Protein AF-0000000084746855 (afdb_homodimer)

Nearest PDB structures (foldseek):
  5bug-assembly2_B  TM=7.901E-01  e=3.983E-13  Homo sapiens
  7jvx-assembly1_A  TM=7.821E-01  e=3.983E-13  Homo sapiens
  1d5r-assembly1_A  TM=7.679E-01  e=2.078E-12  Homo sapiens
  7juk-assembly1_A  TM=7.707E-01  e=2.655E-12  Homo sapiens
  3v0j-assembly1_A  TM=7.496E-01  e=1.043E-10  Ciona intestinalis

Solvent-accessible surface area (backbone atoms only — not comparable to full-atom values): 25343 Å² total; per-residue (Å²): 132,82,70,79,53,61,14,52,28,50,57,64,52,87,79,86,64,80,68,54,53,65,67,92,65,83,68,69,56,82,76,42,91,76,81,85,86,83,93,59,62,89,96,44,60,60,58,67,68,55,54,50,49,50,40,50,52,48,50,53,51,44,67,74,34,90,84,47,71,52,76,48,76,32,84,72,30,73,60,64,53,47,39,55,48,24,39,35,30,41,72,72,62,76,20,93,42,46,69,49,14,40,46,53,49,14,68,69,64,29,92,80,53,62,43,70,74,48,32,30,38,51,48,50,27,44,48,48,46,48,36,72,76,34,49,69,62,45,65,74,35,69,81,62,64,71,38,38,28,29,43,32,42,33,51,40,84,47,57,32,21,31,35,33,28,38,45,73,78,39,28,44,35,40,29,40,20,42,81,84,71,48,70,50,31,34,38,52,46,49,56,51,52,36,44,73,73,43,67,30,47,47,76,38,43,36,69,50,29,22,84,36,47,77,42,80,90,49,47,82,71,18,33,42,38,38,35,46,46,112,133,81,70,79,55,59,13,53,26,50,53,63,53,87,80,86,65,80,65,53,48,65,66,93,65,82,67,66,57,81,74,43,92,76,81,83,86,81,91,57,61,90,94,44,62,59,59,66,67,56,53,50,49,49,41,50,51,49,50,52,50,44,68,73,34,89,84,48,68,53,76,49,74,34,83,73,30,72,62,66,53,47,40,54,49,24,38,35,30,41,72,73,62,77,21,93,43,45,69,50,13,40,46,54,47,13,70,69,64,30,92,79,54,62,42,72,76,48,32,30,40,50,48,50,28,44,49,49,46,49,36,73,77,35,50,68,62,46,64,74,36,70,82,61,63,70,40,38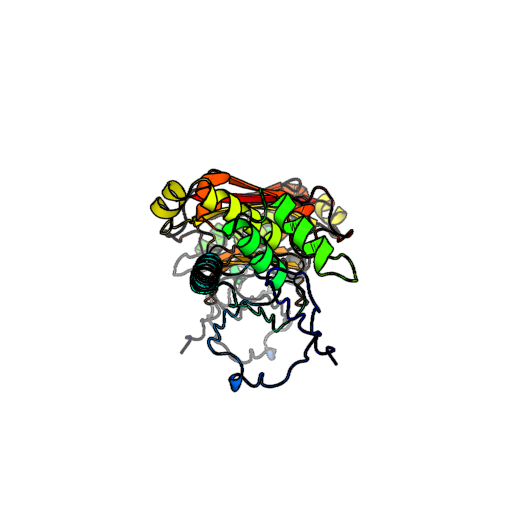,28,29,43,32,42,34,51,40,86,46,53,36,24,30,36,35,30,37,57,54,85,46,30,45,37,41,31,45,20,42,79,86,71,49,74,50,30,35,37,54,43,49,45,52,52,37,43,74,75,41,68,29,47,47,76,38,42,38,69,50,30,22,82,36,48,77,42,79,90,50,48,83,71,19,34,41,37,39,33,46,47,114

Structure (mmCIF, N/CA/C/O backbone):
data_AF-0000000084746855-model_v1
#
loop_
_entity.id
_entity.type
_entity.pdbx_description
1 polymer 'Phosphatidylinositol 3,4,5-trisphosphate 3-phosphatase and dual-specificity protein phosphatase PTEN'
#
loop_
_atom_site.group_PDB
_atom_site.id
_atom_site.type_symbol
_atom_site.label_atom_id
_atom_site.label_alt_id
_atom_site.label_comp_id
_atom_site.label_asym_id
_atom_site.label_entity_id
_atom_site.label_seq_id
_atom_site.pdbx_PDB_ins_code
_atom_site.Cartn_x
_atom_site.Cartn_y
_atom_site.Cartn_z
_atom_site.occupancy
_atom_site.B_iso_or_equiv
_atom_site.auth_seq_id
_atom_site.auth_comp_id
_atom_site.auth_asym_id
_atom_site.auth_atom_id
_atom_site.pdbx_PDB_model_num
ATOM 1 N N . MET A 1 1 ? -11.625 -24.438 18.25 1 17.66 1 MET A N 1
ATOM 2 C CA . MET A 1 1 ? -11.039 -25.766 18.047 1 17.66 1 MET A CA 1
ATOM 3 C C . MET A 1 1 ? -11.109 -26.172 16.578 1 17.66 1 MET A C 1
ATOM 5 O O . MET A 1 1 ? -12.188 -26.406 16.047 1 17.66 1 MET A O 1
ATOM 9 N N . ALA A 1 2 ? -10.164 -25.641 15.711 1 20.88 2 ALA A N 1
ATOM 10 C CA . ALA A 1 2 ? -10.039 -25.688 14.25 1 20.88 2 ALA A CA 1
ATOM 11 C C . ALA A 1 2 ? -10.055 -27.125 13.742 1 20.88 2 ALA A C 1
ATOM 13 O O . ALA A 1 2 ? -9.328 -27.969 14.25 1 20.88 2 ALA A O 1
ATOM 14 N N . TYR A 1 3 ? -11.25 -27.531 13.516 1 21.89 3 TYR A N 1
ATOM 15 C CA . TYR A 1 3 ? -11.477 -28.922 13.102 1 21.89 3 TYR A CA 1
ATOM 16 C C . TYR A 1 3 ? -10.453 -29.359 12.062 1 21.89 3 TYR A C 1
ATOM 18 O O . TYR A 1 3 ? -10.062 -28.562 11.203 1 21.89 3 TYR A O 1
ATOM 26 N N . PRO A 1 4 ? -9.633 -30.328 12.383 1 29.2 4 PRO A N 1
ATOM 27 C CA . PRO A 1 4 ? -8.578 -30.922 11.562 1 29.2 4 PRO A CA 1
ATOM 28 C C . PRO A 1 4 ? -9.047 -31.25 10.148 1 29.2 4 PRO A C 1
ATOM 30 O O . PRO A 1 4 ? -10.109 -31.844 9.961 1 29.2 4 PRO A O 1
ATOM 33 N N . GLY A 1 5 ? -8.984 -30.312 9.242 1 30.16 5 GLY A N 1
ATOM 34 C CA . GLY A 1 5 ? -9.367 -30.469 7.844 1 30.16 5 GLY A CA 1
ATOM 35 C C . GLY A 1 5 ? -8.953 -31.812 7.266 1 30.16 5 GLY A C 1
ATOM 36 O O . GLY A 1 5 ? -7.938 -32.375 7.668 1 30.16 5 GLY A O 1
ATOM 37 N N . GLU A 1 6 ? -9.883 -32.688 7.039 1 30.39 6 GLU A N 1
ATOM 38 C CA . GLU A 1 6 ? -9.766 -34 6.371 1 30.39 6 GLU A CA 1
ATOM 39 C C . GLU A 1 6 ? -8.992 -33.875 5.062 1 30.39 6 GLU A C 1
ATOM 41 O O . GLU A 1 6 ? -9.344 -33.062 4.203 1 30.39 6 GLU A O 1
ATOM 46 N N . GLY A 1 7 ? -7.688 -34.062 5.113 1 32.97 7 GLY A N 1
ATOM 47 C CA . GLY A 1 7 ? -6.754 -34.031 4 1 32.97 7 GLY A CA 1
ATOM 48 C C . GLY A 1 7 ? -7.133 -35 2.893 1 32.97 7 GLY A C 1
ATOM 49 O O . GLY A 1 7 ? -7.461 -36.156 3.156 1 32.97 7 GLY A O 1
ATOM 50 N N . LEU A 1 8 ? -7.891 -34.625 1.892 1 32.56 8 LEU A N 1
ATOM 51 C CA . LEU A 1 8 ? -8.258 -35.406 0.719 1 32.56 8 LEU A CA 1
ATOM 52 C C . LEU A 1 8 ? -7.023 -35.969 0.009 1 32.56 8 LEU A C 1
ATOM 54 O O . LEU A 1 8 ? -6.125 -35.188 -0.343 1 32.56 8 LEU A O 1
ATOM 58 N N . GLU A 1 9 ? -6.617 -37.25 0.281 1 33.97 9 GLU A N 1
ATOM 59 C CA . GLU A 1 9 ? -5.598 -37.969 -0.479 1 33.97 9 GLU A CA 1
ATOM 60 C C . GLU A 1 9 ? -6.117 -38.375 -1.858 1 33.97 9 GLU A C 1
ATOM 62 O O . GLU A 1 9 ? -7.227 -38.906 -1.982 1 33.97 9 GLU A O 1
ATOM 67 N N . SER A 1 10 ? -6.055 -37.656 -2.998 1 34.12 10 SER A N 1
ATOM 68 C CA . SER A 1 10 ? -6.43 -38.094 -4.336 1 34.12 10 SER A CA 1
ATOM 69 C C . SER A 1 10 ? -5.316 -38.906 -4.98 1 34.12 10 SER A C 1
ATOM 71 O O . SER A 1 10 ? -4.137 -38.594 -4.848 1 34.12 10 SER A O 1
ATOM 73 N N . TYR A 1 11 ? -5.609 -40.281 -5.078 1 32.38 11 TYR A N 1
ATOM 74 C CA . TYR A 1 11 ? -4.758 -41.188 -5.852 1 32.38 11 TYR A CA 1
ATOM 75 C C . TYR A 1 11 ? -5.047 -41.062 -7.344 1 32.38 11 TYR A C 1
ATOM 77 O O . TYR A 1 11 ? -6.199 -40.875 -7.746 1 32.38 11 TYR A O 1
ATOM 85 N N . TYR A 1 12 ? -4.258 -40.469 -8.102 1 32.81 12 TYR A N 1
ATOM 86 C CA . TYR A 1 12 ? -4.539 -40.344 -9.523 1 32.81 12 TYR A CA 1
ATOM 87 C C . TYR A 1 12 ? -3.992 -41.531 -10.305 1 32.81 12 TYR A C 1
ATOM 89 O O . TYR A 1 12 ? -2.779 -41.656 -10.5 1 32.81 12 TYR A O 1
ATOM 97 N N . ARG A 1 13 ? -4.281 -42.875 -10.016 1 30.33 13 ARG A N 1
ATOM 98 C CA . ARG A 1 13 ? -3.92 -43.812 -11.078 1 30.33 13 ARG A CA 1
ATOM 99 C C . ARG A 1 13 ? -4.871 -43.719 -12.266 1 30.33 13 ARG A C 1
ATOM 101 O O . ARG A 1 13 ? -5.945 -43.125 -12.148 1 30.33 13 ARG A O 1
ATOM 108 N N . ASN A 1 14 ? -5.02 -44.719 -13.266 1 32.62 14 ASN A N 1
ATOM 109 C CA . ASN A 1 14 ? -5.992 -44.938 -14.328 1 32.62 14 ASN A CA 1
ATOM 110 C C . ASN A 1 14 ? -7.422 -44.938 -13.789 1 32.62 14 ASN A C 1
ATOM 112 O O . ASN A 1 14 ? -8.273 -44.188 -14.297 1 32.62 14 ASN A O 1
ATOM 116 N N . SER A 1 15 ? -8.102 -46.219 -13.406 1 30.86 15 SER A N 1
ATOM 117 C CA . SER A 1 15 ? -9.5 -46.375 -13.016 1 30.86 15 SER A CA 1
ATOM 118 C C . SER A 1 15 ? -9.828 -45.531 -11.781 1 30.86 15 SER A C 1
ATOM 120 O O . SER A 1 15 ? -9.102 -45.562 -10.789 1 30.86 15 SER A O 1
ATOM 122 N N . PHE A 1 16 ? -10.602 -44.438 -11.883 1 29.27 16 PHE A N 1
ATOM 123 C CA . PHE A 1 16 ? -10.938 -43.312 -10.984 1 29.27 16 PHE A CA 1
ATOM 124 C C . PHE A 1 16 ? -11.305 -43.844 -9.602 1 29.27 16 PHE A C 1
ATOM 126 O O . PHE A 1 16 ? -12.484 -44 -9.281 1 29.27 16 PHE A O 1
ATOM 133 N N . ASP A 1 17 ? -10.648 -44.906 -9.086 1 26.48 17 ASP A N 1
ATOM 134 C CA . ASP A 1 17 ? -11.062 -45.438 -7.797 1 26.48 17 ASP A CA 1
ATOM 135 C C . ASP A 1 17 ? -11.078 -44.344 -6.73 1 26.48 17 ASP A C 1
ATOM 137 O O . ASP A 1 17 ? -10.5 -43.281 -6.922 1 26.48 17 ASP A O 1
ATOM 141 N N . LEU A 1 18 ? -11.266 -44.875 -5.297 1 26 18 LEU A N 1
ATOM 142 C CA . LEU A 1 18 ? -11.766 -44.469 -3.988 1 26 18 LEU A CA 1
ATOM 143 C C . LEU A 1 18 ? -10.805 -43.5 -3.312 1 26 18 LEU A C 1
ATOM 145 O O . LEU A 1 18 ? -9.594 -43.719 -3.312 1 26 18 LEU A O 1
ATOM 149 N N . VAL A 1 19 ? -11.172 -42.25 -3.266 1 30.45 19 VAL A N 1
ATOM 150 C CA . VAL A 1 19 ? -10.711 -41.094 -2.48 1 30.45 19 VAL A CA 1
ATOM 151 C C . VAL A 1 19 ? -10.547 -41.531 -1.019 1 30.45 19 VAL A C 1
ATOM 153 O O . VAL A 1 19 ? -11.5 -41.969 -0.379 1 30.45 19 VAL A O 1
ATOM 156 N N . LYS A 1 20 ? -9.406 -42.281 -0.702 1 28.11 20 LYS A N 1
ATOM 157 C CA . LYS A 1 20 ? -9.398 -42.594 0.727 1 28.11 20 LYS A CA 1
ATOM 158 C C . LYS A 1 20 ? -8.961 -41.375 1.54 1 28.11 20 LYS A C 1
ATOM 160 O O . LYS A 1 20 ? -7.961 -40.75 1.223 1 28.11 20 LYS A O 1
ATOM 165 N N . ASN A 1 21 ? -9.859 -40.75 2.238 1 29.33 21 ASN A N 1
ATOM 166 C CA . ASN A 1 21 ? -9.859 -39.625 3.156 1 29.33 21 ASN A CA 1
ATOM 167 C C . ASN A 1 21 ? -8.898 -39.844 4.32 1 29.33 21 ASN A C 1
ATOM 169 O O . ASN A 1 21 ? -8.859 -39.062 5.258 1 29.33 21 ASN A O 1
ATOM 173 N N . ARG A 1 22 ? -7.613 -40.375 4.262 1 29.5 22 ARG A N 1
ATOM 174 C CA . ARG A 1 22 ? -7.176 -40.656 5.629 1 29.5 22 ARG A CA 1
ATOM 175 C C . ARG A 1 22 ? -6.707 -39.375 6.312 1 29.5 22 ARG A C 1
ATOM 177 O O . ARG A 1 22 ? -6.199 -38.469 5.656 1 29.5 22 ARG A O 1
ATOM 184 N N . SER A 1 23 ? -7.066 -39 7.664 1 29.44 23 SER A N 1
ATOM 185 C CA . SER A 1 23 ? -6.828 -38.031 8.734 1 29.44 23 SER A CA 1
ATOM 186 C C . SER A 1 23 ? -5.352 -37.656 8.812 1 29.44 23 SER A C 1
ATOM 188 O 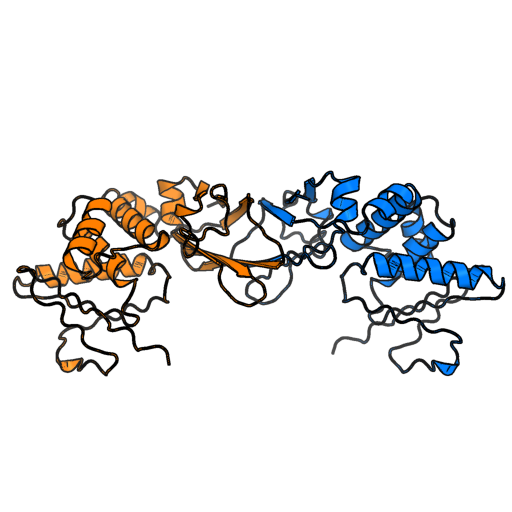O . SER A 1 23 ? -4.5 -38.344 8.242 1 29.44 23 SER A O 1
ATOM 190 N N . GLU A 1 24 ? -4.906 -36.719 9.859 1 34 24 GLU A N 1
ATOM 191 C CA . GLU A 1 24 ? -3.787 -35.969 10.438 1 34 24 GLU A CA 1
ATOM 192 C C . GLU A 1 24 ? -2.562 -36.844 10.609 1 34 24 GLU A C 1
ATOM 194 O O . GLU A 1 24 ? -1.51 -36.406 11.055 1 34 24 GLU A O 1
ATOM 199 N N . LYS A 1 25 ? -2.635 -38.125 11.102 1 36.28 25 LYS A N 1
ATOM 200 C CA . LYS A 1 25 ? -1.541 -38.844 11.758 1 36.28 25 LYS A CA 1
ATOM 201 C C . LYS A 1 25 ? -0.447 -39.188 10.75 1 36.28 25 LYS A C 1
ATOM 203 O O . LYS A 1 25 ? -0.706 -39.281 9.555 1 36.28 25 LYS A O 1
ATOM 208 N N . LEU A 1 26 ? 0.833 -39.469 11.375 1 33.75 26 LEU A N 1
ATOM 209 C CA . LEU A 1 26 ? 2.076 -40.031 10.852 1 33.75 26 LEU A CA 1
ATOM 210 C C . LEU A 1 26 ? 1.797 -41.031 9.727 1 33.75 26 LEU A C 1
ATOM 212 O O . LEU A 1 26 ? 1.094 -42 9.922 1 33.75 26 LEU A O 1
ATOM 216 N N . TYR A 1 27 ? 1.667 -40.469 8.641 1 38.5 27 TYR A N 1
ATOM 217 C CA . TYR A 1 27 ? 1.601 -41.438 7.582 1 38.5 27 TYR A CA 1
ATOM 218 C C . TYR A 1 27 ? 2.664 -42.531 7.773 1 38.5 27 TYR A C 1
ATOM 220 O O . TYR A 1 27 ? 3.746 -42.25 8.297 1 38.5 27 TYR A O 1
ATOM 228 N N . ASP A 1 28 ? 2.215 -43.688 8 1 37.88 28 ASP A N 1
ATOM 229 C CA . ASP A 1 28 ? 3.203 -44.75 7.922 1 37.88 28 ASP A CA 1
ATOM 230 C C . ASP A 1 28 ? 3.963 -44.719 6.598 1 37.88 28 ASP A C 1
ATOM 232 O O . ASP A 1 28 ? 3.506 -45.25 5.59 1 37.88 28 ASP A O 1
ATOM 236 N N . LEU A 1 29 ? 4.824 -43.75 6.508 1 44.12 29 LEU A N 1
ATOM 237 C CA . LEU A 1 29 ? 5.723 -43.562 5.375 1 44.12 29 LEU A CA 1
ATOM 238 C C . LEU A 1 29 ? 6.301 -44.906 4.918 1 44.12 29 LEU A C 1
ATOM 240 O O . LEU A 1 29 ? 6.895 -45 3.842 1 44.12 29 LEU A O 1
ATOM 244 N N . SER A 1 30 ? 6.156 -45.781 5.777 1 45.59 30 SER A N 1
ATOM 245 C CA . SER A 1 30 ? 6.715 -47.062 5.395 1 45.59 30 SER A CA 1
ATOM 246 C C . SER A 1 30 ? 6 -47.625 4.172 1 45.59 30 SER A C 1
ATOM 248 O O . SER A 1 30 ? 6.535 -48.5 3.48 1 45.59 30 SER A O 1
ATOM 250 N N . LYS A 1 31 ? 4.926 -47.156 3.883 1 43.62 31 LYS A N 1
ATOM 251 C CA . LYS A 1 31 ? 4.164 -47.75 2.789 1 43.62 31 LYS A CA 1
ATOM 252 C C . LYS A 1 31 ? 4.422 -47 1.477 1 43.62 31 LYS A C 1
ATOM 254 O O . LYS A 1 31 ? 3.916 -47.406 0.426 1 43.62 31 LYS A O 1
ATOM 259 N N . PHE A 1 32 ? 5.062 -45.906 1.672 1 45.91 32 PHE A N 1
ATOM 260 C CA . PHE A 1 32 ? 5.355 -45.156 0.469 1 45.91 32 PHE A CA 1
ATOM 261 C C . PHE A 1 32 ? 6.801 -45.344 0.031 1 45.91 32 PHE A C 1
ATOM 263 O O . PHE A 1 32 ? 7.715 -45.312 0.856 1 45.91 32 PHE A O 1
ATOM 270 N N . GLU A 1 33 ? 6.906 -45.969 -1.029 1 47.16 33 GLU A N 1
ATOM 271 C CA . GLU A 1 33 ? 8.258 -46.188 -1.54 1 47.16 33 GLU A CA 1
ATOM 272 C C . GLU A 1 33 ? 9.008 -44.844 -1.664 1 47.16 33 GLU A C 1
ATOM 274 O O . GLU A 1 33 ? 10.195 -44.781 -1.367 1 47.16 33 GLU A O 1
ATOM 279 N N . HIS A 1 34 ? 8.297 -43.812 -2.236 1 43.03 34 HIS A N 1
ATOM 280 C CA . HIS A 1 34 ? 8.93 -42.531 -2.418 1 43.03 34 HIS A CA 1
ATOM 281 C C . HIS A 1 34 ? 8.008 -41.406 -1.972 1 43.03 34 HIS A C 1
ATOM 283 O O . HIS A 1 34 ? 6.801 -41.438 -2.232 1 43.03 34 HIS A O 1
ATOM 289 N N . ALA A 1 35 ? 8.328 -40.781 -0.907 1 46.97 35 ALA A N 1
ATOM 290 C CA . ALA A 1 35 ? 7.566 -39.625 -0.41 1 46.97 35 ALA A CA 1
ATOM 291 C C . ALA A 1 35 ? 8.328 -38.344 -0.637 1 46.97 35 ALA A C 1
ATOM 293 O O . ALA A 1 35 ? 9.539 -38.281 -0.434 1 46.97 35 ALA A O 1
ATOM 294 N N . ALA A 1 36 ? 7.777 -37.5 -1.565 1 46.47 36 ALA A N 1
ATOM 295 C CA . ALA A 1 36 ? 8.328 -36.156 -1.689 1 46.47 36 ALA A CA 1
ATOM 296 C C . ALA A 1 36 ? 7.414 -35.125 -1.018 1 46.47 36 ALA A C 1
ATOM 298 O O . ALA A 1 36 ? 6.195 -35.281 -0.998 1 46.47 36 ALA A O 1
ATOM 299 N N . ASN A 1 37 ? 7.938 -34.25 -0.156 1 47.09 37 ASN A N 1
ATOM 300 C CA . ASN A 1 37 ? 7.219 -33.219 0.567 1 47.09 37 ASN A CA 1
ATOM 301 C C . ASN A 1 37 ? 7.422 -31.844 -0.079 1 47.09 37 ASN A C 1
ATOM 303 O O . ASN A 1 37 ? 8.555 -31.438 -0.36 1 47.09 37 ASN A O 1
ATOM 307 N N . TYR A 1 38 ? 6.352 -31.297 -0.577 1 46.56 38 TYR A N 1
ATOM 308 C CA . TYR A 1 38 ? 6.395 -29.953 -1.129 1 46.56 38 TYR A CA 1
ATOM 309 C C . TYR A 1 38 ? 5.531 -29 -0.308 1 46.56 38 TYR A C 1
ATOM 311 O O . TYR A 1 38 ? 4.348 -28.812 -0.6 1 46.56 38 TYR A O 1
ATOM 319 N N . PRO A 1 39 ? 6.066 -28.312 0.869 1 44.88 39 PRO A N 1
ATOM 320 C CA . PRO A 1 39 ? 5.273 -27.484 1.779 1 44.88 39 PRO A CA 1
ATOM 321 C C . PRO A 1 39 ? 4.949 -26.109 1.194 1 44.88 39 PRO A C 1
ATOM 323 O O . PRO A 1 39 ? 5.781 -25.516 0.504 1 44.88 39 PRO A O 1
ATOM 326 N N . PHE A 1 40 ? 3.699 -25.828 0.906 1 52.41 40 PHE A N 1
ATOM 327 C CA . PHE A 1 40 ? 3.361 -24.438 0.621 1 52.41 40 PHE A CA 1
ATOM 328 C C . PHE A 1 40 ? 2.281 -23.938 1.572 1 52.41 40 PHE A C 1
ATOM 330 O O . PHE A 1 40 ? 1.537 -24.734 2.15 1 52.41 40 PHE A O 1
ATOM 337 N N . LEU A 1 41 ? 2.434 -22.672 2.082 1 50.72 41 LEU A N 1
ATOM 338 C CA . LEU A 1 41 ? 1.498 -22.078 3.031 1 50.72 41 LEU A CA 1
ATOM 339 C C . LEU A 1 41 ? 0.086 -22.047 2.455 1 50.72 41 LEU A C 1
ATOM 341 O O . LEU A 1 41 ? -0.091 -21.938 1.239 1 50.72 41 LEU A O 1
ATOM 345 N N . ASP A 1 42 ? -0.891 -22.078 3.35 1 50.16 42 ASP A N 1
ATOM 346 C CA . ASP A 1 42 ? -2.307 -22.047 2.996 1 50.16 42 ASP A CA 1
ATOM 347 C C . ASP A 1 42 ? -2.645 -20.797 2.201 1 50.16 42 ASP A C 1
ATOM 349 O O . ASP A 1 42 ? -2.08 -19.719 2.449 1 50.16 42 ASP A O 1
ATOM 353 N N . HIS A 1 43 ? -3.213 -20.938 0.999 1 57.16 43 HIS A N 1
ATOM 354 C CA . HIS A 1 43 ? -3.768 -19.922 0.118 1 57.16 43 HIS A CA 1
ATOM 355 C C . HIS A 1 43 ? -2.689 -19.312 -0.776 1 57.16 43 HIS A C 1
ATOM 357 O O . HIS A 1 43 ? -2.955 -18.375 -1.527 1 57.16 43 HIS A O 1
ATOM 363 N N . GLN A 1 44 ? -1.46 -19.922 -0.445 1 61.62 44 GLN A N 1
ATOM 364 C CA . GLN A 1 44 ? -0.395 -19.469 -1.331 1 61.62 44 GLN A CA 1
ATOM 365 C C . GLN A 1 44 ? -0.265 -20.375 -2.549 1 61.62 44 GLN A C 1
ATOM 367 O O . GLN A 1 44 ? -0.543 -21.578 -2.465 1 61.62 44 GLN A O 1
ATOM 372 N N . ALA A 1 45 ? -0.171 -19.703 -3.695 1 65.56 45 ALA A N 1
ATOM 373 C CA . ALA A 1 45 ? 0.221 -20.531 -4.836 1 65.56 45 ALA A CA 1
ATOM 374 C C . ALA A 1 45 ? 1.595 -21.156 -4.613 1 65.56 45 ALA A C 1
ATOM 376 O O . ALA A 1 45 ? 2.488 -20.531 -4.043 1 65.56 45 ALA A O 1
ATOM 377 N N . PRO A 1 46 ? 1.701 -22.438 -4.801 1 67.88 46 PRO A N 1
ATOM 378 C CA . PRO A 1 46 ? 3.016 -23.062 -4.652 1 67.88 46 PRO A CA 1
ATOM 379 C C . PRO A 1 46 ? 4.09 -22.391 -5.504 1 67.88 46 PRO A C 1
ATOM 381 O O . PRO A 1 46 ? 3.787 -21.828 -6.559 1 67.88 46 PRO A O 1
ATOM 384 N N . PRO A 1 47 ? 5.336 -22.453 -4.973 1 75.25 47 PRO A N 1
ATOM 385 C CA . PRO A 1 47 ? 6.398 -22 -5.867 1 75.25 47 PRO A CA 1
ATOM 386 C C . PRO A 1 47 ? 6.379 -22.703 -7.223 1 75.25 47 PRO A C 1
ATOM 388 O O . PRO A 1 47 ? 6.195 -23.922 -7.281 1 75.25 47 PRO A O 1
ATOM 391 N N . PHE A 1 48 ? 6.488 -21.938 -8.242 1 84.88 48 PHE A N 1
ATOM 392 C CA . PHE A 1 48 ? 6.266 -22.469 -9.586 1 84.88 48 PHE A CA 1
ATOM 393 C C . PHE A 1 48 ? 7.277 -23.562 -9.906 1 84.88 48 PHE A C 1
ATOM 395 O O . PHE A 1 48 ? 6.938 -24.562 -10.555 1 84.88 48 PHE A O 1
ATOM 402 N N . ARG A 1 49 ? 8.523 -23.422 -9.367 1 81.88 49 ARG A N 1
ATOM 403 C CA . ARG A 1 49 ? 9.562 -24.422 -9.602 1 81.88 49 ARG A CA 1
ATOM 404 C C . ARG A 1 49 ? 9.203 -25.75 -8.938 1 81.88 49 ARG A C 1
ATOM 406 O O . ARG A 1 49 ? 9.523 -26.812 -9.461 1 81.88 49 ARG A O 1
ATOM 413 N N . THR A 1 50 ? 8.586 -25.578 -7.844 1 80.19 50 THR A N 1
ATOM 414 C CA . THR A 1 50 ? 8.148 -26.781 -7.133 1 80.19 50 THR A CA 1
ATOM 415 C C . THR A 1 50 ? 7.062 -27.5 -7.918 1 80.19 50 THR A C 1
ATOM 417 O O . THR A 1 50 ? 7.043 -28.734 -7.969 1 80.19 50 THR A O 1
ATOM 420 N N . LEU A 1 51 ? 6.172 -26.766 -8.531 1 85.5 51 LEU A N 1
ATOM 421 C CA . LEU A 1 51 ? 5.121 -27.344 -9.367 1 85.5 51 LEU A CA 1
ATOM 422 C C . LEU A 1 51 ? 5.719 -28.094 -10.547 1 85.5 51 LEU A C 1
ATOM 424 O O . LEU A 1 51 ? 5.301 -29.219 -10.844 1 85.5 51 LEU A O 1
ATOM 428 N N . ILE A 1 52 ? 6.699 -27.516 -11.102 1 89.38 52 ILE A N 1
ATOM 429 C CA . ILE A 1 52 ? 7.359 -28.125 -12.242 1 89.38 52 ILE A CA 1
ATOM 430 C C . ILE A 1 52 ? 8.055 -29.422 -11.812 1 89.38 52 ILE A C 1
ATOM 432 O O . ILE A 1 52 ? 7.902 -30.453 -12.461 1 89.38 52 ILE A O 1
ATOM 436 N N . ALA A 1 53 ? 8.789 -29.266 -10.742 1 84.94 53 ALA A N 1
ATOM 437 C CA . ALA A 1 53 ? 9.531 -30.422 -10.25 1 84.94 53 ALA A CA 1
ATOM 438 C C . ALA A 1 53 ? 8.602 -31.578 -9.891 1 84.94 53 ALA A C 1
ATOM 440 O O . ALA A 1 53 ? 8.875 -32.719 -10.227 1 84.94 53 ALA A O 1
ATOM 441 N N . PHE A 1 54 ? 7.582 -31.219 -9.273 1 83.69 54 PHE A N 1
ATOM 442 C CA . PHE A 1 54 ? 6.605 -32.219 -8.875 1 83.69 54 PHE A CA 1
ATOM 443 C C . PHE A 1 54 ? 6.047 -32.969 -10.094 1 83.69 54 PHE A C 1
ATOM 445 O O . PHE A 1 54 ? 5.996 -34.188 -10.125 1 83.69 54 PHE A O 1
ATOM 452 N N . CYS A 1 55 ? 5.559 -32.25 -11.086 1 91.06 55 CYS A N 1
ATOM 453 C CA . CYS A 1 55 ? 4.934 -32.844 -12.273 1 91.06 55 CYS A CA 1
ATOM 454 C C . CYS A 1 55 ? 5.93 -33.688 -13.055 1 91.06 55 CYS A C 1
ATOM 456 O O . CYS A 1 55 ? 5.594 -34.75 -13.539 1 91.06 55 CYS A O 1
ATOM 458 N N . LYS A 1 56 ? 7.152 -33.188 -13.086 1 90.12 56 LYS A N 1
ATOM 459 C CA . LYS A 1 56 ? 8.188 -33.938 -13.797 1 90.12 56 LYS A CA 1
ATOM 460 C C . LYS A 1 56 ? 8.492 -35.25 -13.094 1 90.12 56 LYS A C 1
ATOM 462 O O . LYS A 1 56 ? 8.562 -36.281 -13.734 1 90.12 56 LYS A O 1
ATOM 467 N N . ASP A 1 57 ? 8.672 -35.125 -11.812 1 83.75 57 ASP A N 1
ATOM 468 C CA . ASP A 1 57 ? 8.969 -36.312 -11.023 1 83.75 57 ASP A CA 1
ATOM 469 C C . ASP A 1 57 ? 7.844 -37.344 -11.125 1 83.75 57 ASP A C 1
ATOM 471 O O . ASP A 1 57 ? 8.094 -38.531 -11.258 1 83.75 57 ASP A O 1
ATOM 475 N N . THR A 1 58 ? 6.695 -36.875 -11.016 1 84.38 58 THR A N 1
ATOM 476 C CA . THR A 1 58 ? 5.523 -37.719 -11.086 1 84.38 58 THR A CA 1
ATOM 477 C C . THR A 1 58 ? 5.418 -38.375 -12.461 1 84.38 58 THR A C 1
ATOM 479 O O . THR A 1 58 ? 5.152 -39.594 -12.562 1 84.38 58 THR A O 1
ATOM 482 N N . TRP A 1 59 ? 5.613 -37.594 -13.453 1 88.06 59 TRP A N 1
ATOM 483 C CA . TRP A 1 59 ? 5.59 -38.125 -14.812 1 88.06 59 TRP A CA 1
ATOM 484 C C . TRP A 1 59 ? 6.625 -39.25 -14.984 1 88.06 59 TRP A C 1
ATOM 486 O O . TRP A 1 59 ? 6.332 -40.281 -15.57 1 88.06 59 TRP A O 1
ATOM 496 N N . GLU A 1 60 ? 7.828 -38.969 -14.461 1 86.25 60 GLU A N 1
ATOM 497 C CA . GLU A 1 60 ? 8.891 -39.969 -14.555 1 86.25 60 GLU A CA 1
ATOM 498 C C . GLU A 1 60 ? 8.523 -41.25 -13.82 1 86.25 60 GLU A C 1
ATOM 500 O O . GLU A 1 60 ? 8.727 -42.344 -14.344 1 86.25 60 GLU A O 1
ATOM 505 N N . TRP A 1 61 ? 7.953 -41.094 -12.664 1 83.69 61 TRP A N 1
ATOM 506 C CA . TRP A 1 61 ? 7.531 -42.219 -11.852 1 83.69 61 TRP A CA 1
ATOM 507 C C . TRP A 1 61 ? 6.441 -43 -12.562 1 83.69 61 TRP A C 1
ATOM 509 O O . TRP A 1 61 ? 6.535 -44.25 -12.688 1 83.69 61 TRP A O 1
ATOM 519 N N . LEU A 1 62 ? 5.516 -42.375 -13.109 1 83.88 62 LEU A N 1
ATOM 520 C CA . LEU A 1 62 ? 4.375 -43.031 -13.75 1 83.88 62 LEU A CA 1
ATOM 521 C C . LEU A 1 62 ? 4.781 -43.656 -15.078 1 83.88 62 LEU A C 1
ATOM 523 O O . LEU A 1 62 ? 4.184 -44.656 -15.5 1 83.88 62 LEU A O 1
ATOM 527 N N . SER A 1 63 ? 5.871 -43.125 -15.602 1 85.69 63 SER A N 1
ATOM 528 C CA . SER A 1 63 ? 6.32 -43.625 -16.906 1 85.69 63 SER A CA 1
ATOM 529 C C . SER A 1 63 ? 7.16 -44.875 -16.766 1 85.69 63 SER A C 1
ATOM 531 O O . SER A 1 63 ? 7.332 -45.625 -17.734 1 85.69 63 SER A O 1
ATOM 533 N N . THR A 1 64 ? 7.652 -45.156 -15.641 1 85.81 64 THR A N 1
ATOM 534 C CA . THR A 1 64 ? 8.555 -46.281 -15.438 1 85.81 64 THR A CA 1
ATOM 535 C C . THR A 1 64 ? 7.773 -47.594 -15.383 1 85.81 64 THR A C 1
ATOM 537 O O . THR A 1 64 ? 8.273 -48.656 -15.805 1 85.81 64 THR A O 1
ATOM 540 N N . ASP A 1 65 ? 6.625 -47.562 -14.797 1 82.31 65 ASP A N 1
ATOM 541 C CA . ASP A 1 65 ? 5.812 -48.75 -14.625 1 82.31 65 ASP A CA 1
ATOM 542 C C . ASP A 1 65 ? 4.32 -48.438 -14.688 1 82.31 65 ASP A C 1
ATOM 544 O O . ASP A 1 65 ? 3.865 -47.5 -14.031 1 82.31 65 ASP A O 1
ATOM 548 N N . VAL A 1 66 ? 3.631 -49.219 -15.391 1 79.94 66 VAL A N 1
ATOM 549 C CA . VAL A 1 66 ? 2.203 -48.969 -15.586 1 79.94 66 VAL A CA 1
ATOM 550 C C . VAL A 1 66 ? 1.463 -49.188 -14.266 1 79.94 66 VAL A C 1
ATOM 552 O O . VAL A 1 66 ? 0.345 -48.688 -14.086 1 79.94 66 VAL A O 1
ATOM 555 N N . HIS A 1 67 ? 2.008 -49.906 -13.297 1 77 67 HIS A N 1
ATOM 556 C CA . HIS A 1 67 ? 1.369 -50.188 -12.016 1 77 67 HIS A CA 1
ATOM 557 C C . HIS A 1 67 ? 1.727 -49.125 -10.977 1 77 67 HIS A C 1
ATOM 559 O O . HIS A 1 67 ? 1.195 -49.125 -9.867 1 77 67 HIS A O 1
ATOM 565 N N . HIS A 1 68 ? 2.584 -48.219 -11.391 1 76.06 68 HIS A N 1
ATOM 566 C CA . HIS A 1 68 ? 2.965 -47.156 -10.453 1 76.06 68 HIS A CA 1
ATOM 567 C C . HIS A 1 68 ? 1.815 -46.188 -10.219 1 76.06 68 HIS A C 1
ATOM 569 O O . HIS A 1 68 ? 1.086 -45.844 -11.156 1 76.06 68 HIS A O 1
ATOM 575 N N . VAL A 1 69 ? 1.626 -45.875 -8.898 1 73.94 69 VAL A N 1
ATOM 576 C CA . VAL A 1 69 ? 0.574 -44.938 -8.508 1 73.94 69 VAL A CA 1
ATOM 577 C C . VAL A 1 69 ? 1.179 -43.781 -7.715 1 73.94 69 VAL A C 1
ATOM 579 O O . VAL A 1 69 ? 2.238 -43.906 -7.102 1 73.94 69 VAL A O 1
ATOM 582 N N . VAL A 1 70 ? 0.619 -42.562 -7.957 1 74.62 70 VAL A N 1
ATOM 583 C CA . VAL A 1 70 ? 1.03 -41.375 -7.191 1 74.62 70 VAL A CA 1
ATOM 584 C C . VAL A 1 70 ? -0.082 -40.969 -6.227 1 74.62 70 VAL A C 1
ATOM 586 O O . VAL A 1 70 ? -1.256 -40.938 -6.602 1 74.62 70 VAL A O 1
ATOM 589 N N . VAL A 1 71 ? 0.342 -40.781 -4.91 1 67.88 71 VAL A N 1
ATOM 590 C CA . VAL A 1 71 ? -0.595 -40.312 -3.895 1 67.88 71 VAL A CA 1
ATOM 591 C C . VAL A 1 71 ? -0.208 -38.906 -3.453 1 67.88 71 VAL A C 1
ATOM 593 O O . VAL A 1 71 ? 0.955 -38.656 -3.131 1 67.88 71 VAL A O 1
ATOM 596 N N . ILE A 1 72 ? -1.135 -38 -3.68 1 69.19 72 ILE A N 1
ATOM 597 C CA . ILE A 1 72 ? -0.895 -36.625 -3.285 1 69.19 72 ILE A CA 1
ATOM 598 C C . ILE A 1 72 ? -1.654 -36.312 -1.997 1 69.19 72 ILE A C 1
ATOM 600 O O . ILE A 1 72 ? -2.857 -36.562 -1.904 1 69.19 72 ILE A O 1
ATOM 604 N N . HIS A 1 73 ? -0.929 -35.938 -0.951 1 62.06 73 HIS A N 1
ATOM 605 C CA . HIS A 1 73 ? -1.527 -35.594 0.334 1 62.06 73 HIS A CA 1
ATOM 606 C C . HIS A 1 73 ? -1.348 -34.125 0.647 1 62.06 73 HIS A C 1
ATOM 608 O O . HIS A 1 73 ? -0.275 -33.562 0.414 1 62.06 73 HIS A O 1
ATOM 614 N N . CYS A 1 74 ? -2.494 -33.344 0.801 1 58.84 74 CYS A N 1
ATOM 615 C CA . CYS A 1 74 ? -2.377 -31.969 1.233 1 58.84 74 CYS A CA 1
ATOM 616 C C . CYS A 1 74 ? -2.682 -31.828 2.721 1 58.84 74 CYS A C 1
ATOM 618 O O . CYS A 1 74 ? -3.658 -32.406 3.213 1 58.84 74 CYS A O 1
ATOM 620 N N . LYS A 1 75 ? -1.635 -31.344 3.486 1 52.56 75 LYS A N 1
ATOM 621 C CA . LYS A 1 75 ? -1.79 -31.172 4.93 1 52.56 75 LYS A CA 1
ATOM 622 C C . LYS A 1 75 ? -3.053 -30.391 5.258 1 52.56 75 LYS A C 1
ATOM 624 O O . LYS A 1 75 ? -3.74 -30.688 6.238 1 52.56 75 LYS A O 1
ATOM 629 N N . ALA A 1 76 ? -3.188 -29.312 4.598 1 52 76 ALA A N 1
ATOM 630 C CA . ALA A 1 76 ? -4.305 -28.484 5.027 1 52 76 ALA A CA 1
ATOM 631 C C . ALA A 1 76 ? -5.57 -28.812 4.242 1 52 76 ALA A C 1
ATOM 633 O O . ALA A 1 76 ? -6.656 -28.328 4.582 1 52 76 ALA A O 1
ATOM 634 N N . GLY A 1 77 ? -5.625 -29.984 3.535 1 47.25 77 GLY A N 1
ATOM 635 C CA . GLY A 1 77 ? -6.777 -30.594 2.887 1 47.25 77 GLY A CA 1
ATOM 636 C C . GLY A 1 77 ? -7.438 -29.688 1.867 1 47.25 77 GLY A C 1
ATOM 637 O O . GLY A 1 77 ? -8.234 -30.141 1.043 1 47.25 77 GLY A O 1
ATOM 638 N N . LYS A 1 78 ? -7.477 -28.422 1.923 1 50.47 78 LYS A N 1
ATOM 639 C CA . LYS A 1 78 ? -8.57 -27.734 1.243 1 50.47 78 LYS A CA 1
ATOM 640 C C . LYS A 1 78 ? -8.141 -27.266 -0.143 1 50.47 78 LYS A C 1
ATOM 642 O O . LYS A 1 78 ? -8.93 -27.312 -1.093 1 50.47 78 LYS A O 1
ATOM 647 N N . GLY A 1 79 ? -7.023 -26.641 -0.375 1 53.94 79 GLY A N 1
ATOM 648 C CA . GLY A 1 79 ? -7.055 -25.891 -1.617 1 53.94 79 GLY A CA 1
ATOM 649 C C . GLY A 1 79 ? -5.809 -26.078 -2.463 1 53.94 79 GLY A C 1
ATOM 650 O O . GLY A 1 79 ? -5.891 -26.125 -3.691 1 53.94 79 GLY A O 1
ATOM 651 N N . ARG A 1 80 ? -4.691 -26.5 -2.027 1 64.12 80 ARG A N 1
ATOM 652 C CA . ARG A 1 80 ? -3.443 -26.469 -2.783 1 64.12 80 ARG A CA 1
ATOM 653 C C . ARG A 1 80 ? -3.299 -27.734 -3.645 1 64.12 80 ARG A C 1
ATOM 655 O O . ARG A 1 80 ? -2.637 -27.703 -4.684 1 64.12 80 ARG A O 1
ATOM 662 N N . THR A 1 81 ? -4.059 -28.656 -3.301 1 75.19 81 THR A N 1
ATOM 663 C CA . THR A 1 81 ? -3.969 -29.922 -4.016 1 75.19 81 THR A CA 1
ATOM 664 C C . THR A 1 81 ? -4.551 -29.797 -5.422 1 75.19 81 THR A C 1
ATOM 666 O O . THR A 1 81 ? -4.02 -30.375 -6.375 1 75.19 81 THR A O 1
ATOM 669 N N . GLY A 1 82 ? -5.531 -29.062 -5.504 1 81.75 82 GLY A N 1
ATOM 670 C CA . GLY A 1 82 ? -6.188 -28.875 -6.785 1 81.75 82 GLY A CA 1
ATOM 671 C C . GLY A 1 82 ? -5.277 -28.266 -7.836 1 81.75 82 GLY A C 1
ATOM 672 O O . GLY A 1 82 ? -5.273 -28.703 -8.984 1 81.75 82 GLY A O 1
ATOM 673 N N . THR A 1 83 ? -4.512 -27.344 -7.426 1 87.44 83 THR A N 1
ATOM 674 C CA . THR A 1 83 ? -3.584 -26.703 -8.344 1 87.44 83 THR A CA 1
ATOM 675 C C . THR A 1 83 ? -2.549 -27.703 -8.859 1 87.44 83 THR A C 1
ATOM 677 O O . THR A 1 83 ? -2.287 -27.766 -10.062 1 87.44 83 THR A O 1
ATOM 680 N N . VAL A 1 84 ? -2.061 -28.453 -7.969 1 85.81 84 VAL A N 1
ATOM 681 C CA . VAL A 1 84 ? -1.024 -29.438 -8.305 1 85.81 84 VAL A CA 1
ATOM 682 C C . VAL A 1 84 ? -1.593 -30.484 -9.25 1 85.81 84 VAL A C 1
ATOM 684 O O . VAL A 1 84 ? -0.977 -30.812 -10.266 1 85.81 84 VAL A O 1
ATOM 687 N N . ILE A 1 85 ? -2.727 -30.922 -8.969 1 86.25 85 ILE A N 1
ATOM 688 C CA . ILE A 1 85 ? -3.355 -31.969 -9.766 1 86.25 85 ILE A CA 1
ATOM 689 C C . ILE A 1 85 ? -3.705 -31.438 -11.148 1 86.25 85 ILE A C 1
ATOM 691 O O . ILE A 1 85 ? -3.48 -32.094 -12.156 1 86.25 85 ILE A O 1
ATOM 695 N N . ALA A 1 86 ? -4.254 -30.297 -11.164 1 92.44 86 ALA A N 1
ATOM 696 C CA . ALA A 1 86 ? -4.586 -29.688 -12.453 1 92.44 86 ALA A CA 1
ATOM 697 C C . ALA A 1 86 ? -3.34 -29.531 -13.32 1 92.44 86 ALA A C 1
ATOM 699 O O . ALA A 1 86 ? -3.365 -29.828 -14.516 1 92.44 86 ALA A O 1
ATOM 700 N N . CYS A 1 87 ? -2.299 -29.141 -12.727 1 93.81 87 CYS A N 1
ATOM 701 C CA . CYS A 1 87 ? -1.046 -29.016 -13.461 1 93.81 87 CYS A CA 1
ATOM 702 C C . CYS A 1 87 ? -0.541 -30.375 -13.93 1 93.81 87 CYS A C 1
ATOM 704 O O . CYS A 1 87 ? -0.037 -30.5 -15.047 1 93.81 87 CYS A O 1
ATOM 706 N N . LEU A 1 88 ? -0.689 -31.344 -13.07 1 92.12 88 LEU A N 1
ATOM 707 C CA . LEU A 1 88 ? -0.272 -32.688 -13.422 1 92.12 88 LEU A CA 1
ATOM 708 C C . LEU A 1 88 ? -1.091 -33.219 -14.602 1 92.12 88 LEU A C 1
ATOM 710 O O . LEU A 1 88 ? -0.543 -33.844 -15.516 1 92.12 88 LEU A O 1
ATOM 714 N N . LEU A 1 89 ? -2.371 -32.938 -14.547 1 93.69 89 LEU A N 1
ATOM 715 C CA . LEU A 1 89 ? -3.238 -33.344 -15.641 1 93.69 89 LEU A CA 1
ATOM 716 C C . LEU A 1 89 ? -2.791 -32.719 -16.953 1 93.69 89 LEU A C 1
ATOM 718 O O . LEU A 1 89 ? -2.805 -33.406 -18 1 93.69 89 LEU A O 1
ATOM 722 N N . LEU A 1 90 ? -2.4 -31.5 -16.859 1 97 90 LEU A N 1
ATOM 723 C CA . LEU A 1 90 ? -1.865 -30.828 -18.047 1 97 90 LEU A CA 1
ATOM 724 C C . LEU A 1 90 ? -0.559 -31.469 -18.484 1 97 90 LEU A C 1
ATOM 726 O O . LEU A 1 90 ? -0.381 -31.766 -19.672 1 97 90 LEU A O 1
ATOM 730 N N . HIS A 1 91 ? 0.266 -31.688 -17.547 1 96.31 91 HIS A N 1
ATOM 731 C CA . HIS A 1 91 ? 1.594 -32.219 -17.828 1 96.31 91 HIS A CA 1
ATOM 732 C C . HIS A 1 91 ? 1.507 -33.625 -18.469 1 96.31 91 HIS A C 1
ATOM 734 O O . HIS A 1 91 ? 2.287 -33.938 -19.359 1 96.31 91 HIS A O 1
ATOM 740 N N . LEU A 1 92 ? 0.567 -34.406 -18.047 1 93.56 92 LEU A N 1
ATOM 741 C CA . LEU A 1 92 ? 0.404 -35.781 -18.516 1 93.56 92 LEU A CA 1
ATOM 742 C C . LEU A 1 92 ? -0.376 -35.812 -19.828 1 93.56 92 LEU A C 1
ATOM 744 O O . LEU A 1 92 ? -0.509 -36.875 -20.438 1 93.56 92 LEU A O 1
ATOM 748 N N . GLY A 1 93 ? -0.943 -34.688 -20.234 1 94.75 93 GLY A N 1
ATOM 749 C CA . GLY A 1 93 ? -1.731 -34.656 -21.453 1 94.75 93 GLY A CA 1
ATOM 750 C C . GLY A 1 93 ? -3.15 -35.156 -21.266 1 94.75 93 GLY A C 1
ATOM 751 O O . GLY A 1 93 ? -3.824 -35.5 -22.25 1 94.75 93 GLY A O 1
ATOM 752 N N . GLU A 1 94 ? -3.545 -35.25 -20.047 1 93 94 GLU A N 1
ATOM 753 C CA . GLU A 1 94 ? -4.891 -35.75 -19.75 1 93 94 GLU A CA 1
ATOM 754 C C . GLU A 1 94 ? -5.918 -34.625 -19.891 1 93 94 GLU A C 1
ATOM 756 O O . GLU A 1 94 ? -7.121 -34.875 -19.953 1 93 94 GLU A O 1
ATOM 761 N N . ALA A 1 95 ? -5.453 -33.438 -19.844 1 96.38 95 ALA A N 1
ATOM 762 C CA . ALA A 1 95 ? -6.281 -32.25 -20.109 1 96.38 95 ALA A CA 1
ATOM 763 C C . ALA A 1 95 ? -5.695 -31.406 -21.219 1 96.38 95 ALA A C 1
ATOM 765 O O . ALA A 1 95 ? -4.477 -31.219 -21.312 1 96.38 95 ALA A O 1
ATOM 766 N N . ARG A 1 96 ? -6.504 -30.828 -22.062 1 96.31 96 ARG A N 1
ATOM 767 C CA . ARG A 1 96 ? -6.066 -30.047 -23.219 1 96.31 96 ARG A CA 1
ATOM 768 C C . ARG A 1 96 ? -5.609 -28.656 -22.812 1 96.31 96 ARG A C 1
ATOM 770 O O . ARG A 1 96 ? -4.754 -28.062 -23.469 1 96.31 96 ARG A O 1
ATOM 777 N N . ASP A 1 97 ? -6.336 -28.141 -21.797 1 97.56 97 ASP A N 1
ATOM 778 C CA . ASP A 1 97 ? -6.004 -26.797 -21.312 1 97.56 97 ASP A CA 1
ATOM 779 C C . ASP A 1 97 ? -6.344 -26.656 -19.828 1 97.56 97 ASP A C 1
ATOM 781 O O . ASP A 1 97 ? -6.797 -27.609 -19.203 1 97.56 97 ASP A O 1
ATOM 785 N N . ALA A 1 98 ? -5.992 -25.469 -19.359 1 97.81 98 ALA A N 1
ATOM 786 C CA . ALA A 1 98 ? -6.172 -25.203 -17.938 1 97.81 98 ALA A CA 1
ATOM 787 C C . ALA A 1 98 ? -7.637 -25.344 -17.531 1 97.81 98 ALA A C 1
ATOM 789 O O . ALA A 1 98 ? -7.953 -25.875 -16.484 1 97.81 98 ALA A O 1
ATOM 790 N N . VAL A 1 99 ? -8.523 -24.844 -18.312 1 96.75 99 VAL A N 1
ATOM 791 C CA . VAL A 1 99 ? -9.953 -24.875 -18.031 1 96.75 99 VAL A CA 1
ATOM 792 C C . VAL A 1 99 ? -10.406 -26.328 -17.875 1 96.75 99 VAL A C 1
ATOM 794 O O . VAL A 1 99 ? -11.078 -26.672 -16.906 1 96.75 99 VAL A O 1
ATOM 797 N N . GLU A 1 100 ? -10.008 -27.094 -18.766 1 96.75 100 GLU A N 1
ATOM 798 C CA . GLU A 1 100 ? -10.383 -28.516 -18.719 1 96.75 100 GLU A CA 1
ATOM 799 C C . GLU A 1 100 ? -9.75 -29.219 -17.531 1 96.75 100 GLU A C 1
ATOM 801 O O . GLU A 1 100 ? -10.391 -30.031 -16.875 1 96.75 100 GLU A O 1
ATOM 806 N N . ALA A 1 101 ? -8.484 -28.938 -17.312 1 95.69 101 ALA A N 1
ATOM 807 C CA . ALA A 1 101 ? -7.797 -29.562 -16.188 1 95.69 101 ALA A CA 1
ATOM 808 C C . ALA A 1 101 ? -8.516 -29.25 -14.875 1 95.69 101 ALA A C 1
ATOM 810 O O . ALA A 1 101 ? -8.75 -30.156 -14.062 1 95.69 101 ALA A O 1
ATOM 811 N N . MET A 1 102 ? -8.891 -28.031 -14.75 1 93.56 102 MET A N 1
ATOM 812 C CA . MET A 1 102 ? -9.578 -27.625 -13.523 1 93.56 102 MET A CA 1
ATOM 813 C C . MET A 1 102 ? -10.977 -28.234 -13.453 1 93.56 102 MET A C 1
ATOM 815 O O . MET A 1 102 ? -11.445 -28.594 -12.375 1 93.56 102 MET A O 1
ATOM 819 N N . ALA A 1 103 ? -11.617 -28.391 -14.57 1 92.94 103 ALA A N 1
ATOM 820 C CA . ALA A 1 103 ? -12.938 -29 -14.617 1 92.94 103 ALA A CA 1
ATOM 821 C C . ALA A 1 103 ? -12.867 -30.484 -14.242 1 92.94 103 ALA A C 1
ATOM 823 O O . ALA A 1 103 ? -13.734 -30.984 -13.516 1 92.94 103 ALA A O 1
ATOM 824 N N . ILE A 1 104 ? -11.898 -31.156 -14.812 1 90.25 104 ILE A N 1
ATOM 825 C CA . ILE A 1 104 ? -11.719 -32.562 -14.5 1 90.25 104 ILE A CA 1
ATOM 826 C C . ILE A 1 104 ? -11.516 -32.75 -13 1 90.25 104 ILE A C 1
ATOM 828 O O . ILE A 1 104 ? -12.109 -33.625 -12.383 1 90.25 104 ILE A O 1
ATOM 832 N N . TYR A 1 105 ? -10.688 -31.891 -12.484 1 87.12 105 TYR A N 1
ATOM 833 C CA . TYR A 1 105 ? -10.461 -31.953 -11.047 1 87.12 105 TYR A CA 1
ATOM 834 C C . TYR A 1 105 ? -11.75 -31.703 -10.281 1 87.12 105 TYR A C 1
ATOM 836 O O . TYR A 1 105 ? -12.047 -32.406 -9.305 1 87.12 105 TYR A O 1
ATOM 844 N N . ALA A 1 106 ? -12.469 -30.719 -10.641 1 85.44 106 ALA A N 1
ATOM 845 C CA . ALA A 1 106 ? -13.711 -30.359 -9.969 1 85.44 106 ALA A CA 1
ATOM 846 C C . ALA A 1 106 ? -14.711 -31.5 -10.023 1 85.44 106 ALA A C 1
ATOM 848 O O . ALA A 1 106 ? -15.43 -31.766 -9.047 1 85.44 106 ALA A O 1
ATOM 849 N N . ASP A 1 107 ? -14.812 -32.094 -11.102 1 82.5 107 ASP A N 1
ATOM 850 C CA . ASP A 1 107 ? -15.766 -33.188 -11.312 1 82.5 107 ASP A CA 1
ATOM 851 C C . ASP A 1 107 ? -15.398 -34.406 -10.477 1 82.5 107 ASP A C 1
ATOM 853 O O . ASP A 1 107 ? -16.281 -35.125 -9.969 1 82.5 107 ASP A O 1
ATOM 857 N N . LYS A 1 108 ? -14.227 -34.719 -10.367 1 71.88 108 LYS A N 1
ATOM 858 C CA . LYS A 1 108 ? -13.789 -35.938 -9.711 1 71.88 108 LYS A CA 1
ATOM 859 C C . LYS A 1 108 ? -13.75 -35.75 -8.195 1 71.88 108 LYS A C 1
ATOM 861 O O . LYS A 1 108 ? -13.969 -36.719 -7.449 1 71.88 108 LYS A O 1
ATOM 866 N N . ARG A 1 109 ? -13.094 -34.781 -7.707 1 57.53 109 ARG A N 1
ATOM 867 C CA . ARG A 1 109 ? -12.836 -34.656 -6.277 1 57.53 109 ARG A CA 1
ATOM 868 C C . ARG A 1 109 ? -14.125 -34.344 -5.516 1 57.53 109 ARG A C 1
ATOM 870 O O . ARG A 1 109 ? -14.289 -34.75 -4.367 1 57.53 109 ARG A O 1
ATOM 877 N N . THR A 1 110 ? -14.812 -33.125 -5.77 1 53.28 110 THR A N 1
ATOM 878 C CA . THR A 1 110 ? -15.492 -32.5 -4.648 1 53.28 110 THR A CA 1
ATOM 879 C C . THR A 1 110 ? -16.938 -32.969 -4.535 1 53.28 110 THR A C 1
ATOM 881 O O . THR A 1 110 ? -17.672 -32.969 -5.52 1 53.28 110 THR A O 1
ATOM 884 N N . ARG A 1 111 ? -17.047 -34 -3.572 1 50.66 111 ARG A N 1
ATOM 885 C CA . ARG A 1 111 ? -18.438 -34.125 -3.143 1 50.66 111 ARG A CA 1
ATOM 886 C C . ARG A 1 111 ? -19.156 -32.781 -3.199 1 50.66 111 ARG A C 1
ATOM 888 O O . ARG A 1 111 ? -20.344 -32.719 -3.514 1 50.66 111 ARG A O 1
ATOM 895 N N . ASP A 1 112 ? -18.422 -31.797 -2.807 1 52.56 112 ASP A N 1
ATOM 896 C CA . ASP A 1 112 ? -19.078 -30.5 -2.797 1 52.56 112 ASP A CA 1
ATOM 897 C C . ASP A 1 112 ? -18.844 -29.766 -4.117 1 52.56 112 ASP A C 1
ATOM 899 O O . ASP A 1 112 ? -19.344 -28.656 -4.305 1 52.56 112 ASP A O 1
ATOM 903 N N . GLN A 1 113 ? -18.234 -30.594 -5.211 1 51.41 113 GLN A N 1
ATOM 904 C CA . GLN A 1 113 ? -18.016 -30.078 -6.555 1 51.41 113 GLN A CA 1
ATOM 905 C C . GLN A 1 113 ? -17.25 -28.75 -6.512 1 51.41 113 GLN A C 1
ATOM 907 O O . GLN A 1 113 ? -17.359 -27.938 -7.434 1 51.41 113 GLN A O 1
ATOM 912 N N . LYS A 1 114 ? -16.547 -28.547 -5.23 1 66 114 LYS A N 1
ATOM 913 C CA . LYS A 1 114 ? -15.859 -27.266 -5.227 1 66 114 LYS A CA 1
ATOM 914 C C . LYS A 1 114 ? -14.438 -27.391 -5.781 1 66 114 LYS A C 1
ATOM 916 O O . LYS A 1 114 ? -13.641 -28.188 -5.289 1 66 114 LYS A O 1
ATOM 921 N N . GLY A 1 115 ? -14.117 -27.219 -7.039 1 79.12 115 GLY A N 1
ATOM 922 C CA . GLY A 1 115 ? -12.844 -27.188 -7.742 1 79.12 115 GLY A CA 1
ATOM 923 C C . GLY A 1 115 ? -11.883 -26.156 -7.195 1 79.12 115 GLY A C 1
ATOM 924 O O . GLY A 1 115 ? -11.875 -25.891 -5.992 1 79.12 115 GLY A O 1
ATOM 925 N N . ILE A 1 116 ? -10.867 -25.906 -7.941 1 84.5 116 ILE A N 1
ATOM 926 C CA . ILE A 1 116 ? -9.961 -24.812 -7.617 1 84.5 116 ILE A CA 1
ATOM 927 C C . ILE A 1 116 ? -10.711 -23.484 -7.645 1 84.5 116 ILE A C 1
ATOM 929 O O . ILE A 1 116 ? -11.203 -23.062 -8.695 1 84.5 116 ILE A O 1
ATOM 933 N N . THR A 1 117 ? -10.805 -22.875 -6.441 1 83.81 117 THR A N 1
ATOM 934 C CA . THR A 1 117 ? -11.648 -21.672 -6.359 1 83.81 117 THR A CA 1
ATOM 935 C C . THR A 1 117 ? -10.797 -20.422 -6.16 1 83.81 117 THR A C 1
ATOM 937 O O . THR A 1 117 ? -11.227 -19.312 -6.48 1 83.81 117 THR A O 1
ATOM 940 N N . ILE A 1 118 ? -9.633 -20.516 -5.676 1 83.56 118 ILE A N 1
ATOM 941 C CA . ILE A 1 118 ? -8.773 -19.375 -5.379 1 83.56 118 ILE A CA 1
ATOM 942 C C . ILE A 1 118 ? -8.18 -18.828 -6.676 1 83.56 118 ILE A C 1
ATOM 944 O O . ILE A 1 118 ? -7.48 -19.531 -7.398 1 83.56 118 ILE A O 1
ATOM 948 N N . PRO A 1 119 ? -8.414 -17.562 -6.953 1 88.75 119 PRO A N 1
ATOM 949 C CA . PRO A 1 119 ? -8.008 -16.984 -8.234 1 88.75 119 PRO A CA 1
ATOM 950 C C . PRO A 1 119 ? -6.512 -17.125 -8.5 1 88.75 119 PRO A C 1
ATOM 952 O O . PRO A 1 119 ? -6.113 -17.453 -9.625 1 88.75 119 PRO A O 1
ATOM 955 N N . SER A 1 120 ? -5.691 -16.922 -7.539 1 86.5 120 SER A N 1
ATOM 956 C CA . SER A 1 120 ? -4.254 -17.062 -7.746 1 86.5 120 SER A CA 1
ATOM 957 C C . SER A 1 120 ? -3.896 -18.5 -8.133 1 86.5 120 SER A C 1
ATOM 959 O O . SER A 1 120 ? -2.994 -18.719 -8.945 1 86.5 120 SER A O 1
ATOM 961 N N . GLN A 1 121 ? -4.527 -19.422 -7.504 1 85.38 121 GLN A N 1
ATOM 962 C CA . GLN A 1 121 ? -4.281 -20.812 -7.809 1 85.38 121 GLN A CA 1
ATOM 963 C C . GLN A 1 121 ? -4.68 -21.156 -9.242 1 85.38 121 GLN A C 1
ATOM 965 O O . GLN A 1 121 ? -3.973 -21.875 -9.938 1 85.38 121 GLN A O 1
ATOM 970 N N . LYS A 1 122 ? -5.82 -20.641 -9.672 1 91.69 122 LYS A N 1
ATOM 971 C CA . LYS A 1 122 ? -6.246 -20.797 -11.062 1 91.69 122 LYS A CA 1
ATOM 972 C C . LYS A 1 122 ? -5.234 -20.172 -12.023 1 91.69 122 LYS A C 1
ATOM 974 O O . LYS A 1 122 ? -4.926 -20.766 -13.062 1 91.69 122 LYS A O 1
ATOM 979 N N . ARG A 1 123 ? -4.77 -19.047 -11.609 1 91.94 123 ARG A N 1
ATOM 980 C CA . ARG A 1 123 ? -3.771 -18.359 -12.414 1 91.94 123 ARG A CA 1
ATOM 981 C C . ARG A 1 123 ? -2.525 -19.203 -12.609 1 91.94 123 ARG A C 1
ATOM 983 O O . ARG A 1 123 ? -1.963 -19.25 -13.711 1 91.94 123 ARG A O 1
ATOM 990 N N . TYR A 1 124 ? -2.125 -19.844 -11.633 1 91.25 124 TYR A N 1
ATOM 991 C CA . TYR A 1 124 ? -0.911 -20.656 -11.703 1 91.25 124 TYR A CA 1
ATOM 992 C C . TYR A 1 124 ? -1.111 -21.859 -12.609 1 91.25 124 TYR A C 1
ATOM 994 O O . TYR A 1 124 ? -0.172 -22.312 -13.266 1 91.25 124 TYR A O 1
ATOM 1002 N N . VAL A 1 125 ? -2.357 -22.391 -12.625 1 94.38 125 VAL A N 1
ATOM 1003 C CA . VAL A 1 125 ? -2.643 -23.453 -13.594 1 94.38 125 VAL A CA 1
ATOM 1004 C C . VAL A 1 125 ? -2.504 -22.906 -15.016 1 94.38 125 VAL A C 1
ATOM 1006 O O . VAL A 1 125 ? -1.962 -23.562 -15.891 1 94.38 125 VAL A O 1
ATOM 1009 N N . GLY A 1 126 ? -2.945 -21.703 -15.195 1 96.31 126 GLY A N 1
ATOM 1010 C CA . GLY A 1 126 ? -2.766 -21.031 -16.469 1 96.31 126 GLY A CA 1
ATOM 1011 C C . GLY A 1 126 ? -1.309 -20.812 -16.844 1 96.31 126 GLY A C 1
ATOM 1012 O O . GLY A 1 126 ? -0.922 -20.984 -18 1 96.31 126 GLY A O 1
ATOM 1013 N N . TYR A 1 127 ? -0.57 -20.453 -15.859 1 94.19 127 TYR A N 1
ATOM 1014 C CA . TYR A 1 127 ? 0.867 -20.312 -16.062 1 94.19 127 TYR A CA 1
ATOM 1015 C C . TYR A 1 127 ? 1.473 -21.625 -16.547 1 94.19 127 TYR A C 1
ATOM 1017 O O . TYR A 1 127 ? 2.297 -21.641 -17.469 1 94.19 127 TYR A O 1
ATOM 1025 N N . TYR A 1 128 ? 1.072 -22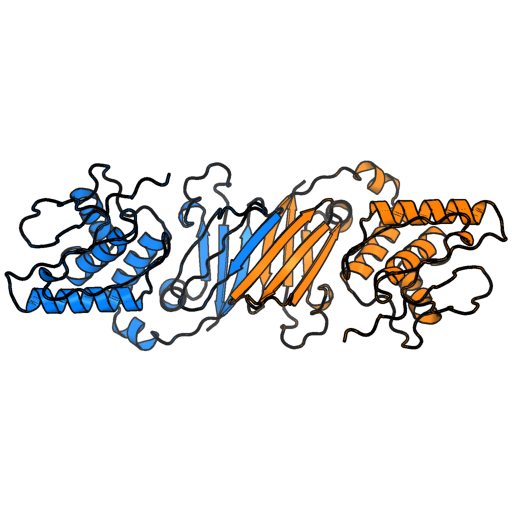.672 -15.867 1 96.25 128 TYR A N 1
ATOM 1026 C CA . TYR A 1 128 ? 1.618 -23.969 -16.203 1 96.25 128 TYR A CA 1
ATOM 1027 C C . TYR A 1 128 ? 1.271 -24.344 -17.641 1 96.25 128 TYR A C 1
ATOM 1029 O O . TYR A 1 128 ? 2.119 -24.859 -18.375 1 96.25 128 TYR A O 1
ATOM 1037 N N . GLU A 1 129 ? 0.041 -24.125 -18.031 1 98.19 129 GLU A N 1
ATOM 1038 C CA . GLU A 1 129 ? -0.369 -24.359 -19.422 1 98.19 129 GLU A CA 1
ATOM 1039 C C . GLU A 1 129 ? 0.51 -23.562 -20.391 1 98.19 129 GLU A C 1
ATOM 1041 O O . GLU A 1 129 ? 0.983 -24.109 -21.391 1 98.19 129 GLU A O 1
ATOM 1046 N N . TYR A 1 130 ? 0.682 -22.312 -20.078 1 97.75 130 TYR A N 1
ATOM 1047 C CA . TYR A 1 130 ? 1.499 -21.453 -20.938 1 97.75 130 TYR A CA 1
ATOM 1048 C C . TYR A 1 130 ? 2.914 -22 -21.062 1 97.75 130 TYR A C 1
ATOM 1050 O O . TYR A 1 130 ? 3.471 -22.047 -22.156 1 97.75 130 TYR A O 1
ATOM 1058 N N . MET A 1 131 ? 3.457 -22.375 -19.938 1 97.12 131 MET A N 1
ATOM 1059 C CA . MET A 1 131 ? 4.812 -22.906 -19.938 1 97.12 131 MET A CA 1
ATOM 1060 C C . MET A 1 131 ? 4.91 -24.156 -20.812 1 97.12 131 MET A C 1
ATOM 1062 O O . MET A 1 131 ? 5.871 -24.297 -21.578 1 97.12 131 MET A O 1
ATOM 1066 N N . LEU A 1 132 ? 3.914 -25.047 -20.75 1 97.56 132 LEU A N 1
ATOM 1067 C CA . LEU A 1 132 ? 3.91 -26.266 -21.547 1 97.56 132 LEU A CA 1
ATOM 1068 C C . LEU A 1 132 ? 3.863 -25.953 -23.047 1 97.56 132 LEU A C 1
ATOM 1070 O O . LEU A 1 132 ? 4.457 -26.656 -23.859 1 97.56 132 LEU A O 1
ATOM 1074 N N . HIS A 1 133 ? 3.189 -24.875 -23.391 1 97.56 133 HIS A N 1
ATOM 1075 C CA . HIS A 1 133 ? 3.037 -24.5 -24.797 1 97.56 133 HIS A CA 1
ATOM 1076 C C . HIS A 1 133 ? 4.238 -23.703 -25.281 1 97.56 133 HIS A C 1
ATOM 1078 O O . HIS A 1 133 ? 4.477 -23.609 -26.5 1 97.56 133 HIS A O 1
ATOM 1084 N N . HIS A 1 134 ? 4.918 -23.094 -24.328 1 97.38 134 HIS A N 1
ATOM 1085 C CA . HIS A 1 134 ? 6.078 -22.281 -24.672 1 97.38 134 HIS A CA 1
ATOM 1086 C C . HIS A 1 134 ? 7.266 -22.609 -23.766 1 97.38 134 HIS A C 1
ATOM 1088 O O . HIS A 1 134 ? 7.812 -21.719 -23.109 1 97.38 134 HIS A O 1
ATOM 1094 N N . PRO A 1 135 ? 7.762 -23.812 -23.781 1 95.69 135 PRO A N 1
ATOM 1095 C CA . PRO A 1 135 ? 8.812 -24.219 -22.859 1 95.69 135 PRO A CA 1
ATOM 1096 C C . PRO A 1 135 ? 10.117 -23.453 -23.078 1 95.69 135 PRO A C 1
ATOM 1098 O O . PRO A 1 135 ? 10.82 -23.141 -22.109 1 95.69 135 PRO A O 1
ATOM 1101 N N . ALA A 1 136 ? 10.469 -23.141 -24.312 1 96.88 136 ALA A N 1
ATOM 1102 C CA . ALA A 1 136 ? 11.711 -22.438 -24.609 1 96.88 136 ALA A CA 1
ATOM 1103 C C . ALA A 1 136 ? 11.695 -21.031 -24.016 1 96.88 136 ALA A C 1
ATOM 1105 O O . ALA A 1 136 ? 12.695 -20.578 -23.453 1 96.88 136 ALA A O 1
ATOM 1106 N N . LEU A 1 137 ? 10.555 -20.406 -24.156 1 96.38 137 LEU A N 1
ATOM 1107 C CA . LEU A 1 137 ? 10.422 -19.047 -23.625 1 96.38 137 LEU A CA 1
ATOM 1108 C C . LEU A 1 137 ? 10.555 -19.062 -22.109 1 96.38 137 LEU A C 1
ATOM 1110 O O . LEU A 1 137 ? 11.242 -18.203 -21.547 1 96.38 137 LEU A O 1
ATOM 1114 N N . TYR A 1 138 ? 9.891 -19.938 -21.438 1 95.25 138 TYR A N 1
ATOM 1115 C CA . TYR A 1 138 ? 10 -20.031 -19.984 1 95.25 138 TYR A CA 1
ATOM 1116 C C . TYR A 1 138 ? 11.438 -20.297 -19.562 1 95.25 138 TYR A C 1
ATOM 1118 O O . TYR A 1 138 ? 11.953 -19.641 -18.656 1 95.25 138 TYR A O 1
ATOM 1126 N N . HIS A 1 139 ? 12.102 -21.234 -20.234 1 94.44 139 HIS A N 1
ATOM 1127 C CA . HIS A 1 139 ? 13.461 -21.625 -19.875 1 94.44 139 HIS A CA 1
ATOM 1128 C C . HIS A 1 139 ? 14.422 -20.453 -20.047 1 94.44 139 HIS A C 1
ATOM 1130 O O . HIS A 1 139 ? 15.344 -20.266 -19.25 1 94.44 139 HIS A O 1
ATOM 1136 N N . GLN A 1 140 ? 14.203 -19.703 -21.047 1 95.94 140 GLN A N 1
ATOM 1137 C CA . GLN A 1 140 ? 15.055 -18.547 -21.328 1 95.94 140 GLN A CA 1
ATOM 1138 C C . GLN A 1 140 ? 14.93 -17.484 -20.234 1 95.94 140 GLN A C 1
ATOM 1140 O O . GLN A 1 140 ? 15.891 -16.766 -19.969 1 95.94 140 GLN A O 1
ATOM 1145 N N . HIS A 1 141 ? 13.75 -17.469 -19.594 1 92.88 141 HIS A N 1
ATOM 1146 C CA . HIS A 1 141 ? 13.492 -16.359 -18.703 1 92.88 141 HIS A CA 1
ATOM 1147 C C . HIS A 1 141 ? 13.312 -16.828 -17.266 1 92.88 141 HIS A C 1
ATOM 1149 O O . HIS A 1 141 ? 12.844 -16.078 -16.406 1 92.88 141 HIS A O 1
ATOM 1155 N N . GLN A 1 142 ? 13.641 -18.016 -16.953 1 88.19 142 GLN A N 1
ATOM 1156 C CA . GLN A 1 142 ? 13.398 -18.609 -15.633 1 88.19 142 GLN A CA 1
ATOM 1157 C C . GLN A 1 142 ? 14.141 -17.828 -14.547 1 88.19 142 GLN A C 1
ATOM 1159 O O . GLN A 1 142 ? 13.727 -17.844 -13.383 1 88.19 142 GLN A O 1
ATOM 1164 N N . ALA A 1 143 ? 15.203 -17.094 -14.906 1 85.94 143 ALA A N 1
ATOM 1165 C CA . ALA A 1 143 ? 16.016 -16.344 -13.945 1 85.94 143 ALA A CA 1
ATOM 1166 C C . ALA A 1 143 ? 15.656 -14.867 -13.969 1 85.94 143 ALA A C 1
ATOM 1168 O O . ALA A 1 143 ? 16.406 -14.039 -13.445 1 85.94 143 ALA A O 1
ATOM 1169 N N . LEU A 1 144 ? 14.57 -14.531 -14.516 1 87.25 144 LEU A N 1
ATOM 1170 C CA . LEU A 1 144 ? 14.164 -13.141 -14.648 1 87.25 144 LEU A CA 1
ATOM 1171 C C . LEU A 1 144 ? 13.914 -12.508 -13.281 1 87.25 144 LEU A C 1
ATOM 1173 O O . LEU A 1 144 ? 13.297 -13.125 -12.414 1 87.25 144 LEU A O 1
ATOM 1177 N N . GLN A 1 145 ? 14.484 -11.383 -13.078 1 83.25 145 GLN A N 1
ATOM 1178 C CA . GLN A 1 145 ? 14.203 -10.555 -11.914 1 83.25 145 GLN A CA 1
ATOM 1179 C C . GLN A 1 145 ? 13.312 -9.375 -12.281 1 83.25 145 GLN A C 1
ATOM 1181 O O . GLN A 1 145 ? 13.469 -8.781 -13.352 1 83.25 145 GLN A O 1
ATOM 1186 N N . SER A 1 146 ? 12.336 -9.133 -11.453 1 85.56 146 SER A N 1
ATOM 1187 C CA . SER A 1 146 ? 11.414 -8.031 -11.711 1 85.56 146 SER A CA 1
ATOM 1188 C C . SER A 1 146 ? 11.289 -7.113 -10.5 1 85.56 146 SER A C 1
ATOM 1190 O O . SER A 1 146 ? 11.422 -7.566 -9.359 1 85.56 146 SER A O 1
ATOM 1192 N N . THR A 1 147 ? 11.148 -5.879 -10.773 1 84.5 147 THR A N 1
ATOM 1193 C CA . THR A 1 147 ? 10.914 -4.875 -9.742 1 84.5 147 THR A CA 1
ATOM 1194 C C . THR A 1 147 ? 9.531 -4.238 -9.906 1 84.5 147 THR A C 1
ATOM 1196 O O . THR A 1 147 ? 9.172 -3.811 -11.008 1 84.5 147 THR A O 1
ATOM 1199 N N . LEU A 1 148 ? 8.797 -4.301 -8.859 1 87.81 148 LEU A N 1
ATOM 1200 C CA . LEU A 1 148 ? 7.539 -3.562 -8.875 1 87.81 148 LEU A CA 1
ATOM 1201 C C . LEU A 1 148 ? 7.789 -2.062 -8.758 1 87.81 148 LEU A C 1
ATOM 1203 O O . LEU A 1 148 ? 8.32 -1.591 -7.754 1 87.81 148 LEU A O 1
ATOM 1207 N N . ASN A 1 149 ? 7.367 -1.343 -9.781 1 88.69 149 ASN A N 1
ATOM 1208 C CA . ASN A 1 149 ? 7.699 0.078 -9.805 1 88.69 149 ASN A CA 1
ATOM 1209 C C . ASN A 1 149 ? 6.457 0.944 -9.594 1 88.69 149 ASN A C 1
ATOM 1211 O O . ASN A 1 149 ? 6.57 2.131 -9.281 1 88.69 149 ASN A O 1
ATOM 1215 N N . THR A 1 150 ? 5.359 0.335 -9.883 1 90.5 150 THR A N 1
ATOM 1216 C CA . THR A 1 150 ? 4.117 1.08 -9.703 1 90.5 150 THR A CA 1
ATOM 1217 C C . THR A 1 150 ? 3.035 0.195 -9.094 1 90.5 150 THR A C 1
ATOM 1219 O O . THR A 1 150 ? 2.883 -0.966 -9.477 1 90.5 150 THR A O 1
ATOM 1222 N N . LEU A 1 151 ? 2.367 0.634 -8.141 1 89.38 151 LEU A N 1
ATOM 1223 C CA . LEU A 1 151 ? 1.226 -0.008 -7.496 1 89.38 151 LEU A CA 1
ATOM 1224 C C . LEU A 1 151 ? 0.054 0.96 -7.375 1 89.38 151 LEU A C 1
ATOM 1226 O O . LEU A 1 151 ? 0.213 2.072 -6.863 1 89.38 151 LEU A O 1
ATOM 1230 N N . ARG A 1 152 ? -1.061 0.622 -7.934 1 91.19 152 ARG A N 1
ATOM 1231 C CA . ARG A 1 152 ? -2.262 1.444 -7.828 1 91.19 152 ARG A CA 1
ATOM 1232 C C . ARG A 1 152 ? -3.439 0.63 -7.305 1 91.19 152 ARG A C 1
ATOM 1234 O O . ARG A 1 152 ? -3.76 -0.428 -7.848 1 91.19 152 ARG A O 1
ATOM 1241 N N . LEU A 1 153 ? -4.012 0.997 -6.258 1 89.75 153 LEU A N 1
ATOM 1242 C CA . LEU A 1 153 ? -5.273 0.485 -5.734 1 89.75 153 LEU A CA 1
ATOM 1243 C C . LEU A 1 153 ? -6.391 1.505 -5.922 1 89.75 153 LEU A C 1
ATOM 1245 O O . LEU A 1 153 ? -6.258 2.662 -5.516 1 89.75 153 LEU A O 1
ATOM 1249 N N . SER A 1 154 ? -7.426 1.06 -6.59 1 91.75 154 SER A N 1
ATOM 1250 C CA . SER A 1 154 ? -8.5 2.004 -6.883 1 91.75 154 SER A CA 1
ATOM 1251 C C . SER A 1 154 ? -9.852 1.448 -6.457 1 91.75 154 SER A C 1
ATOM 1253 O O . SER A 1 154 ? -10.094 0.243 -6.555 1 91.75 154 SER A O 1
ATOM 1255 N N . HIS A 1 155 ? -10.664 2.357 -6.031 1 89.56 155 HIS A N 1
ATOM 1256 C CA . HIS A 1 155 ? -12.062 2.098 -5.734 1 89.56 155 HIS A CA 1
ATOM 1257 C C . HIS A 1 155 ? -12.211 1.12 -4.574 1 89.56 155 HIS A C 1
ATOM 1259 O O . HIS A 1 155 ? -12.977 0.157 -4.66 1 89.56 155 HIS A O 1
ATOM 1265 N N . ALA A 1 156 ? -11.453 1.268 -3.572 1 82.06 156 ALA A N 1
ATOM 1266 C CA . ALA A 1 156 ? -11.547 0.48 -2.346 1 82.06 156 ALA A CA 1
ATOM 1267 C C . ALA A 1 156 ? -11.336 1.355 -1.114 1 82.06 156 ALA A C 1
ATOM 1269 O O . ALA A 1 156 ? -10.672 2.395 -1.191 1 82.06 156 ALA A O 1
ATOM 1270 N N . PRO A 1 157 ? -12 0.989 -0.054 1 80.62 157 PRO A N 1
ATOM 1271 C CA . PRO A 1 157 ? -11.742 1.715 1.191 1 80.62 157 PRO A CA 1
ATOM 1272 C C . PRO A 1 157 ? -10.375 1.396 1.789 1 80.62 157 PRO A C 1
ATOM 1274 O O . PRO A 1 157 ? -10.203 0.35 2.422 1 80.62 157 PRO A O 1
ATOM 1277 N N . LEU A 1 158 ? -9.438 2.293 1.652 1 82.31 158 LEU A N 1
ATOM 1278 C CA . LEU A 1 158 ? -8.047 2.016 1.998 1 82.31 158 LEU A CA 1
ATOM 1279 C C . LEU A 1 158 ? -7.707 2.584 3.371 1 82.31 158 LEU A C 1
ATOM 1281 O O . LEU A 1 158 ? -6.551 2.523 3.803 1 82.31 158 LEU A O 1
ATOM 1285 N N . ASN A 1 159 ? -8.727 3.088 4.109 1 80.81 159 ASN A N 1
ATOM 1286 C CA . ASN A 1 159 ? -8.461 3.588 5.453 1 80.81 159 ASN A CA 1
ATOM 1287 C C . ASN A 1 159 ? -8.039 2.465 6.395 1 80.81 159 ASN A C 1
ATOM 1289 O O . ASN A 1 159 ? -8.625 1.384 6.383 1 80.81 159 ASN A O 1
ATOM 1293 N N . ASP A 1 160 ? -6.969 2.764 7.141 1 78.88 160 ASP A N 1
ATOM 1294 C CA . ASP A 1 160 ? -6.496 1.857 8.18 1 78.88 160 ASP A CA 1
ATOM 1295 C C . ASP A 1 160 ? -6.129 0.494 7.594 1 78.88 160 ASP A C 1
ATOM 1297 O O . ASP A 1 160 ? -6.574 -0.541 8.094 1 78.88 160 ASP A O 1
ATOM 1301 N N . CYS A 1 161 ? -5.398 0.499 6.543 1 79.56 161 CYS A N 1
ATOM 1302 C CA . CYS A 1 161 ? -4.984 -0.75 5.914 1 79.56 161 CYS A CA 1
ATOM 1303 C C . CYS A 1 161 ? -3.467 -0.867 5.871 1 79.56 161 CYS A C 1
ATOM 1305 O O . CYS A 1 161 ? -2.76 0.132 6.016 1 79.56 161 CYS A O 1
ATOM 1307 N N . VAL A 1 162 ? -3.053 -2.096 5.801 1 79.44 162 VAL A N 1
ATOM 1308 C CA . VAL A 1 162 ? -1.642 -2.412 5.602 1 79.44 162 VAL A CA 1
ATOM 1309 C C . VAL A 1 162 ? -1.468 -3.211 4.312 1 79.44 162 VAL A C 1
ATOM 1311 O O . VAL A 1 162 ? -2.178 -4.195 4.082 1 79.44 162 VAL A O 1
ATOM 1314 N N . ILE A 1 163 ? -0.667 -2.689 3.426 1 80.69 163 ILE A N 1
ATOM 1315 C CA . ILE A 1 163 ? -0.342 -3.363 2.174 1 80.69 163 ILE A CA 1
ATOM 1316 C C . ILE A 1 163 ? 1.078 -3.922 2.242 1 80.69 163 ILE A C 1
ATOM 1318 O O . ILE A 1 163 ? 2.027 -3.186 2.516 1 80.69 163 ILE A O 1
ATOM 1322 N N . ARG A 1 164 ? 1.188 -5.188 2.002 1 79.06 164 ARG A N 1
ATOM 1323 C CA . ARG A 1 164 ? 2.492 -5.844 2.012 1 79.06 164 ARG A CA 1
ATOM 1324 C C . ARG A 1 164 ? 2.85 -6.371 0.627 1 79.06 164 ARG A C 1
ATOM 1326 O O . ARG A 1 164 ? 2.029 -7.02 -0.027 1 79.06 164 ARG A O 1
ATOM 1333 N N . VAL A 1 165 ? 4.027 -6.02 0.17 1 79.94 165 VAL A N 1
ATOM 1334 C CA . VAL A 1 165 ? 4.551 -6.508 -1.1 1 79.94 165 VAL A CA 1
ATOM 1335 C C . VAL A 1 165 ? 5.75 -7.418 -0.848 1 79.94 165 VAL A C 1
ATOM 1337 O O . VAL A 1 165 ? 6.773 -6.973 -0.316 1 79.94 165 VAL A O 1
ATOM 1340 N N . ASP A 1 166 ? 5.613 -8.664 -1.177 1 73.56 166 ASP A N 1
ATOM 1341 C CA . ASP A 1 166 ? 6.695 -9.641 -1.085 1 73.56 166 ASP A CA 1
ATOM 1342 C C . ASP A 1 166 ? 7.059 -10.188 -2.463 1 73.56 166 ASP A C 1
ATOM 1344 O O . ASP A 1 166 ? 6.246 -10.852 -3.105 1 73.56 166 ASP A O 1
ATOM 1348 N N . CYS A 1 167 ? 8.297 -9.719 -3.021 1 62.78 167 CYS A N 1
ATOM 1349 C CA . CYS A 1 167 ? 8.656 -10.102 -4.379 1 62.78 167 CYS A CA 1
ATOM 1350 C C . CYS A 1 167 ? 9.555 -11.336 -4.375 1 62.78 167 CYS A C 1
ATOM 1352 O O . CYS A 1 167 ? 10.031 -11.766 -5.426 1 62.78 167 CYS A O 1
ATOM 1354 N N . GLN A 1 168 ? 10.047 -11.836 -3.264 1 52.03 168 GLN A N 1
ATOM 1355 C CA . GLN A 1 168 ? 10.93 -12.984 -3.443 1 52.03 168 GLN A CA 1
ATOM 1356 C C . GLN A 1 168 ? 10.445 -13.883 -4.578 1 52.03 168 GLN A C 1
ATOM 1358 O O . GLN A 1 168 ? 10.367 -13.445 -5.73 1 52.03 168 GLN A O 1
ATOM 1363 N N . ASP A 1 169 ? 10.117 -15 -4.254 1 45.88 169 ASP A N 1
ATOM 1364 C CA . ASP A 1 169 ? 9.773 -15.891 -5.355 1 45.88 169 ASP A CA 1
ATOM 1365 C C . ASP A 1 169 ? 8.586 -15.359 -6.148 1 45.88 169 ASP A C 1
ATOM 1367 O O . ASP A 1 169 ? 7.641 -14.812 -5.57 1 45.88 169 ASP A O 1
ATOM 1371 N N . VAL A 1 170 ? 7.484 -15.148 -6.68 1 42.75 170 VAL A N 1
ATOM 1372 C CA . VAL A 1 170 ? 6.789 -14.281 -7.633 1 42.75 170 VAL A CA 1
ATOM 1373 C C . VAL A 1 170 ? 5.965 -13.242 -6.879 1 42.75 170 VAL A C 1
ATOM 1375 O O . VAL A 1 170 ? 5.172 -12.516 -7.48 1 42.75 170 VAL A O 1
ATOM 1378 N N . CYS A 1 171 ? 5.508 -13.375 -5.469 1 47.47 171 CYS A N 1
ATOM 1379 C CA . CYS A 1 171 ? 4.145 -13.203 -4.98 1 47.47 171 CYS A CA 1
ATOM 1380 C C . CYS A 1 171 ? 3.951 -11.82 -4.375 1 47.47 171 CYS A C 1
ATOM 1382 O O . CYS A 1 171 ? 4.691 -11.422 -3.473 1 47.47 171 CYS A O 1
ATOM 1384 N N . VAL A 1 172 ? 3.662 -10.977 -5.199 1 47.31 172 VAL A N 1
ATOM 1385 C CA . VAL A 1 172 ? 3.381 -9.719 -4.523 1 47.31 172 VAL A CA 1
ATOM 1386 C C . VAL A 1 172 ? 2.08 -9.828 -3.73 1 47.31 172 VAL A C 1
ATOM 1388 O O . VAL A 1 172 ? 1.031 -10.156 -4.293 1 47.31 172 VAL A O 1
ATOM 1391 N N . HIS A 1 173 ? 2.076 -10.477 -2.432 1 45.78 173 HIS A N 1
ATOM 1392 C CA . HIS A 1 173 ? 0.902 -10.586 -1.572 1 45.78 173 HIS A CA 1
ATOM 1393 C C . HIS A 1 173 ? 0.508 -9.227 -1.003 1 45.78 173 HIS A C 1
ATOM 1395 O O . HIS A 1 173 ? 1.37 -8.445 -0.59 1 45.78 173 HIS A O 1
ATOM 1401 N N . GLN A 1 174 ? -0.394 -8.539 -1.593 1 48.88 174 GLN A N 1
ATOM 1402 C CA . GLN A 1 174 ? -0.884 -7.34 -0.918 1 48.88 174 GLN A CA 1
ATOM 1403 C C . GLN A 1 174 ? -2.062 -7.668 -0.004 1 48.88 174 GLN A C 1
ATOM 1405 O O . GLN A 1 174 ? -2.982 -8.391 -0.401 1 48.88 174 GLN A O 1
ATOM 1410 N N . ALA A 1 175 ? -1.701 -8.008 1.426 1 49.28 175 ALA A N 1
ATOM 1411 C CA . ALA A 1 175 ? -2.834 -8.125 2.34 1 49.28 175 ALA A CA 1
ATOM 1412 C C . ALA A 1 175 ? -3.275 -6.762 2.854 1 49.28 175 ALA A C 1
ATOM 1414 O O . ALA A 1 175 ? -2.439 -5.902 3.145 1 49.28 175 ALA A O 1
ATOM 1415 N N . LEU A 1 176 ? -4.32 -6.266 2.283 1 53.19 176 LEU A N 1
ATOM 1416 C CA . LEU A 1 176 ? -4.941 -5.148 2.988 1 53.19 176 LEU A CA 1
ATOM 1417 C C . LEU A 1 176 ? -5.406 -5.57 4.375 1 53.19 176 LEU A C 1
ATOM 1419 O O . LEU A 1 176 ? -6.125 -6.562 4.52 1 53.19 176 LEU A O 1
ATOM 1423 N N . ILE A 1 177 ? -4.465 -5.52 5.441 1 49.09 177 ILE A N 1
ATOM 1424 C CA . ILE A 1 177 ? -4.852 -5.871 6.805 1 49.09 177 ILE A CA 1
ATOM 1425 C C . ILE A 1 177 ? -5.633 -4.719 7.434 1 49.09 177 ILE A C 1
ATOM 1427 O O . ILE A 1 177 ? -5.203 -3.564 7.371 1 49.09 177 ILE A O 1
ATOM 1431 N N . LYS A 1 178 ? -6.855 -5.004 7.492 1 52.22 178 LYS A N 1
ATOM 1432 C CA . LYS A 1 178 ? -7.457 -4.086 8.453 1 52.22 178 LYS A CA 1
ATOM 1433 C C . LYS A 1 178 ? -6.637 -4.02 9.734 1 52.22 178 LYS A C 1
ATOM 1435 O O . LYS A 1 178 ? -5.98 -4.992 10.117 1 52.22 178 LYS A O 1
ATOM 1440 N N . VAL A 1 179 ? -6.188 -2.846 10.336 1 49.34 179 VAL A N 1
ATOM 1441 C CA . VAL A 1 179 ? -5.52 -2.691 11.625 1 49.34 179 VAL A CA 1
ATOM 1442 C C . VAL A 1 179 ? -5.836 -3.891 12.516 1 49.34 179 VAL A C 1
ATOM 1444 O O . VAL A 1 179 ? -4.992 -4.328 13.297 1 49.34 179 VAL A O 1
ATOM 1447 N N . LYS A 1 180 ? -6.93 -4.605 12.398 1 53.22 180 LYS A N 1
ATOM 1448 C CA . LYS A 1 180 ? -7.246 -5.617 13.406 1 53.22 180 LYS A CA 1
ATOM 1449 C C . LYS A 1 180 ? -6.676 -6.977 13.016 1 53.22 180 LYS A C 1
ATOM 1451 O O . LYS A 1 180 ? -7.094 -8.008 13.555 1 53.22 180 LYS A O 1
ATOM 1456 N N . GLY A 1 181 ? -5.84 -7.125 12.078 1 58 181 GLY A N 1
ATOM 1457 C CA . GLY A 1 181 ? -5.074 -8.344 11.867 1 58 181 GLY A CA 1
ATOM 1458 C C . GLY A 1 181 ? -5.668 -9.242 10.805 1 58 181 GLY A C 1
ATOM 1459 O O . GLY A 1 181 ? -5.152 -10.336 10.547 1 58 181 GLY A O 1
ATOM 1460 N N . LYS A 1 182 ? -6.773 -8.992 10.18 1 64.12 182 LYS A N 1
ATOM 1461 C CA . LYS A 1 182 ? -7.344 -9.898 9.188 1 64.12 182 LYS A CA 1
ATOM 1462 C C . LYS A 1 182 ? -6.914 -9.516 7.777 1 64.12 182 LYS A C 1
ATOM 1464 O O . LYS A 1 182 ? -6.934 -8.336 7.414 1 64.12 182 LYS A O 1
ATOM 1469 N N . VAL A 1 183 ? -6.445 -10.547 7.023 1 71.75 183 VAL A N 1
ATOM 1470 C CA . VAL A 1 183 ? -6.098 -10.344 5.621 1 71.75 183 VAL A CA 1
ATOM 1471 C C . VAL A 1 183 ? -7.371 -10.273 4.781 1 71.75 183 VAL A C 1
ATOM 1473 O O . VAL A 1 183 ? -8.219 -11.164 4.848 1 71.75 183 VAL A O 1
ATOM 1476 N N . TRP A 1 184 ? -7.531 -9.148 4.094 1 75.06 184 TRP A N 1
ATOM 1477 C CA . TRP A 1 184 ? -8.719 -8.945 3.273 1 75.06 184 TRP A CA 1
ATOM 1478 C C . TRP A 1 184 ? -8.531 -9.531 1.88 1 75.06 184 TRP A C 1
ATOM 1480 O O . TRP A 1 184 ? -9.461 -10.109 1.31 1 75.06 184 TRP A O 1
ATOM 1490 N N . MET A 1 185 ? -7.332 -9.336 1.362 1 79.44 185 MET A N 1
ATOM 1491 C CA . MET A 1 185 ? -7.09 -9.844 0.016 1 79.44 185 MET A CA 1
ATOM 1492 C C . MET A 1 185 ? -5.613 -10.164 -0.188 1 79.44 185 MET A C 1
ATOM 1494 O O . MET A 1 185 ? -4.754 -9.617 0.509 1 79.44 185 MET A O 1
ATOM 1498 N N . SER A 1 186 ? -5.445 -11.047 -1.004 1 79.94 186 SER A N 1
ATOM 1499 C CA . SER A 1 186 ? -4.098 -11.398 -1.441 1 79.94 186 SER A CA 1
ATOM 1500 C C . SER A 1 186 ? -4.086 -11.844 -2.898 1 79.94 186 SER A C 1
ATOM 1502 O O . SER A 1 186 ? -5.141 -12.109 -3.479 1 79.94 186 SER A O 1
ATOM 1504 N N . PHE A 1 187 ? -3.029 -11.734 -3.486 1 84.62 187 PHE A N 1
ATOM 1505 C CA . PHE A 1 187 ? -2.842 -12.273 -4.828 1 84.62 187 PHE A CA 1
ATOM 1506 C C . PHE A 1 187 ? -1.385 -12.656 -5.055 1 84.62 187 PHE A C 1
ATOM 1508 O O . PHE A 1 187 ? -0.48 -12.062 -4.469 1 84.62 187 PHE A O 1
ATOM 1515 N N . TRP A 1 188 ? -1.254 -13.648 -5.906 1 82.88 188 TRP A N 1
ATOM 1516 C CA . TRP A 1 188 ? 0.071 -14.188 -6.203 1 82.88 188 TRP A CA 1
ATOM 1517 C C . TRP A 1 188 ? 0.314 -14.234 -7.707 1 82.88 188 TRP A C 1
ATOM 1519 O O . TRP A 1 188 ? -0.582 -14.594 -8.477 1 82.88 188 TRP A O 1
ATOM 1529 N N . PHE A 1 189 ? 1.564 -13.812 -8.078 1 85.62 189 PHE A N 1
ATOM 1530 C CA . PHE A 1 189 ? 2.02 -13.867 -9.461 1 85.62 189 PHE A CA 1
ATOM 1531 C C . PHE A 1 189 ? 3.412 -14.484 -9.547 1 85.62 189 PHE A C 1
ATOM 1533 O O . PHE A 1 189 ? 4.145 -14.508 -8.555 1 85.62 189 PHE A O 1
ATOM 1540 N N . ASN A 1 190 ? 3.615 -14.992 -10.648 1 85.81 190 ASN A N 1
ATOM 1541 C CA . ASN A 1 190 ? 4.977 -15.336 -11.039 1 85.81 190 ASN A CA 1
ATOM 1542 C C . ASN A 1 190 ? 5.555 -14.312 -12.016 1 85.81 190 ASN A C 1
ATOM 1544 O O . ASN A 1 190 ? 4.977 -14.07 -13.078 1 85.81 190 ASN A O 1
ATOM 1548 N N . VAL A 1 191 ? 6.699 -13.766 -11.734 1 86.81 191 VAL A N 1
ATOM 1549 C CA . VAL A 1 191 ? 7.223 -12.602 -12.445 1 86.81 191 VAL A CA 1
ATOM 1550 C C . VAL A 1 191 ? 7.57 -12.984 -13.883 1 86.81 191 VAL A C 1
ATOM 1552 O O . VAL A 1 191 ? 7.5 -12.148 -14.781 1 86.81 191 VAL A O 1
ATOM 1555 N N . VAL A 1 192 ? 7.961 -14.195 -14.055 1 89.56 192 VAL A N 1
ATOM 1556 C CA . VAL A 1 192 ? 8.289 -14.648 -15.406 1 89.56 192 VAL A CA 1
ATOM 1557 C C . VAL A 1 192 ? 7.062 -14.539 -16.297 1 89.56 192 VAL A C 1
ATOM 1559 O O . VAL A 1 192 ? 7.141 -14.008 -17.422 1 89.56 192 VAL A O 1
ATOM 1562 N N . PHE A 1 193 ? 5.938 -14.969 -15.781 1 92.31 193 PHE A N 1
ATOM 1563 C CA . PHE A 1 193 ? 4.723 -14.977 -16.594 1 92.31 193 PHE A CA 1
ATOM 1564 C C . PHE A 1 193 ? 4.129 -13.578 -16.672 1 92.31 193 PHE A C 1
ATOM 1566 O O . PHE A 1 193 ? 3.471 -13.234 -17.656 1 92.31 193 PHE A O 1
ATOM 1573 N N . VAL A 1 194 ? 4.398 -12.766 -15.633 1 90.94 194 VAL A N 1
ATOM 1574 C CA . VAL A 1 194 ? 4.012 -11.359 -15.719 1 90.94 194 VAL A CA 1
ATOM 1575 C C . VAL A 1 194 ? 4.73 -10.695 -16.891 1 90.94 194 VAL A C 1
ATOM 1577 O O . VAL A 1 194 ? 4.133 -9.906 -17.625 1 90.94 194 VAL A O 1
ATOM 1580 N N . PHE A 1 195 ? 5.953 -11.078 -17.062 1 92.5 195 PHE A N 1
ATOM 1581 C CA . PHE A 1 195 ? 6.746 -10.547 -18.156 1 92.5 195 PHE A CA 1
ATOM 1582 C C . PHE A 1 195 ? 6.281 -11.133 -19.484 1 92.5 195 PHE A C 1
ATOM 1584 O O . PHE A 1 195 ? 5.98 -10.398 -20.438 1 92.5 195 PHE A O 1
ATOM 1591 N N . LEU A 1 196 ? 6.125 -12.406 -19.578 1 94.44 196 LEU A N 1
ATOM 1592 C CA . LEU A 1 196 ? 5.883 -13.102 -20.828 1 94.44 196 LEU A CA 1
ATOM 1593 C C . LEU A 1 196 ? 4.449 -12.883 -21.312 1 94.44 196 LEU A C 1
ATOM 1595 O O . LEU A 1 196 ? 4.203 -12.727 -22.5 1 94.44 196 LEU A O 1
ATOM 1599 N N . ILE A 1 197 ? 3.496 -12.961 -20.391 1 94.75 197 ILE A N 1
ATOM 1600 C CA . ILE A 1 197 ? 2.08 -12.938 -20.75 1 94.75 197 ILE A CA 1
ATOM 1601 C C . ILE A 1 197 ? 1.549 -11.508 -20.672 1 94.75 197 ILE A C 1
ATOM 1603 O O . ILE A 1 197 ? 0.887 -11.031 -21.594 1 94.75 197 ILE A O 1
ATOM 1607 N N . ASN A 1 198 ? 1.888 -10.719 -19.594 1 93.56 198 ASN A N 1
ATOM 1608 C CA . ASN A 1 198 ? 1.273 -9.422 -19.312 1 93.56 198 ASN A CA 1
ATOM 1609 C C . ASN A 1 198 ? 2.16 -8.273 -19.781 1 93.56 198 ASN A C 1
ATOM 1611 O O . ASN A 1 198 ? 1.762 -7.105 -19.703 1 93.56 198 ASN A O 1
ATOM 1615 N N . LYS A 1 199 ? 3.344 -8.555 -20.234 1 95.25 199 LYS A N 1
ATOM 1616 C CA . LYS A 1 199 ? 4.285 -7.527 -20.672 1 95.25 199 LYS A CA 1
ATOM 1617 C C . LYS A 1 199 ? 4.52 -6.492 -19.578 1 95.25 199 LYS A C 1
ATOM 1619 O O . LYS A 1 199 ? 4.477 -5.289 -19.828 1 95.25 199 LYS A O 1
ATOM 1624 N N . ASN A 1 200 ? 4.559 -6.949 -18.375 1 92.19 200 ASN A N 1
ATOM 1625 C CA . ASN A 1 200 ? 4.953 -6.207 -17.188 1 92.19 200 ASN A CA 1
ATOM 1626 C C . ASN A 1 200 ? 3.844 -5.273 -16.703 1 92.19 200 ASN A C 1
ATOM 1628 O O . ASN A 1 200 ? 4.086 -4.363 -15.914 1 92.19 200 ASN A O 1
ATOM 1632 N N . GLN A 1 201 ? 2.672 -5.457 -17.25 1 94 201 GLN A N 1
ATOM 1633 C CA . GLN A 1 201 ? 1.511 -4.684 -16.812 1 94 201 GLN A CA 1
ATOM 1634 C C . GLN A 1 201 ? 0.368 -5.598 -16.391 1 94 201 GLN A C 1
ATOM 1636 O O . GLN A 1 201 ? -0.192 -6.328 -17.203 1 94 201 GLN A O 1
ATOM 1641 N N . VAL A 1 202 ? 0.033 -5.551 -15.109 1 92.44 202 VAL A N 1
ATOM 1642 C CA . VAL A 1 202 ? -1.009 -6.426 -14.578 1 92.44 202 VAL A CA 1
ATOM 1643 C C . VAL A 1 202 ? -2.168 -5.59 -14.047 1 92.44 202 VAL A C 1
ATOM 1645 O O . VAL A 1 202 ? -1.952 -4.598 -13.344 1 92.44 202 VAL A O 1
ATOM 1648 N N . VAL A 1 203 ? -3.328 -5.887 -14.422 1 93.44 203 VAL A N 1
ATOM 1649 C CA . VAL A 1 203 ? -4.547 -5.309 -13.867 1 93.44 203 VAL A CA 1
ATOM 1650 C C . VAL A 1 203 ? -5.426 -6.414 -13.289 1 93.44 203 VAL A C 1
ATOM 1652 O O . VAL A 1 203 ? -5.789 -7.359 -14 1 93.44 203 VAL A O 1
ATOM 1655 N N . LEU A 1 204 ? -5.66 -6.379 -12.008 1 91.5 204 LEU A N 1
ATOM 1656 C CA . LEU A 1 204 ? -6.527 -7.336 -11.328 1 91.5 204 LEU A CA 1
ATOM 1657 C C . LEU A 1 204 ? -7.832 -6.68 -10.898 1 91.5 204 LEU A C 1
ATOM 1659 O O . LEU A 1 204 ? -7.828 -5.559 -10.375 1 91.5 204 LEU A O 1
ATOM 1663 N N . ARG A 1 205 ? -8.891 -7.371 -11.219 1 92.5 205 ARG A N 1
ATOM 1664 C CA . ARG A 1 205 ? -10.195 -6.957 -10.727 1 92.5 205 ARG A CA 1
ATOM 1665 C C . ARG A 1 205 ? -10.609 -7.789 -9.516 1 92.5 205 ARG A C 1
ATOM 1667 O O . ARG A 1 205 ? -9.883 -8.688 -9.094 1 92.5 205 ARG A O 1
ATOM 1674 N N . LYS A 1 206 ? -11.672 -7.387 -8.906 1 88.31 206 LYS A N 1
ATOM 1675 C CA . LYS A 1 206 ? -12.148 -8.031 -7.68 1 88.31 206 LYS A CA 1
ATOM 1676 C C . LYS A 1 206 ? -12.18 -9.547 -7.84 1 88.31 206 LYS A C 1
ATOM 1678 O O . LYS A 1 206 ? -11.781 -10.281 -6.934 1 88.31 206 LYS A O 1
ATOM 1683 N N . GLN A 1 207 ? -12.531 -10.055 -8.984 1 88.56 207 GLN A N 1
ATOM 1684 C CA . GLN A 1 207 ? -12.695 -11.477 -9.234 1 88.56 207 GLN A CA 1
ATOM 1685 C C . GLN A 1 207 ? -11.344 -12.172 -9.352 1 88.56 207 GLN A C 1
ATOM 1687 O O . GLN A 1 207 ? -11.258 -13.398 -9.305 1 88.56 207 GLN A O 1
ATOM 1692 N N . ASP A 1 208 ? -10.312 -11.406 -9.523 1 89.69 208 ASP A N 1
ATOM 1693 C CA . ASP A 1 208 ? -8.969 -11.961 -9.695 1 89.69 208 ASP A CA 1
ATOM 1694 C C . ASP A 1 208 ? -8.227 -12.016 -8.359 1 89.69 208 ASP A C 1
ATOM 1696 O O . ASP A 1 208 ? -7.09 -12.492 -8.297 1 89.69 208 ASP A O 1
ATOM 1700 N N . LEU A 1 209 ? -8.891 -11.445 -7.324 1 86.12 209 LEU A N 1
ATOM 1701 C CA . LEU A 1 209 ? -8.234 -11.312 -6.027 1 86.12 209 LEU A CA 1
ATOM 1702 C C . LEU A 1 209 ? -8.672 -12.422 -5.082 1 86.12 209 LEU A C 1
ATOM 1704 O O . LEU A 1 209 ? -9.852 -12.789 -5.051 1 86.12 209 LEU A O 1
ATOM 1708 N N . ASP A 1 210 ? -7.691 -12.945 -4.359 1 81.94 210 ASP A N 1
ATOM 1709 C CA . ASP A 1 210 ? -7.98 -14.023 -3.416 1 81.94 210 ASP A CA 1
ATOM 1710 C C . ASP A 1 210 ? -8.789 -13.508 -2.227 1 81.94 210 ASP A C 1
ATOM 1712 O O . ASP A 1 210 ? -8.562 -12.398 -1.746 1 81.94 210 ASP A O 1
ATOM 1716 N N . LEU A 1 211 ? -9.688 -14.266 -1.657 1 77.56 211 LEU A N 1
ATOM 1717 C CA . LEU A 1 211 ? -10.453 -14.062 -0.435 1 77.56 211 LEU A CA 1
ATOM 1718 C C . LEU A 1 211 ? -11.625 -13.117 -0.68 1 77.56 211 LEU A C 1
ATOM 1720 O O . LEU A 1 211 ? -12.711 -13.305 -0.124 1 77.56 211 LEU A O 1
ATOM 1724 N N . ILE A 1 212 ? -11.391 -12.055 -1.546 1 76.75 212 ILE A N 1
ATOM 1725 C CA . ILE A 1 212 ? -12.438 -11.039 -1.614 1 76.75 212 ILE A CA 1
ATOM 1726 C C . ILE A 1 212 ? -13.258 -11.227 -2.889 1 76.75 212 ILE A C 1
ATOM 1728 O O . ILE A 1 212 ? -14.234 -10.5 -3.121 1 76.75 212 ILE A O 1
ATOM 1732 N N . TYR A 1 213 ? -12.875 -12.133 -3.648 1 74.56 213 TYR A N 1
ATOM 1733 C CA . TYR A 1 213 ? -13.523 -12.305 -4.945 1 74.56 213 TYR A CA 1
ATOM 1734 C C . TYR A 1 213 ? -15.023 -12.516 -4.777 1 74.56 213 TYR A C 1
ATOM 1736 O O . TYR A 1 213 ? -15.797 -12.25 -5.703 1 74.56 213 TYR A O 1
ATOM 1744 N N . GLU A 1 214 ? -15.43 -12.766 -3.549 1 73.19 214 GLU A N 1
ATOM 1745 C CA . GLU A 1 214 ? -16.859 -12.922 -3.322 1 73.19 214 GLU A CA 1
ATOM 1746 C C . GLU A 1 214 ? -17.359 -11.969 -2.234 1 73.19 214 GLU A C 1
ATOM 1748 O O . GLU A 1 214 ? -18.516 -12.031 -1.833 1 73.19 214 GLU A O 1
ATOM 1753 N N . ASN A 1 215 ? -16.484 -11.141 -1.787 1 72.44 215 ASN A N 1
ATOM 1754 C CA . ASN A 1 215 ? -16.844 -10.25 -0.687 1 72.44 215 ASN A CA 1
ATOM 1755 C C . ASN A 1 215 ? -17.656 -9.055 -1.173 1 72.44 215 ASN A C 1
ATOM 1757 O O . ASN A 1 215 ? -17.172 -8.242 -1.965 1 72.44 215 ASN A O 1
ATOM 1761 N N . LYS A 1 216 ? -18.828 -8.836 -0.713 1 73.56 216 LYS A N 1
ATOM 1762 C CA . LYS A 1 216 ? -19.75 -7.789 -1.149 1 73.56 216 LYS A CA 1
ATOM 1763 C C . LYS A 1 216 ? -19.344 -6.434 -0.574 1 73.56 216 LYS A C 1
ATOM 1765 O O . LYS A 1 216 ? -19.797 -5.391 -1.057 1 73.56 216 LYS A O 1
ATOM 1770 N N . ALA A 1 217 ? -18.422 -6.406 0.384 1 70.94 217 ALA A N 1
ATOM 1771 C CA . ALA A 1 217 ? -17.984 -5.156 1.001 1 70.94 217 ALA A CA 1
ATOM 1772 C C . ALA A 1 217 ? -17.109 -4.348 0.049 1 70.94 217 ALA A C 1
ATOM 1774 O O . ALA A 1 217 ? -16.984 -3.129 0.183 1 70.94 217 ALA A O 1
ATOM 1775 N N . PHE A 1 218 ? -16.578 -5.047 -0.908 1 78.5 218 PHE A N 1
ATOM 1776 C CA . PHE A 1 218 ? -15.727 -4.375 -1.885 1 78.5 218 PHE A CA 1
ATOM 1777 C C . PHE A 1 218 ? -16.5 -4.113 -3.178 1 78.5 218 PHE A C 1
ATOM 1779 O O . PHE A 1 218 ? -17.297 -4.945 -3.609 1 78.5 218 PHE A O 1
ATOM 1786 N N . SER A 1 219 ? -16.234 -2.916 -3.633 1 82.88 219 SER A N 1
ATOM 1787 C CA . SER A 1 219 ? -16.859 -2.535 -4.898 1 82.88 219 SER A CA 1
ATOM 1788 C C . SER A 1 219 ? -16.438 -3.475 -6.023 1 82.88 219 SER A C 1
ATOM 1790 O O . SER A 1 219 ? -15.32 -3.986 -6.023 1 82.88 219 SER A O 1
ATOM 1792 N N . HIS A 1 220 ? -17.328 -3.66 -6.949 1 86.5 220 HIS A N 1
ATOM 1793 C CA . HIS A 1 220 ? -17 -4.453 -8.125 1 86.5 220 HIS A CA 1
ATOM 1794 C C . HIS A 1 220 ? -15.984 -3.742 -9.008 1 86.5 220 HIS A C 1
ATOM 1796 O O . HIS A 1 220 ? -15.344 -4.367 -9.859 1 86.5 220 HIS A O 1
ATOM 1802 N N . ASP A 1 221 ? -15.836 -2.424 -8.68 1 88.06 221 ASP A N 1
ATOM 1803 C CA . ASP A 1 221 ? -14.922 -1.626 -9.492 1 88.06 221 ASP A CA 1
ATOM 1804 C C . ASP A 1 221 ? -13.523 -1.603 -8.883 1 88.06 221 ASP A C 1
ATOM 1806 O O . ASP A 1 221 ? -12.609 -0.987 -9.43 1 88.06 221 ASP A O 1
ATOM 1810 N N . PHE A 1 222 ? -13.406 -2.369 -7.801 1 89.69 222 PHE A N 1
ATOM 1811 C CA . PHE A 1 222 ? -12.086 -2.41 -7.18 1 89.69 222 PHE A CA 1
ATOM 1812 C C . PHE A 1 222 ? -11.055 -2.982 -8.141 1 89.69 222 PHE A C 1
ATOM 1814 O O . PHE A 1 222 ? -11.289 -4.008 -8.781 1 89.69 222 PHE A O 1
ATOM 1821 N N . THR A 1 223 ? -9.883 -2.273 -8.25 1 91.75 223 THR A N 1
ATOM 1822 C CA . THR A 1 223 ? -8.844 -2.711 -9.172 1 91.75 223 THR A CA 1
ATOM 1823 C C . THR A 1 223 ? -7.461 -2.537 -8.555 1 91.75 223 THR A C 1
ATOM 1825 O O . THR A 1 223 ? -7.227 -1.581 -7.812 1 91.75 223 THR A O 1
ATOM 1828 N N . VAL A 1 224 ? -6.625 -3.488 -8.82 1 90.31 224 VAL A N 1
ATOM 1829 C CA . VAL A 1 224 ? -5.207 -3.418 -8.492 1 90.31 224 VAL A CA 1
ATOM 1830 C C . VAL A 1 224 ? -4.387 -3.363 -9.781 1 90.31 224 VAL A C 1
ATOM 1832 O O . VAL A 1 224 ? -4.527 -4.227 -10.656 1 90.31 224 VAL A O 1
ATOM 1835 N N . GLN A 1 225 ? -3.645 -2.303 -9.938 1 92.56 225 GLN A N 1
ATOM 1836 C CA . GLN A 1 225 ? -2.766 -2.184 -11.102 1 92.56 225 GLN A CA 1
ATOM 1837 C C . GLN A 1 225 ? -1.299 -2.221 -10.688 1 92.56 225 GLN A C 1
ATOM 1839 O O . GLN A 1 225 ? -0.895 -1.519 -9.758 1 92.56 225 GLN A O 1
ATOM 1844 N N . LEU A 1 226 ? -0.554 -3.053 -11.328 1 91 226 LEU A N 1
ATOM 1845 C CA . LEU A 1 226 ? 0.865 -3.232 -11.039 1 91 226 LEU A CA 1
ATOM 1846 C C . LEU A 1 226 ? 1.704 -3.061 -12.305 1 91 226 LEU A C 1
ATOM 1848 O O . LEU A 1 226 ? 1.345 -3.572 -13.367 1 91 226 LEU A O 1
ATOM 1852 N N . LEU A 1 227 ? 2.699 -2.283 -12.219 1 92 227 LEU A N 1
ATOM 1853 C CA . LEU A 1 227 ? 3.688 -2.16 -13.289 1 92 227 LEU A CA 1
ATOM 1854 C C . LEU A 1 227 ? 5.059 -2.631 -12.812 1 92 227 LEU A C 1
ATOM 1856 O O . LEU A 1 227 ? 5.523 -2.225 -11.75 1 92 227 LEU A O 1
ATOM 1860 N N . PHE A 1 228 ? 5.613 -3.512 -13.578 1 89.5 228 PHE A N 1
ATOM 1861 C CA . PHE A 1 228 ? 6.918 -4.078 -13.258 1 89.5 228 PHE A CA 1
ATOM 1862 C C . PHE A 1 228 ? 7.965 -3.631 -14.273 1 89.5 228 PHE A C 1
ATOM 1864 O O . PHE A 1 228 ? 7.621 -3.164 -15.359 1 89.5 228 PHE A O 1
ATOM 1871 N N . SER A 1 229 ? 9.141 -3.605 -13.844 1 88.81 229 SER A N 1
ATOM 1872 C CA . SER A 1 229 ? 10.281 -3.416 -14.734 1 88.81 229 SER A CA 1
ATOM 1873 C C . SER A 1 229 ? 11.32 -4.52 -14.539 1 88.81 229 SER A C 1
ATOM 1875 O O . SER A 1 229 ? 11.43 -5.09 -13.453 1 88.81 229 SER A O 1
ATOM 1877 N N . ASN A 1 230 ? 11.875 -4.945 -15.695 1 85.56 230 ASN A N 1
ATOM 1878 C CA . ASN A 1 230 ? 12.906 -5.977 -15.641 1 85.56 230 ASN A CA 1
ATOM 1879 C C . ASN A 1 230 ? 14.266 -5.43 -16.047 1 85.56 230 ASN A C 1
ATOM 1881 O O . ASN A 1 230 ? 14.352 -4.469 -16.812 1 85.56 230 ASN A O 1
ATOM 1885 N N . MET B 1 1 ? 23.688 4.332 22.984 1 17.3 1 MET B N 1
ATOM 1886 C CA . MET B 1 1 ? 23.391 5.242 24.094 1 17.3 1 MET B CA 1
ATOM 1887 C C . MET B 1 1 ? 22.859 6.574 23.562 1 17.3 1 MET B C 1
ATOM 1889 O O . MET B 1 1 ? 23.625 7.359 22.984 1 17.3 1 MET B O 1
ATOM 1893 N N . ALA B 1 2 ? 21.578 6.652 23.094 1 20.84 2 ALA B N 1
ATOM 1894 C CA . ALA B 1 2 ? 20.844 7.699 22.391 1 20.84 2 ALA B CA 1
ATOM 1895 C C . ALA B 1 2 ? 20.844 9 23.172 1 20.84 2 ALA B C 1
ATOM 1897 O O . ALA B 1 2 ? 20.547 9.016 24.375 1 20.84 2 ALA B O 1
ATOM 1898 N N . TYR B 1 3 ? 21.891 9.719 22.906 1 21.25 3 TYR B N 1
ATOM 1899 C CA . TYR B 1 3 ? 22.125 10.953 23.641 1 21.25 3 TYR B CA 1
ATOM 1900 C C . TYR B 1 3 ? 20.844 11.766 23.766 1 21.25 3 TYR B C 1
ATOM 1902 O O . TYR B 1 3 ? 20.031 11.805 22.844 1 21.25 3 TYR B O 1
ATOM 1910 N N . PRO B 1 4 ? 20.359 11.977 24.969 1 28.28 4 PRO B N 1
ATOM 1911 C CA . PRO B 1 4 ? 19.156 12.727 25.375 1 28.28 4 PRO B CA 1
ATOM 1912 C C . PRO B 1 4 ? 19.062 14.078 24.688 1 28.28 4 PRO B C 1
ATOM 1914 O O . PRO B 1 4 ? 20.031 14.828 24.641 1 28.28 4 PRO B O 1
ATOM 1917 N N . GLY B 1 5 ? 18.484 14.125 23.5 1 29.73 5 GLY B N 1
ATOM 1918 C CA . GLY B 1 5 ? 18.312 15.336 22.719 1 29.73 5 GLY B CA 1
ATOM 1919 C C . GLY B 1 5 ? 17.938 16.547 23.547 1 29.73 5 GLY B C 1
ATOM 1920 O O . GLY B 1 5 ? 17.266 16.422 24.578 1 29.73 5 GLY B O 1
ATOM 1921 N N . GLU B 1 6 ? 18.828 17.469 23.719 1 29.77 6 GLU B N 1
ATOM 1922 C CA . GLU B 1 6 ? 18.703 18.766 24.391 1 29.77 6 GLU B CA 1
ATOM 1923 C C . GLU B 1 6 ? 17.469 19.516 23.891 1 29.77 6 GLU B C 1
ATOM 1925 O O . GLU B 1 6 ? 17.297 19.719 22.688 1 29.77 6 GLU B O 1
ATOM 1930 N N . GLY B 1 7 ? 16.359 19.344 24.547 1 32.34 7 GLY B N 1
ATOM 1931 C CA . GLY B 1 7 ? 15.078 20 24.312 1 32.34 7 GLY B CA 1
ATOM 1932 C C . GLY B 1 7 ? 15.172 21.516 24.297 1 32.34 7 GLY B C 1
ATOM 1933 O O . GLY B 1 7 ? 15.773 22.109 25.172 1 32.34 7 GLY B O 1
ATOM 1934 N N . LEU B 1 8 ? 15.406 22.172 23.172 1 31.38 8 LEU B N 1
ATOM 1935 C CA . LEU B 1 8 ? 15.445 23.625 22.984 1 31.38 8 LEU B CA 1
ATOM 1936 C C . LEU B 1 8 ? 14.156 24.266 23.5 1 31.38 8 LEU B C 1
ATOM 1938 O O . LEU B 1 8 ? 13.062 23.891 23.078 1 31.38 8 LEU B O 1
ATOM 1942 N N . GLU B 1 9 ? 14.164 24.812 24.75 1 33.28 9 GLU B N 1
ATOM 1943 C CA . GLU B 1 9 ? 13.109 25.656 25.312 1 33.28 9 GLU B CA 1
ATOM 1944 C C . GLU B 1 9 ? 13.078 27.016 24.656 1 33.28 9 GLU B C 1
ATOM 1946 O O . GLU B 1 9 ? 14.117 27.672 24.5 1 33.28 9 GLU B O 1
ATOM 1951 N N . SER B 1 10 ? 12.414 27.344 23.516 1 32.91 10 SER B N 1
ATOM 1952 C CA . SER B 1 10 ? 12.305 28.703 22.984 1 32.91 10 SER B CA 1
ATOM 1953 C C . SER B 1 10 ? 11.211 29.484 23.688 1 32.91 10 SER B C 1
ATOM 1955 O O . SER B 1 10 ? 10.141 28.953 23.984 1 32.91 10 SER B O 1
ATOM 1957 N N . TYR B 1 11 ? 11.688 30.453 24.578 1 31.28 11 TYR B N 1
ATOM 1958 C CA . TYR B 1 11 ? 10.805 31.438 25.188 1 31.28 11 TYR B CA 1
ATOM 1959 C C . TYR B 1 11 ? 10.43 32.531 24.188 1 31.28 11 TYR B C 1
ATOM 1961 O O . TYR B 1 11 ? 11.258 32.938 23.375 1 31.28 11 TYR B O 1
ATOM 1969 N N . TYR B 1 12 ? 9.32 32.531 23.672 1 32.19 12 TYR B N 1
ATOM 1970 C CA . TYR B 1 12 ? 8.969 33.562 22.688 1 32.19 12 TYR B CA 1
ATOM 1971 C C . TYR B 1 12 ? 8.445 34.812 23.375 1 32.19 12 TYR B C 1
ATOM 1973 O O . TYR B 1 12 ? 7.266 34.906 23.734 1 32.19 12 TYR B O 1
ATOM 1981 N N . ARG B 1 13 ? 9.078 35.5 24.469 1 29.72 13 ARG B N 1
ATOM 1982 C CA . ARG B 1 13 ? 8.531 36.812 24.766 1 29.72 13 ARG B CA 1
ATOM 1983 C C . ARG B 1 13 ? 8.836 37.781 23.641 1 29.72 13 ARG B C 1
ATOM 1985 O O . ARG B 1 13 ? 9.688 37.531 22.797 1 29.72 13 ARG B O 1
ATOM 1992 N N . ASN B 1 14 ? 8.805 39.219 23.844 1 32.09 14 ASN B N 1
ATOM 1993 C CA . ASN B 1 14 ? 9.305 40.375 23.094 1 32.09 14 ASN B CA 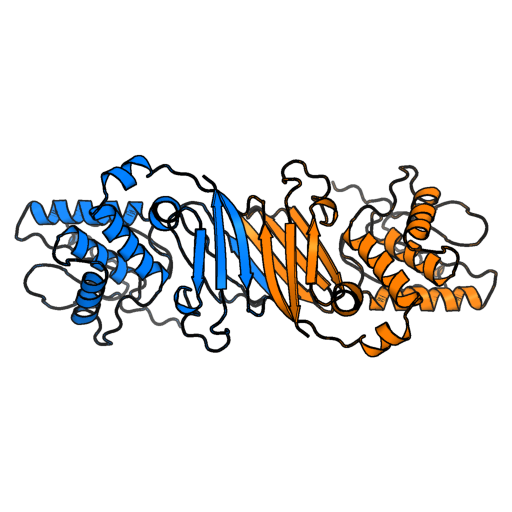1
ATOM 1994 C C . ASN B 1 14 ? 10.789 40.219 22.766 1 32.09 14 ASN B C 1
ATOM 1996 O O . ASN B 1 14 ? 11.18 40.312 21.594 1 32.09 14 ASN B O 1
ATOM 2000 N N . SER B 1 15 ? 11.852 40.844 23.609 1 30.59 15 SER B N 1
ATOM 2001 C CA . SER B 1 15 ? 13.273 40.938 23.312 1 30.59 15 SER B CA 1
ATOM 2002 C C . SER B 1 15 ? 13.883 39.531 23.156 1 30.59 15 SER B C 1
ATOM 2004 O O . SER B 1 15 ? 13.641 38.656 23.984 1 30.59 15 SER B O 1
ATOM 2006 N N . PHE B 1 16 ? 14.336 39.062 21.953 1 29.17 16 PHE B N 1
ATOM 2007 C CA . PHE B 1 16 ? 14.734 37.781 21.438 1 29.17 16 PHE B CA 1
ATOM 2008 C C . PHE B 1 16 ? 15.695 37.094 22.406 1 29.17 16 PHE B C 1
ATOM 2010 O O . PHE B 1 16 ? 16.906 37.062 22.172 1 29.17 16 PHE B O 1
ATOM 2017 N N . ASP B 1 17 ? 15.555 37.25 23.734 1 26.41 17 ASP B N 1
ATOM 2018 C CA . ASP B 1 17 ? 16.562 36.656 24.609 1 26.41 17 ASP B CA 1
ATOM 2019 C C . ASP B 1 17 ? 16.688 35.156 24.359 1 26.41 17 ASP B C 1
ATOM 2021 O O . ASP B 1 17 ? 15.828 34.562 23.734 1 26.41 17 ASP B O 1
ATOM 2025 N N . LEU B 1 18 ? 17.531 34.438 25.422 1 25.52 18 LEU B N 1
ATOM 2026 C CA . LEU B 1 18 ? 18.406 33.281 25.594 1 25.52 18 LEU B CA 1
ATOM 2027 C C . LEU B 1 18 ? 17.594 32 25.672 1 25.52 18 LEU B C 1
ATOM 2029 O O . LEU B 1 18 ? 16.562 31.953 26.344 1 25.52 18 LEU B O 1
ATOM 2033 N N . VAL B 1 19 ? 17.625 31.219 24.641 1 29.78 19 VAL B N 1
ATOM 2034 C CA . VAL B 1 19 ? 17.219 29.828 24.422 1 29.78 19 VAL B CA 1
ATOM 2035 C C . VAL B 1 19 ? 17.766 28.953 25.547 1 29.78 19 VAL B C 1
ATOM 2037 O O . VAL B 1 19 ? 18.969 28.922 25.797 1 29.78 19 VAL B O 1
ATOM 2040 N N . LYS B 1 20 ? 17.062 28.953 26.766 1 27.56 20 LYS B N 1
ATOM 2041 C CA . LYS B 1 20 ? 17.672 28.062 27.734 1 27.56 20 LYS B CA 1
ATOM 2042 C C . LYS B 1 20 ? 17.312 26.609 27.453 1 27.56 20 LYS B C 1
ATOM 2044 O O . LYS B 1 20 ? 16.141 26.281 27.219 1 27.56 20 LYS B O 1
ATOM 2049 N N . ASN B 1 21 ? 18.25 25.844 27.031 1 29.69 21 ASN B N 1
ATOM 2050 C CA . ASN B 1 21 ? 18.328 24.438 26.672 1 29.69 21 ASN B CA 1
ATOM 2051 C C . ASN B 1 21 ? 17.969 23.531 27.844 1 29.69 21 ASN B C 1
ATOM 2053 O O . ASN B 1 21 ? 18 22.312 27.719 1 29.69 21 ASN B O 1
ATOM 2057 N N . ARG B 1 22 ? 16.922 23.656 28.734 1 29.58 22 ARG B N 1
ATOM 2058 C CA . ARG B 1 22 ? 17.141 22.734 29.844 1 29.58 22 ARG B CA 1
ATOM 2059 C C . ARG B 1 22 ? 16.734 21.312 29.469 1 29.58 22 ARG B C 1
ATOM 2061 O O . ARG B 1 22 ? 15.812 21.125 28.672 1 29.58 22 ARG B O 1
ATOM 2068 N N . SER B 1 23 ? 17.5 20.172 29.828 1 29.23 23 SER B N 1
ATOM 2069 C CA . SER B 1 23 ? 17.516 18.703 29.812 1 29.23 23 SER B CA 1
ATOM 2070 C C . SER B 1 23 ? 16.172 18.125 30.188 1 29.23 23 SER B C 1
ATOM 2072 O O . SER B 1 23 ? 15.32 18.828 30.75 1 29.23 23 SER B O 1
ATOM 2074 N N . GLU B 1 24 ? 15.992 16.656 30.234 1 33.81 24 GLU B N 1
ATOM 2075 C CA . GLU B 1 24 ? 15.078 15.539 30.5 1 33.81 24 GLU B CA 1
ATOM 2076 C C . GLU B 1 24 ? 14.281 15.773 31.781 1 33.81 24 GLU B C 1
ATOM 2078 O O . GLU B 1 24 ? 13.453 14.945 32.156 1 33.81 24 GLU B O 1
ATOM 2083 N N . LYS B 1 25 ? 14.82 16.297 32.938 1 35.66 25 LYS B N 1
ATOM 2084 C CA . LYS B 1 25 ? 14.289 16.109 34.281 1 35.66 25 LYS B CA 1
ATOM 2085 C C . LYS B 1 25 ? 12.992 16.891 34.469 1 35.66 25 LYS B C 1
ATOM 2087 O O . LYS B 1 25 ? 12.742 17.875 33.781 1 35.66 25 LYS B O 1
ATOM 2092 N N . LEU B 1 26 ? 12.156 16.391 35.562 1 33.34 26 LEU B N 1
ATOM 2093 C CA . LEU B 1 26 ? 10.969 16.922 36.219 1 33.34 26 LEU B CA 1
ATOM 2094 C C . LEU B 1 26 ? 10.961 18.438 36.219 1 33.34 26 LEU B C 1
ATOM 2096 O O . LEU B 1 26 ? 11.883 19.078 36.75 1 33.34 26 LEU B O 1
ATOM 2100 N N . TYR B 1 27 ? 10.523 18.891 35.156 1 38.38 27 TYR B N 1
ATOM 2101 C CA . TYR B 1 27 ? 10.367 20.344 35.25 1 38.38 27 TYR B CA 1
ATOM 2102 C C . TYR B 1 27 ? 9.703 20.719 36.594 1 38.38 27 TYR B C 1
ATOM 2104 O O . TYR B 1 27 ? 8.891 19.969 37.125 1 38.38 27 TYR B O 1
ATOM 2112 N N . ASP B 1 28 ? 10.438 21.391 37.375 1 37.78 28 ASP B N 1
ATOM 2113 C CA . ASP B 1 28 ? 9.758 21.969 38.5 1 37.78 28 ASP B CA 1
ATOM 2114 C C . ASP B 1 28 ? 8.539 22.781 38.062 1 37.78 28 ASP B C 1
ATOM 2116 O O . ASP B 1 28 ? 8.664 23.953 37.719 1 37.78 28 ASP B O 1
ATOM 2120 N N . LEU B 1 29 ? 7.551 22.094 37.719 1 44.03 29 LEU B N 1
ATOM 2121 C CA . LEU B 1 29 ? 6.254 22.641 37.344 1 44.03 29 LEU B CA 1
ATOM 2122 C C . LEU B 1 29 ? 5.844 23.766 38.281 1 44.03 29 LEU B C 1
ATOM 2124 O O . LEU B 1 29 ? 4.914 24.516 38 1 44.03 29 LEU B O 1
ATOM 2128 N N . SER B 1 30 ? 6.5 23.719 39.312 1 45.66 30 SER B N 1
ATOM 2129 C CA . SER B 1 30 ? 6.121 24.75 40.281 1 45.66 30 SER B CA 1
ATOM 2130 C C . SER B 1 30 ? 6.398 26.141 39.719 1 45.66 30 SER B C 1
ATOM 2132 O O . SER B 1 30 ? 5.836 27.125 40.219 1 45.66 30 SER B O 1
ATOM 2134 N N . LYS B 1 31 ? 7.148 26.219 38.781 1 43.56 31 LYS B N 1
ATOM 2135 C CA . LYS B 1 31 ? 7.531 27.547 38.281 1 43.56 31 LYS B CA 1
ATOM 2136 C C . LYS B 1 31 ? 6.629 28 37.156 1 43.56 31 LYS B C 1
ATOM 2138 O O . LYS B 1 31 ? 6.762 29.109 36.656 1 43.56 31 LYS B O 1
ATOM 2143 N N . PHE B 1 32 ? 5.902 27.031 36.719 1 45.66 32 PHE B N 1
ATOM 2144 C CA . PHE B 1 32 ? 5.004 27.375 35.625 1 45.66 32 PHE B CA 1
ATOM 2145 C C . PHE B 1 32 ? 3.584 27.578 36.156 1 45.66 32 PHE B C 1
ATOM 2147 O O . PHE B 1 32 ? 3.08 26.781 36.938 1 45.66 32 PHE B O 1
ATOM 2154 N N . GLU B 1 33 ? 3.213 28.766 36.062 1 46.84 33 GLU B N 1
ATOM 2155 C CA . GLU B 1 33 ? 1.845 29.031 36.5 1 46.84 33 GLU B CA 1
ATOM 2156 C C . GLU B 1 33 ? 0.849 28.141 35.781 1 46.84 33 GLU B C 1
ATOM 2158 O O . GLU B 1 33 ? -0.119 27.656 36.375 1 46.84 33 GLU B O 1
ATOM 2163 N N . HIS B 1 34 ? 1.021 28.016 34.406 1 42.94 34 HIS B N 1
ATOM 2164 C CA . HIS B 1 34 ? 0.114 27.188 33.625 1 42.94 34 HIS B CA 1
ATOM 2165 C C . HIS B 1 34 ? 0.883 26.312 32.656 1 42.94 34 HIS B C 1
ATOM 2167 O O . HIS B 1 34 ? 1.839 26.766 32.031 1 42.94 34 HIS B O 1
ATOM 2173 N N . ALA B 1 35 ? 0.94 25.062 32.906 1 46.31 35 ALA B N 1
ATOM 2174 C CA . ALA B 1 35 ? 1.581 24.094 32.031 1 46.31 35 ALA B CA 1
ATOM 2175 C C . ALA B 1 35 ? 0.542 23.281 31.266 1 46.31 35 ALA B C 1
ATOM 2177 O O . ALA B 1 35 ? -0.468 22.859 31.844 1 46.31 35 ALA B O 1
ATOM 2178 N N . ALA B 1 36 ? 0.467 23.547 29.953 1 46.84 36 ALA B N 1
ATOM 2179 C CA . ALA B 1 36 ? -0.353 22.672 29.109 1 46.84 36 ALA B CA 1
ATOM 2180 C C . ALA B 1 36 ? 0.514 21.672 28.344 1 46.84 36 ALA B C 1
ATOM 2182 O O . ALA B 1 36 ? 1.644 21.984 27.969 1 46.84 36 ALA B O 1
ATOM 2183 N N . ASN B 1 37 ? 0.23 20.375 28.375 1 47.22 37 ASN B N 1
ATOM 2184 C CA . ASN B 1 37 ? 0.942 19.297 27.703 1 47.22 37 ASN B CA 1
ATOM 2185 C C . ASN B 1 37 ? 0.217 18.844 26.438 1 47.22 37 ASN B C 1
ATOM 2187 O O . ASN B 1 37 ? -0.985 18.578 26.469 1 47.22 37 ASN B O 1
ATOM 2191 N N . TYR B 1 38 ? 0.845 19.062 25.344 1 47.56 38 TYR B N 1
ATOM 2192 C CA . TYR B 1 38 ? 0.308 18.594 24.062 1 47.56 38 TYR B CA 1
ATOM 2193 C C . TYR B 1 38 ? 1.211 17.531 23.453 1 47.56 38 TYR B C 1
ATOM 2195 O O . TYR B 1 38 ? 2.111 17.844 22.672 1 47.56 38 TYR B O 1
ATOM 2203 N N . PRO B 1 39 ? 1.072 16.141 23.797 1 44.59 39 PRO B N 1
ATOM 2204 C CA . PRO B 1 39 ? 1.975 15.07 23.359 1 44.59 39 PRO B CA 1
ATOM 2205 C C . PRO B 1 39 ? 1.761 14.688 21.891 1 44.59 39 PRO B C 1
ATOM 2207 O O . PRO B 1 39 ? 0.625 14.68 21.406 1 44.59 39 PRO B O 1
ATOM 2210 N N . PHE B 1 40 ? 2.693 14.945 21.016 1 51.78 40 PHE B N 1
ATOM 2211 C CA . PHE B 1 40 ? 2.594 14.336 19.688 1 51.78 40 PHE B CA 1
ATOM 2212 C C . PHE B 1 40 ? 3.824 13.492 19.391 1 51.78 40 PHE B C 1
ATOM 2214 O O . PHE B 1 40 ? 4.883 13.688 19.984 1 51.78 40 PHE B O 1
ATOM 2221 N N . LEU B 1 41 ? 3.623 12.273 18.797 1 50.53 41 LEU B N 1
ATOM 2222 C CA . LEU B 1 41 ? 4.703 11.344 18.484 1 50.53 41 LEU B CA 1
ATOM 2223 C C . LEU B 1 41 ? 5.738 12 17.578 1 50.53 41 LEU B C 1
ATOM 2225 O O . LEU B 1 41 ? 5.398 12.883 16.781 1 50.53 41 LEU B O 1
ATOM 2229 N N . ASP B 1 42 ? 6.977 11.516 17.672 1 49.44 42 ASP B N 1
ATOM 2230 C CA . ASP B 1 42 ? 8.109 12.016 16.891 1 49.44 42 ASP B CA 1
ATOM 2231 C C . ASP B 1 42 ? 7.84 11.867 15.398 1 49.44 42 ASP B C 1
ATOM 2233 O O . ASP B 1 42 ? 7.211 10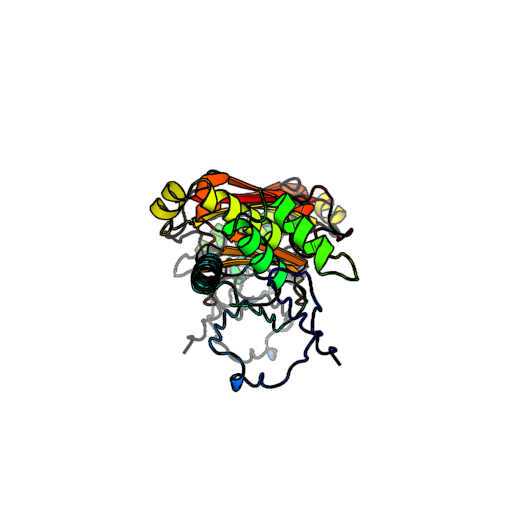.898 14.961 1 49.44 42 ASP B O 1
ATOM 2237 N N . HIS B 1 43 ? 7.895 12.969 14.633 1 56.22 43 HIS B N 1
ATOM 2238 C CA . HIS B 1 43 ? 7.836 13.094 13.18 1 56.22 43 HIS B CA 1
ATOM 2239 C C . HIS B 1 43 ? 6.395 13.172 12.688 1 56.22 43 HIS B C 1
ATOM 2241 O O . HIS B 1 43 ? 6.145 13.148 11.477 1 56.22 43 HIS B O 1
ATOM 2247 N N . GLN B 1 44 ? 5.535 13.07 13.797 1 60.47 44 GLN B N 1
ATOM 2248 C CA . GLN B 1 44 ? 4.141 13.242 13.414 1 60.47 44 GLN B CA 1
ATOM 2249 C C . GLN B 1 44 ? 3.717 14.703 13.492 1 60.47 44 GLN B C 1
ATOM 2251 O O . GLN B 1 44 ? 4.242 15.461 14.312 1 60.47 44 GLN B O 1
ATOM 2256 N N . ALA B 1 45 ? 3.047 15.117 12.422 1 64.31 45 ALA B N 1
ATOM 2257 C CA . ALA B 1 45 ? 2.404 16.422 12.586 1 64.31 45 ALA B CA 1
ATOM 2258 C C . ALA B 1 45 ? 1.401 16.391 13.742 1 64.31 45 ALA B C 1
ATOM 2260 O O . ALA B 1 45 ? 0.694 15.398 13.93 1 64.31 45 ALA B O 1
ATOM 2261 N N . PRO B 1 46 ? 1.527 17.312 14.648 1 67.06 46 PRO B N 1
ATOM 2262 C CA . PRO B 1 46 ? 0.54 17.359 15.734 1 67.06 46 PRO B CA 1
ATOM 2263 C C . PRO B 1 46 ? -0.898 17.375 15.219 1 67.06 46 PRO B C 1
ATOM 2265 O O . PRO B 1 46 ? -1.161 17.844 14.109 1 67.06 46 PRO B O 1
ATOM 2268 N N . PRO B 1 47 ? -1.788 16.766 16.047 1 75.5 47 PRO B N 1
ATOM 2269 C CA . PRO B 1 47 ? -3.189 16.922 15.664 1 75.5 47 PRO B CA 1
ATOM 2270 C C . PRO B 1 47 ? -3.57 18.391 15.445 1 75.5 47 PRO B C 1
ATOM 2272 O O . PRO B 1 47 ? -3.186 19.25 16.234 1 75.5 47 PRO B O 1
ATOM 2275 N N . PHE B 1 48 ? -4.242 18.656 14.375 1 85.31 48 PHE B N 1
ATOM 2276 C CA . PHE B 1 48 ? -4.48 20.031 13.953 1 85.31 48 PHE B CA 1
ATOM 2277 C C . PHE B 1 48 ? -5.289 20.797 15 1 85.31 48 PHE B C 1
ATOM 2279 O O . PHE B 1 48 ? -5.047 21.969 15.25 1 85.31 48 PHE B O 1
ATOM 2286 N N . ARG B 1 49 ? -6.211 20.047 15.695 1 82.38 49 ARG B N 1
ATOM 2287 C CA . ARG B 1 49 ? -7.027 20.672 16.734 1 82.38 49 ARG B CA 1
ATOM 2288 C C . ARG B 1 49 ? -6.176 21.109 17.922 1 82.38 49 ARG B C 1
ATOM 2290 O O . ARG B 1 49 ? -6.457 22.109 18.562 1 82.38 49 ARG B O 1
ATOM 2297 N N . THR B 1 50 ? -5.207 20.312 18.141 1 80.62 50 THR B N 1
ATOM 2298 C CA . THR B 1 50 ? -4.289 20.656 19.219 1 80.62 50 THR B CA 1
ATOM 2299 C C . THR B 1 50 ? -3.492 21.906 18.891 1 80.62 50 THR B C 1
ATOM 2301 O O . THR B 1 50 ? -3.242 22.75 19.766 1 80.62 50 THR B O 1
ATOM 2304 N N . LEU B 1 51 ? -3.105 22.047 17.641 1 85.62 51 LEU B N 1
ATOM 2305 C CA . LEU B 1 51 ? -2.391 23.234 17.188 1 85.62 51 LEU B CA 1
ATOM 2306 C C . LEU B 1 51 ? -3.248 24.484 17.359 1 85.62 51 LEU B C 1
ATOM 2308 O O . LEU B 1 51 ? -2.768 25.516 17.844 1 85.62 51 LEU B O 1
ATOM 2312 N N . ILE B 1 52 ? -4.461 24.328 17.031 1 89.62 52 ILE B N 1
ATOM 2313 C CA . ILE B 1 52 ? -5.391 25.453 17.141 1 89.62 52 ILE B CA 1
ATOM 2314 C C . ILE B 1 52 ? -5.57 25.844 18.609 1 89.62 52 ILE B C 1
ATOM 2316 O O . ILE B 1 52 ? -5.488 27.016 18.969 1 89.62 52 ILE B O 1
ATOM 2320 N N . ALA B 1 53 ? -5.812 24.812 19.375 1 85.06 53 ALA B N 1
ATOM 2321 C CA . ALA B 1 53 ? -6.043 25.047 20.797 1 85.06 53 ALA B CA 1
ATOM 2322 C C . ALA B 1 53 ? -4.832 25.703 21.453 1 85.06 53 ALA B C 1
ATOM 2324 O O . ALA B 1 53 ? -4.977 26.641 22.234 1 85.06 53 ALA B O 1
ATOM 2325 N N . PHE B 1 54 ? -3.756 25.203 21.109 1 83.62 54 PHE B N 1
ATOM 2326 C CA . PHE B 1 54 ? -2.518 25.734 21.672 1 83.62 54 PHE B CA 1
ATOM 2327 C C . PHE B 1 54 ? -2.367 27.219 21.312 1 83.62 54 PHE B C 1
ATOM 2329 O O . PHE B 1 54 ? -2.08 28.047 22.188 1 83.62 54 PHE B O 1
ATOM 2336 N N . CYS B 1 55 ? -2.475 27.594 20.062 1 90.69 55 CYS B N 1
ATOM 2337 C CA . CYS B 1 55 ? -2.279 28.953 19.594 1 90.69 55 CYS B CA 1
ATOM 2338 C C . CYS B 1 55 ? -3.316 29.891 20.203 1 90.69 55 CYS B C 1
ATOM 2340 O O . CYS B 1 55 ? -2.99 31.016 20.609 1 90.69 55 CYS B O 1
ATOM 2342 N N . LYS B 1 56 ? -4.516 29.359 20.328 1 89.94 56 LYS B N 1
ATOM 2343 C CA . LYS B 1 56 ? -5.578 30.172 20.922 1 89.94 56 LYS B CA 1
ATOM 2344 C C . LYS B 1 56 ? -5.297 30.438 22.391 1 89.94 56 LYS B C 1
ATOM 2346 O O . LYS B 1 56 ? -5.406 31.578 22.859 1 89.94 56 LYS B O 1
ATOM 2351 N N . ASP B 1 57 ? -4.965 29.391 23.062 1 83.75 57 ASP B N 1
ATOM 2352 C CA . ASP B 1 57 ? -4.668 29.516 24.484 1 83.75 57 ASP B CA 1
ATOM 2353 C C . ASP B 1 57 ? -3.494 30.469 24.734 1 83.75 57 ASP B C 1
ATOM 2355 O O . ASP B 1 57 ? -3.533 31.297 25.641 1 83.75 57 ASP B O 1
ATOM 2359 N N . THR B 1 58 ? -2.531 30.297 23.969 1 84.25 58 THR B N 1
ATOM 2360 C CA . THR B 1 58 ? -1.341 31.125 24.094 1 84.25 58 THR B CA 1
ATOM 2361 C C . THR B 1 58 ? -1.674 32.594 23.797 1 84.25 58 THR B C 1
ATOM 2363 O O . THR B 1 58 ? -1.235 33.5 24.5 1 84.25 58 THR B O 1
ATOM 2366 N N . TRP B 1 59 ? -2.408 32.781 22.75 1 87.56 59 TRP B N 1
ATOM 2367 C CA . TRP B 1 59 ? -2.832 34.125 22.406 1 87.56 59 TRP B CA 1
ATOM 2368 C C . TRP B 1 59 ? -3.594 34.781 23.562 1 87.56 59 TRP B C 1
ATOM 2370 O O . TRP B 1 59 ? -3.359 35.938 23.891 1 87.56 59 TRP B O 1
ATOM 2380 N N . GLU B 1 60 ? -4.504 34 24.141 1 86.12 60 GLU B N 1
ATOM 2381 C CA . GLU B 1 60 ? -5.293 34.5 25.25 1 86.12 60 GLU B CA 1
ATOM 2382 C C . GLU B 1 60 ? -4.398 34.875 26.438 1 86.12 60 GLU B C 1
ATOM 2384 O O . GLU B 1 60 ? -4.57 35.906 27.062 1 86.12 60 GLU B O 1
ATOM 2389 N N . TRP B 1 61 ? -3.465 34 26.703 1 83.44 61 TRP B N 1
ATOM 2390 C CA . TRP B 1 61 ? -2.527 34.219 27.797 1 83.44 61 TRP B CA 1
ATOM 2391 C C . TRP B 1 61 ? -1.683 35.469 27.547 1 83.44 61 TRP B C 1
ATOM 2393 O O . TRP B 1 61 ? -1.564 36.312 28.422 1 83.44 61 TRP B O 1
ATOM 2403 N N . LEU B 1 62 ? -1.216 35.625 26.406 1 83.44 62 LEU B N 1
ATOM 2404 C CA . LEU B 1 62 ? -0.327 36.719 26.062 1 83.44 62 LEU B CA 1
ATOM 2405 C C . LEU B 1 62 ? -1.097 38.031 25.984 1 83.44 62 LEU B C 1
ATOM 2407 O O . LEU B 1 62 ? -0.535 39.094 26.234 1 83.44 62 LEU B O 1
ATOM 2411 N N . SER B 1 63 ? -2.377 37.875 25.75 1 85 63 SER B N 1
ATOM 2412 C CA . SER B 1 63 ? -3.205 39.062 25.594 1 85 63 SER B CA 1
ATOM 2413 C C . SER B 1 63 ? -3.645 39.625 26.938 1 85 63 SER B C 1
ATOM 2415 O O . SER B 1 63 ? -4.039 40.812 27.047 1 85 63 SER B O 1
ATOM 2417 N N . THR B 1 64 ? -3.57 38.875 27.969 1 85.44 64 THR B N 1
ATOM 2418 C CA . THR B 1 64 ? -4.055 39.281 29.281 1 85.44 64 THR B CA 1
ATOM 2419 C C . THR B 1 64 ? -3.07 40.25 29.953 1 85.44 64 THR B C 1
ATOM 2421 O O . THR B 1 64 ? -3.477 41.125 30.703 1 85.44 64 THR B O 1
ATOM 2424 N N . ASP B 1 65 ? -1.821 40 29.766 1 81.75 65 ASP B N 1
ATOM 2425 C CA . ASP B 1 65 ? -0.784 40.812 30.406 1 81.75 65 ASP B CA 1
ATOM 2426 C C . ASP B 1 65 ? 0.452 40.906 29.516 1 81.75 65 ASP B C 1
ATOM 2428 O O . ASP B 1 65 ? 0.931 39.906 28.984 1 81.75 65 ASP B O 1
ATOM 2432 N N . VAL B 1 66 ? 0.932 42.094 29.422 1 79.25 66 VAL B N 1
ATOM 2433 C CA . VAL B 1 66 ? 2.074 42.344 28.547 1 79.25 66 VAL B CA 1
ATOM 2434 C C . VAL B 1 66 ? 3.314 41.625 29.094 1 79.25 66 VAL B C 1
ATOM 2436 O O . VAL B 1 66 ? 4.27 41.375 28.359 1 79.25 66 VAL B O 1
ATOM 2439 N N . HIS B 1 67 ? 3.377 41.281 30.359 1 76.81 67 HIS B N 1
ATOM 2440 C CA . HIS B 1 67 ? 4.523 40.656 31 1 76.81 67 HIS B CA 1
ATOM 2441 C C . HIS B 1 67 ? 4.41 39.125 30.922 1 76.81 67 HIS B C 1
ATOM 2443 O O . HIS B 1 67 ? 5.34 38.406 31.312 1 76.81 67 HIS B O 1
ATOM 2449 N N . HIS B 1 68 ? 3.293 38.688 30.391 1 75.81 68 HIS B N 1
ATOM 2450 C CA . HIS B 1 68 ? 3.119 37.25 30.297 1 75.81 68 HIS B CA 1
ATOM 2451 C C . HIS B 1 68 ? 4.039 36.656 29.234 1 75.81 68 HIS B C 1
ATOM 2453 O O . HIS B 1 68 ? 4.242 37.25 28.172 1 75.81 68 HIS B O 1
ATOM 2459 N N . VAL B 1 69 ? 4.676 35.5 29.625 1 73.56 69 VAL B N 1
ATOM 2460 C CA . VAL B 1 69 ? 5.582 34.812 28.719 1 73.56 69 VAL B CA 1
ATOM 2461 C C . VAL B 1 69 ? 5.121 33.344 28.531 1 73.56 69 VAL B C 1
ATOM 2463 O O . VAL B 1 69 ? 4.453 32.812 29.406 1 73.56 69 VAL B O 1
ATOM 2466 N N . VAL B 1 70 ? 5.277 32.844 27.281 1 74.38 70 VAL B N 1
ATOM 2467 C CA . VAL B 1 70 ? 4.984 31.453 26.984 1 74.38 70 VAL B CA 1
ATOM 2468 C C . VAL B 1 70 ? 6.285 30.688 26.75 1 74.38 70 VAL B C 1
ATOM 2470 O O . VAL B 1 70 ? 7.168 31.156 26.031 1 74.38 70 VAL B O 1
ATOM 2473 N N . VAL B 1 71 ? 6.418 29.5 27.484 1 67.5 71 VAL B N 1
ATOM 2474 C CA . VAL B 1 71 ? 7.566 28.625 27.297 1 67.5 71 VAL B CA 1
ATOM 2475 C C . VAL B 1 71 ? 7.113 27.312 26.656 1 67.5 71 VAL B C 1
ATOM 2477 O O . VAL B 1 71 ? 6.156 26.688 27.125 1 67.5 71 VAL B O 1
ATOM 2480 N N . ILE B 1 72 ? 7.66 27.078 25.484 1 68.81 72 ILE B N 1
ATOM 2481 C CA . ILE B 1 72 ? 7.324 25.844 24.781 1 68.81 72 ILE B CA 1
ATOM 2482 C C . ILE B 1 72 ? 8.461 24.828 24.938 1 68.81 72 ILE B C 1
ATOM 2484 O O . ILE B 1 72 ? 9.625 25.156 24.672 1 68.81 72 ILE B O 1
ATOM 2488 N N . HIS B 1 73 ? 8.172 23.672 25.531 1 61.97 73 HIS B N 1
ATOM 2489 C CA . HIS B 1 73 ? 9.156 22.625 25.719 1 61.97 73 HIS B CA 1
ATOM 2490 C C . HIS B 1 73 ? 8.812 21.391 24.859 1 61.97 73 HIS B C 1
ATOM 2492 O O . HIS B 1 73 ? 7.648 21 24.781 1 61.97 73 HIS B O 1
ATOM 2498 N N . CYS B 1 74 ? 9.742 21.016 23.906 1 59.03 74 CYS B N 1
ATOM 2499 C CA . CYS B 1 74 ? 9.523 19.781 23.172 1 59.03 74 CYS B CA 1
ATOM 2500 C C . CYS B 1 74 ? 10.367 18.656 23.75 1 59.03 74 CYS B C 1
ATOM 2502 O O . CYS B 1 74 ? 11.555 18.828 24.016 1 59.03 74 CYS B O 1
ATOM 2504 N N . LYS B 1 75 ? 9.625 17.562 24.219 1 52.66 75 LYS B N 1
ATOM 2505 C CA . LYS B 1 75 ? 10.312 16.422 24.812 1 52.66 75 LYS B CA 1
ATOM 2506 C C . LYS B 1 75 ? 11.406 15.898 23.875 1 52.66 75 LYS B C 1
ATOM 2508 O O . LYS B 1 75 ? 12.477 15.484 24.328 1 52.66 75 LYS B O 1
ATOM 2513 N N . ALA B 1 76 ? 11.047 15.711 22.703 1 51.66 76 ALA B N 1
ATOM 2514 C CA . ALA B 1 76 ? 12.047 15.07 21.859 1 51.66 76 ALA B CA 1
ATOM 2515 C C . ALA B 1 76 ? 12.922 16.109 21.156 1 51.66 76 ALA B C 1
ATOM 2517 O O . ALA B 1 76 ? 13.93 15.758 20.531 1 51.66 76 ALA B O 1
ATOM 2518 N N . GLY B 1 77 ? 12.93 17.406 21.625 1 46.59 77 GLY B N 1
ATOM 2519 C CA . GLY B 1 77 ? 13.82 18.484 21.266 1 46.59 77 GLY B CA 1
ATOM 2520 C C . GLY B 1 77 ? 13.797 18.797 19.766 1 46.59 77 GLY B C 1
ATOM 2521 O O . GLY B 1 77 ? 14.258 19.844 19.344 1 46.59 77 GLY B O 1
ATOM 2522 N N . LYS B 1 78 ? 13.609 17.953 18.844 1 50.44 78 LYS B N 1
ATOM 2523 C CA . LYS B 1 78 ? 14.188 18.219 17.531 1 50.44 78 LYS B CA 1
ATOM 2524 C C . LYS B 1 78 ? 13.156 18.844 16.594 1 50.44 78 LYS B C 1
ATOM 2526 O O . LYS B 1 78 ? 13.469 19.75 15.828 1 50.44 78 LYS B O 1
ATOM 2531 N N . GLY B 1 79 ? 11.93 18.391 16.484 1 54 79 GLY B N 1
ATOM 2532 C CA . GLY B 1 79 ? 11.32 18.828 15.242 1 54 79 GLY B CA 1
ATOM 2533 C C . GLY B 1 79 ? 9.906 19.359 15.422 1 54 79 GLY B C 1
ATOM 2534 O O . GLY B 1 79 ? 9.508 20.312 14.758 1 54 79 GLY B O 1
ATOM 2535 N N . ARG B 1 80 ? 9.148 19.094 16.422 1 64.62 80 ARG B N 1
ATOM 2536 C CA . ARG B 1 80 ? 7.727 19.422 16.484 1 64.62 80 ARG B CA 1
ATOM 2537 C C . ARG B 1 80 ? 7.512 20.844 17.016 1 64.62 80 ARG B C 1
ATOM 2539 O O . ARG B 1 80 ? 6.492 21.469 16.719 1 64.62 80 ARG B O 1
ATOM 2546 N N . THR B 1 81 ? 8.523 21.328 17.578 1 75.31 81 THR B N 1
ATOM 2547 C CA . THR B 1 81 ? 8.414 22.656 18.172 1 75.31 81 THR B CA 1
ATOM 2548 C C . THR B 1 81 ? 8.336 23.734 17.094 1 75.31 81 THR B C 1
ATOM 2550 O O . THR B 1 81 ? 7.594 24.703 17.219 1 75.31 81 THR B O 1
ATOM 2553 N N . GLY B 1 82 ? 9.047 23.5 16.094 1 81.38 82 GLY B N 1
ATOM 2554 C CA . GLY B 1 82 ? 9.062 24.453 15 1 81.38 82 GLY B CA 1
ATOM 2555 C C . GLY B 1 82 ? 7.703 24.656 14.367 1 81.38 82 GLY B C 1
ATOM 2556 O O . GLY B 1 82 ? 7.316 25.797 14.078 1 81.38 82 GLY B O 1
ATOM 2557 N N . THR B 1 83 ? 7.012 23.625 14.234 1 87.5 83 THR B N 1
ATOM 2558 C CA . THR B 1 83 ? 5.68 23.703 13.648 1 87.5 83 THR B CA 1
ATOM 2559 C C . THR B 1 83 ? 4.75 24.531 14.539 1 87.5 83 THR B C 1
ATOM 2561 O O . THR B 1 83 ? 4.043 25.422 14.055 1 87.5 83 THR B O 1
ATOM 2564 N N . VAL B 1 84 ? 4.82 24.266 15.781 1 85.94 84 VAL B N 1
ATOM 2565 C CA . VAL B 1 84 ? 3.955 24.938 16.734 1 85.94 84 VAL B CA 1
ATOM 2566 C C . VAL B 1 84 ? 4.289 26.422 16.781 1 85.94 84 VAL B C 1
ATOM 2568 O O . VAL B 1 84 ? 3.393 27.266 16.734 1 85.94 84 VAL B O 1
ATOM 2571 N N . ILE B 1 85 ? 5.504 26.719 16.781 1 86.06 85 ILE B N 1
ATOM 2572 C CA . ILE B 1 85 ? 5.949 28.109 16.875 1 86.06 85 ILE B CA 1
ATOM 2573 C C . ILE B 1 85 ? 5.586 28.859 15.594 1 86.06 85 ILE B C 1
ATOM 2575 O O . ILE B 1 85 ? 5.109 29.984 15.648 1 86.06 85 ILE B O 1
ATOM 2579 N N . ALA B 1 86 ? 5.844 28.234 14.516 1 92.19 86 ALA B N 1
ATOM 2580 C CA . ALA B 1 86 ? 5.492 28.875 13.25 1 92.19 86 ALA B CA 1
ATOM 2581 C C . ALA B 1 86 ? 3.996 29.172 13.18 1 92.19 86 ALA B C 1
ATOM 2583 O O . ALA B 1 86 ? 3.594 30.25 12.75 1 92.19 86 ALA B O 1
ATOM 2584 N N . CYS B 1 87 ? 3.232 28.281 13.633 1 93.69 87 CYS B N 1
ATOM 2585 C CA . CYS B 1 87 ? 1.791 28.5 13.664 1 93.69 87 CYS B CA 1
ATOM 2586 C C . CYS B 1 87 ? 1.426 29.625 14.625 1 93.69 87 CYS B C 1
ATOM 2588 O O . CYS B 1 87 ? 0.547 30.438 14.328 1 93.69 87 CYS B O 1
ATOM 2590 N N . LEU B 1 88 ? 2.1 29.641 15.75 1 91.94 88 LEU B N 1
ATOM 2591 C CA . LEU B 1 88 ? 1.855 30.703 16.734 1 91.94 88 LEU B CA 1
ATOM 2592 C C . LEU B 1 88 ? 2.213 32.062 16.156 1 91.94 88 LEU B C 1
ATOM 2594 O O . LEU B 1 88 ? 1.475 33.031 16.344 1 91.94 88 LEU B O 1
ATOM 2598 N N . LEU B 1 89 ? 3.318 32.094 15.453 1 93.56 89 LEU B N 1
ATOM 2599 C CA . LEU B 1 89 ? 3.729 33.344 14.82 1 93.56 89 LEU B CA 1
ATOM 2600 C C . LEU B 1 89 ? 2.666 33.844 13.836 1 93.56 89 LEU B C 1
ATOM 2602 O O . LEU B 1 89 ? 2.387 35.031 13.766 1 93.56 89 LEU B O 1
ATOM 2606 N N . LEU B 1 90 ? 2.109 32.875 13.133 1 96.88 90 LEU B N 1
ATOM 2607 C CA . LEU B 1 90 ? 1.016 33.219 12.227 1 96.88 90 LEU B CA 1
ATOM 2608 C C . LEU B 1 90 ? -0.199 33.719 13.008 1 96.88 90 LEU B C 1
ATOM 2610 O O . LEU B 1 90 ? -0.782 34.75 12.656 1 96.88 90 LEU B O 1
ATOM 2614 N N . HIS B 1 91 ? -0.503 33 14.008 1 96.12 91 HIS B N 1
ATOM 2615 C CA . HIS B 1 91 ? -1.69 33.312 14.805 1 96.12 91 HIS B CA 1
ATOM 2616 C C . HIS B 1 91 ? -1.59 34.688 15.445 1 96.12 91 HIS B C 1
ATOM 2618 O O . HIS B 1 91 ? -2.584 35.406 15.523 1 96.12 91 HIS B O 1
ATOM 2624 N N . LEU B 1 92 ? -0.428 35.062 15.867 1 93.38 92 LEU B N 1
ATOM 2625 C CA . LEU B 1 92 ? -0.19 36.344 16.562 1 93.38 92 LEU B CA 1
ATOM 2626 C C . LEU B 1 92 ? -0.025 37.469 15.57 1 93.38 92 LEU B C 1
ATOM 2628 O O . LEU B 1 92 ? 0.059 38.625 15.969 1 93.38 92 LEU B O 1
ATOM 2632 N N . GLY B 1 93 ? 0.081 37.156 14.289 1 94.44 93 GLY B N 1
ATOM 2633 C CA . GLY B 1 93 ? 0.272 38.188 13.266 1 94.44 93 GLY B CA 1
ATOM 2634 C C . GLY B 1 93 ? 1.712 38.656 13.148 1 94.44 93 GLY B C 1
ATOM 2635 O O . GLY B 1 93 ? 1.982 39.719 12.602 1 94.44 93 GLY B O 1
ATOM 2636 N N . GLU B 1 94 ? 2.584 37.906 13.734 1 92.81 94 GLU B N 1
ATOM 2637 C CA . GLU B 1 94 ? 4 38.25 13.688 1 92.81 94 GLU B CA 1
ATOM 2638 C C . GLU B 1 94 ? 4.629 37.812 12.367 1 92.81 94 GLU B C 1
ATOM 2640 O O . GLU B 1 94 ? 5.727 38.281 12.023 1 92.81 94 GLU B O 1
ATOM 2645 N N . ALA B 1 95 ? 3.986 36.938 11.711 1 96.19 95 ALA B N 1
ATOM 2646 C CA . ALA B 1 95 ? 4.379 36.5 10.367 1 96.19 95 ALA B CA 1
ATOM 2647 C C . ALA B 1 95 ? 3.227 36.688 9.383 1 96.19 95 ALA B C 1
ATOM 2649 O O . ALA B 1 95 ? 2.074 36.406 9.711 1 96.19 95 ALA B O 1
ATOM 2650 N N . ARG B 1 96 ? 3.49 37.094 8.172 1 96.19 96 ARG B N 1
ATOM 2651 C CA . ARG B 1 96 ? 2.469 37.375 7.172 1 96.19 96 ARG B CA 1
ATOM 2652 C C . ARG B 1 96 ? 1.946 36.094 6.547 1 96.19 96 ARG B C 1
ATOM 2654 O O . ARG B 1 96 ? 0.795 36.031 6.109 1 96.19 96 ARG B O 1
ATOM 2661 N N . ASP B 1 97 ? 2.908 35.156 6.395 1 97.5 97 ASP B N 1
ATOM 2662 C CA . ASP B 1 97 ? 2.543 33.875 5.805 1 97.5 97 ASP B CA 1
ATOM 2663 C C . ASP B 1 97 ? 3.422 32.719 6.344 1 97.5 97 ASP B C 1
ATOM 2665 O O . ASP B 1 97 ? 4.277 32.969 7.203 1 97.5 97 ASP B O 1
ATOM 2669 N N . ALA B 1 98 ? 3.068 31.562 5.867 1 97.69 98 ALA B N 1
ATOM 2670 C CA . ALA B 1 98 ? 3.756 30.359 6.363 1 97.69 98 ALA B CA 1
ATOM 2671 C C . ALA B 1 98 ? 5.25 30.438 6.066 1 97.69 98 ALA B C 1
ATOM 2673 O O . ALA B 1 98 ? 6.074 30.062 6.906 1 97.69 98 ALA B O 1
ATOM 2674 N N . VAL B 1 99 ? 5.625 30.859 4.914 1 96.56 99 VAL B N 1
ATOM 2675 C CA . VAL B 1 99 ? 7.023 30.953 4.512 1 96.56 99 VAL B CA 1
ATOM 2676 C C . VAL B 1 99 ? 7.781 31.859 5.473 1 96.56 99 VAL B C 1
ATOM 2678 O O . VAL B 1 99 ? 8.852 31.5 5.973 1 96.56 99 VAL B O 1
ATOM 2681 N N . GLU B 1 100 ? 7.215 32.938 5.73 1 96.56 100 GLU B N 1
ATOM 2682 C CA . GLU B 1 100 ? 7.848 33.875 6.641 1 96.56 100 GLU B CA 1
ATOM 2683 C C . GLU B 1 100 ? 7.914 33.344 8.062 1 96.56 100 GLU B C 1
ATOM 2685 O O . GLU B 1 100 ? 8.922 33.5 8.75 1 96.56 100 GLU B O 1
ATOM 2690 N N . ALA B 1 101 ? 6.824 32.75 8.5 1 95.56 101 ALA B N 1
ATOM 2691 C CA . ALA B 1 101 ? 6.797 32.188 9.844 1 95.56 101 ALA B CA 1
ATOM 2692 C C . ALA B 1 101 ? 7.914 31.156 10.023 1 95.56 101 ALA B C 1
ATOM 2694 O O . ALA B 1 101 ? 8.633 31.188 11.031 1 95.56 101 ALA B O 1
ATOM 2695 N N . MET B 1 102 ? 8.047 30.344 9.023 1 93.31 102 MET B N 1
ATOM 2696 C CA . MET B 1 102 ? 9.07 29.312 9.094 1 93.31 102 MET B CA 1
ATOM 2697 C C . MET B 1 102 ? 10.469 29.922 9.008 1 93.31 102 MET B C 1
ATOM 2699 O O . MET B 1 102 ? 11.398 29.453 9.656 1 93.31 102 MET B O 1
ATOM 2703 N N . ALA B 1 103 ? 10.617 30.969 8.266 1 92.75 103 ALA B N 1
ATOM 2704 C CA . ALA B 1 103 ? 11.898 31.656 8.148 1 92.75 103 ALA B CA 1
ATOM 2705 C C . ALA B 1 103 ? 12.289 32.312 9.469 1 92.75 103 ALA B C 1
ATOM 2707 O O . ALA B 1 103 ? 13.453 32.281 9.875 1 92.75 103 ALA B O 1
ATOM 2708 N N . ILE B 1 104 ? 11.328 32.969 10.055 1 90.12 104 ILE B N 1
ATOM 2709 C CA . ILE B 1 104 ? 11.578 33.625 11.336 1 90.12 104 ILE B CA 1
ATOM 2710 C C . ILE B 1 104 ? 12.047 32.594 12.352 1 90.12 104 ILE B C 1
ATOM 2712 O O . ILE B 1 104 ? 13.016 32.812 13.086 1 90.12 104 ILE B O 1
ATOM 2716 N N . TYR B 1 105 ? 11.344 31.5 12.344 1 87 105 TYR B N 1
ATOM 2717 C CA . TYR B 1 105 ? 11.742 30.422 13.258 1 87 105 TYR B CA 1
ATOM 2718 C C . TYR B 1 105 ? 13.156 29.953 12.945 1 87 105 TYR B C 1
ATOM 2720 O O . TYR B 1 105 ? 13.961 29.734 13.859 1 87 105 TYR B O 1
ATOM 2728 N N . ALA B 1 106 ? 13.445 29.719 11.719 1 85.19 106 ALA B N 1
ATOM 2729 C CA . ALA B 1 106 ? 14.758 29.219 11.305 1 85.19 106 ALA B CA 1
ATOM 2730 C C . ALA B 1 106 ? 15.859 30.203 11.711 1 85.19 106 ALA B C 1
ATOM 2732 O O . ALA B 1 106 ? 16.953 29.781 12.117 1 85.19 106 ALA B O 1
ATOM 2733 N N . ASP B 1 107 ? 15.633 31.406 11.539 1 81.88 107 ASP B N 1
ATOM 2734 C CA . ASP B 1 107 ? 16.609 32.469 11.836 1 81.88 107 ASP B CA 1
ATOM 2735 C C . ASP B 1 107 ? 16.875 32.562 13.336 1 81.88 107 ASP B C 1
ATOM 2737 O O . ASP B 1 107 ? 18.016 32.812 13.758 1 81.88 107 ASP B O 1
ATOM 2741 N N . LYS B 1 108 ? 15.93 32.438 14.094 1 71.62 108 LYS B N 1
ATOM 2742 C CA . LYS B 1 108 ? 16.062 32.656 15.531 1 71.62 108 LYS B CA 1
ATOM 2743 C C . LYS B 1 108 ? 16.609 31.406 16.234 1 71.62 108 LYS B C 1
ATOM 2745 O O . LYS B 1 108 ? 17.312 31.516 17.234 1 71.62 108 LYS B O 1
ATOM 2750 N N . ARG B 1 109 ? 16.047 30.281 16.016 1 57.28 109 ARG B N 1
ATOM 2751 C CA . ARG B 1 109 ? 16.391 29.078 16.781 1 57.28 109 ARG B CA 1
ATOM 2752 C C . ARG B 1 109 ? 17.781 28.578 16.438 1 57.28 109 ARG B C 1
ATOM 2754 O O . ARG B 1 109 ? 18.484 28.047 17.281 1 57.28 109 ARG B O 1
ATOM 2761 N N . THR B 1 110 ? 18.047 28.109 15.141 1 53.06 110 THR B N 1
ATOM 2762 C CA . THR B 1 110 ? 18.984 27 14.977 1 53.06 110 THR B CA 1
ATOM 2763 C C . THR B 1 110 ? 20.406 27.531 14.805 1 53.06 110 THR B C 1
ATOM 2765 O O . THR B 1 110 ? 20.656 28.422 13.992 1 53.06 110 THR B O 1
ATOM 2768 N N . ARG B 1 111 ? 21.125 27.5 16 1 50.41 111 ARG B N 1
ATOM 2769 C CA . ARG B 1 111 ? 22.562 27.531 15.742 1 50.41 111 ARG B CA 1
ATOM 2770 C C . ARG B 1 111 ? 22.891 26.844 14.422 1 50.41 111 ARG B C 1
ATOM 2772 O O . ARG B 1 111 ? 23.812 27.25 13.711 1 50.41 111 ARG B O 1
ATOM 2779 N N . ASP B 1 112 ? 22.203 25.781 14.211 1 51.97 112 ASP B N 1
ATOM 2780 C CA . ASP B 1 112 ? 22.516 25.047 12.984 1 51.97 112 ASP B CA 1
ATOM 2781 C C . ASP B 1 112 ? 21.609 25.5 11.836 1 51.97 112 ASP B C 1
ATOM 2783 O O . ASP B 1 112 ? 21.734 25.016 10.711 1 51.97 112 ASP B O 1
ATOM 2787 N N . GLN B 1 113 ? 20.781 26.75 12.125 1 50.94 113 GLN B N 1
ATOM 2788 C CA . GLN B 1 113 ? 19.922 27.359 11.117 1 50.94 113 GLN B CA 1
ATOM 2789 C C . GLN B 1 113 ? 19 26.328 10.484 1 50.94 113 GLN B C 1
ATOM 2791 O O . GLN B 1 113 ? 18.547 26.5 9.352 1 50.94 113 GLN B O 1
ATOM 2796 N N . LYS B 1 114 ? 18.859 25.094 11.305 1 65.06 114 LYS B N 1
ATOM 2797 C CA . LYS B 1 114 ? 17.984 24.125 10.633 1 65.06 114 LYS B CA 1
ATOM 2798 C C . LYS B 1 114 ? 16.531 24.328 11.016 1 65.06 114 LYS B C 1
ATOM 2800 O O . LYS B 1 114 ? 16.172 24.312 12.195 1 65.06 114 LYS B O 1
ATOM 2805 N N . GLY B 1 115 ? 15.703 25.109 10.375 1 78.5 115 GLY B N 1
ATOM 2806 C CA . GLY B 1 115 ? 14.273 25.375 10.5 1 78.5 115 GLY B CA 1
ATOM 2807 C C . GLY B 1 115 ? 13.43 24.109 10.414 1 78.5 115 GLY B C 1
ATOM 2808 O O . GLY B 1 115 ? 13.852 23.047 10.852 1 78.5 115 GLY B O 1
ATOM 2809 N N . ILE B 1 116 ? 12.164 24.297 10.258 1 84.19 116 ILE B N 1
ATOM 2810 C CA . ILE B 1 116 ? 11.258 23.188 9.984 1 84.19 116 ILE B CA 1
ATOM 2811 C C . ILE B 1 116 ? 11.648 22.516 8.68 1 84.19 116 ILE B C 1
ATOM 2813 O O . ILE B 1 116 ? 11.57 23.109 7.605 1 84.19 116 ILE B O 1
ATOM 2817 N N . THR B 1 117 ? 12.109 21.234 8.82 1 83.19 117 THR B N 1
ATOM 2818 C CA . THR B 1 117 ? 12.648 20.578 7.633 1 83.19 117 THR B CA 1
ATOM 2819 C C . THR B 1 117 ? 11.719 19.469 7.168 1 83.19 117 THR B C 1
ATOM 2821 O O . THR B 1 117 ? 11.758 19.062 6 1 83.19 117 THR B O 1
ATOM 2824 N N . ILE B 1 118 ? 10.906 18.938 7.969 1 83.81 118 ILE B N 1
ATOM 2825 C CA . ILE B 1 118 ? 10.031 17.812 7.645 1 83.81 118 ILE B CA 1
ATOM 2826 C C . ILE B 1 118 ? 8.859 18.297 6.797 1 83.81 118 ILE B C 1
ATOM 2828 O O . ILE B 1 118 ? 8.078 19.156 7.238 1 83.81 118 ILE B O 1
ATOM 2832 N N . PRO B 1 119 ? 8.688 17.766 5.617 1 88.88 119 PRO B N 1
ATOM 2833 C CA . PRO B 1 119 ? 7.684 18.25 4.672 1 88.88 119 PRO B CA 1
ATOM 2834 C C . PRO B 1 119 ? 6.273 18.25 5.258 1 88.88 119 PRO B C 1
ATOM 2836 O O . PRO B 1 119 ? 5.523 19.219 5.074 1 88.88 119 PRO B O 1
ATOM 2839 N N . SER B 1 120 ? 5.906 17.234 5.957 1 87.56 120 SER B N 1
ATOM 2840 C CA . SER B 1 120 ? 4.574 17.203 6.551 1 87.56 120 SER B CA 1
ATOM 2841 C C . SER B 1 120 ? 4.383 18.328 7.555 1 87.56 120 SER B C 1
ATOM 2843 O O . SER B 1 120 ? 3.291 18.891 7.664 1 87.56 120 SER B O 1
ATOM 2845 N N . GLN B 1 121 ? 5.383 18.578 8.312 1 85.44 121 GLN B N 1
ATOM 2846 C CA . GLN B 1 121 ? 5.324 19.672 9.289 1 85.44 121 GLN B CA 1
ATOM 2847 C C . GLN B 1 121 ? 5.156 21.016 8.602 1 85.44 121 GLN B C 1
ATOM 2849 O O . GLN B 1 121 ? 4.387 21.859 9.062 1 85.44 121 GLN B O 1
ATOM 2854 N N . LYS B 1 122 ? 5.895 21.234 7.523 1 91.44 122 LYS B N 1
ATOM 2855 C CA . LYS B 1 122 ? 5.738 22.453 6.73 1 91.44 122 LYS B CA 1
ATOM 2856 C C . LYS B 1 122 ? 4.32 22.562 6.18 1 91.44 122 LYS B C 1
ATOM 2858 O O . LYS B 1 122 ? 3.736 23.656 6.18 1 91.44 122 LYS B O 1
ATOM 2863 N N . ARG B 1 123 ? 3.85 21.453 5.746 1 92.19 123 ARG B N 1
ATOM 2864 C CA . ARG B 1 123 ? 2.49 21.406 5.215 1 92.19 123 ARG B CA 1
ATOM 2865 C C . ARG B 1 123 ? 1.476 21.859 6.258 1 92.19 123 ARG B C 1
ATOM 2867 O O . ARG B 1 123 ? 0.532 22.594 5.945 1 92.19 123 ARG B O 1
ATOM 2874 N N . TYR B 1 124 ? 1.642 21.469 7.422 1 91.62 124 TYR B N 1
ATOM 2875 C CA . TYR B 1 124 ? 0.7 21.797 8.484 1 91.62 124 TYR B CA 1
ATOM 2876 C C . TYR B 1 124 ? 0.745 23.297 8.812 1 91.62 124 TYR B C 1
ATOM 2878 O O . TYR B 1 124 ? -0.272 23.891 9.18 1 91.62 124 TYR B O 1
ATOM 2886 N N . VAL B 1 125 ? 1.959 23.875 8.688 1 94.25 125 VAL B N 1
ATOM 2887 C CA . VAL B 1 125 ? 2.031 25.328 8.836 1 94.25 125 VAL B CA 1
ATOM 2888 C C . VAL B 1 125 ? 1.218 26 7.734 1 94.25 125 VAL B C 1
ATOM 2890 O O . VAL B 1 125 ? 0.507 26.984 7.984 1 94.25 125 VAL B O 1
ATOM 2893 N N . GLY B 1 126 ? 1.29 25.453 6.559 1 96.25 126 GLY B N 1
ATOM 2894 C CA . GLY B 1 126 ? 0.474 25.938 5.457 1 96.25 126 GLY B CA 1
ATOM 2895 C C . GLY B 1 126 ? -1.015 25.797 5.703 1 96.25 126 GLY B C 1
ATOM 2896 O O . GLY B 1 126 ? -1.798 26.688 5.367 1 96.25 126 GLY B O 1
ATOM 2897 N N . TYR B 1 127 ? -1.358 24.703 6.262 1 94.69 127 TYR B N 1
ATOM 2898 C CA . TYR B 1 127 ? -2.75 24.484 6.641 1 94.69 127 TYR B CA 1
ATOM 2899 C C . TYR B 1 127 ? -3.219 25.562 7.609 1 94.69 127 TYR B C 1
ATOM 2901 O O . TYR B 1 127 ? -4.324 26.094 7.473 1 94.69 127 TYR B O 1
ATOM 2909 N N . TYR B 1 128 ? -2.375 25.812 8.578 1 96.25 128 TYR B N 1
ATOM 2910 C CA . TYR B 1 128 ? -2.736 26.797 9.586 1 96.25 128 TYR B CA 1
ATOM 2911 C C . TYR B 1 128 ? -2.938 28.172 8.953 1 96.25 128 TYR B C 1
ATOM 2913 O O . TYR B 1 128 ? -3.889 28.875 9.281 1 96.25 128 TYR B O 1
ATOM 2921 N N . GLU B 1 129 ? -2.045 28.547 8.078 1 98.06 129 GLU B N 1
ATOM 2922 C CA . GLU B 1 129 ? -2.195 29.797 7.34 1 98.06 129 GLU B CA 1
ATOM 2923 C C . GLU B 1 129 ? -3.531 29.844 6.605 1 98.06 129 GLU B C 1
ATOM 2925 O O . GLU B 1 129 ? -4.246 30.844 6.668 1 98.06 129 GLU B O 1
ATOM 2930 N N . TYR B 1 130 ? -3.805 28.766 5.906 1 97.69 130 TYR B N 1
ATOM 2931 C CA . TYR B 1 130 ? -5.051 28.688 5.152 1 97.69 130 TYR B CA 1
ATOM 2932 C C . TYR B 1 130 ? -6.254 28.875 6.07 1 97.69 130 TYR B C 1
ATOM 2934 O O . TYR B 1 130 ? -7.191 29.609 5.746 1 97.69 130 TYR B O 1
ATOM 2942 N N . MET B 1 131 ? -6.223 28.156 7.156 1 97.12 131 MET B N 1
ATOM 2943 C CA . MET B 1 131 ? -7.316 28.234 8.117 1 97.12 131 MET B CA 1
ATOM 2944 C C . MET B 1 131 ? -7.516 29.672 8.602 1 97.12 131 MET B C 1
ATOM 2946 O O . MET B 1 131 ? -8.648 30.141 8.711 1 97.12 131 MET B O 1
ATOM 2950 N N . LEU B 1 132 ? -6.414 30.406 8.898 1 97.38 132 LEU B N 1
ATOM 2951 C CA . LEU B 1 132 ? -6.488 31.781 9.375 1 97.38 132 LEU B CA 1
ATOM 2952 C C . LEU B 1 132 ? -7.117 32.688 8.328 1 97.38 132 LEU B C 1
ATOM 2954 O O . LEU B 1 132 ? -7.832 33.625 8.664 1 97.38 132 LEU B O 1
ATOM 2958 N N . HIS B 1 133 ? -6.883 32.375 7.066 1 97.44 133 HIS B N 1
ATOM 2959 C CA . HIS B 1 133 ? -7.395 33.219 5.98 1 97.44 133 HIS B CA 1
ATOM 2960 C C . HIS B 1 133 ? -8.828 32.844 5.625 1 97.44 133 HIS B C 1
ATOM 2962 O O . HIS B 1 133 ? -9.547 33.625 5.008 1 97.44 133 HIS B O 1
ATOM 2968 N N . HIS B 1 134 ? -9.172 31.594 5.973 1 97.31 134 HIS B N 1
ATOM 2969 C CA . HIS B 1 134 ? -10.508 31.094 5.664 1 97.31 134 HIS B CA 1
ATOM 2970 C C . HIS B 1 134 ? -11.125 30.406 6.875 1 97.31 134 HIS B C 1
ATOM 2972 O O . HIS B 1 134 ? -11.523 29.234 6.789 1 97.31 134 HIS B O 1
ATOM 2978 N N . PRO B 1 135 ? -11.336 31.094 7.953 1 95.56 135 PRO B N 1
ATOM 2979 C CA . PRO B 1 135 ? -11.805 30.453 9.188 1 95.56 135 PRO B CA 1
ATOM 2980 C C . PRO B 1 135 ? -13.211 29.875 9.047 1 95.56 135 PRO B C 1
ATOM 2982 O O . PRO B 1 135 ? -13.5 28.812 9.609 1 95.56 135 PRO B O 1
ATOM 2985 N N . ALA B 1 136 ? -14.086 30.547 8.297 1 96.81 136 ALA B N 1
ATOM 2986 C CA . ALA B 1 136 ? -15.461 30.062 8.133 1 96.81 136 ALA B CA 1
ATOM 2987 C C . ALA B 1 136 ? -15.484 28.719 7.398 1 96.81 136 ALA B C 1
ATOM 2989 O O . ALA B 1 136 ? -16.234 27.812 7.77 1 96.81 136 ALA B O 1
ATOM 2990 N N . LEU B 1 137 ? -14.672 28.641 6.391 1 96.31 137 LEU B N 1
ATOM 2991 C CA . LEU B 1 137 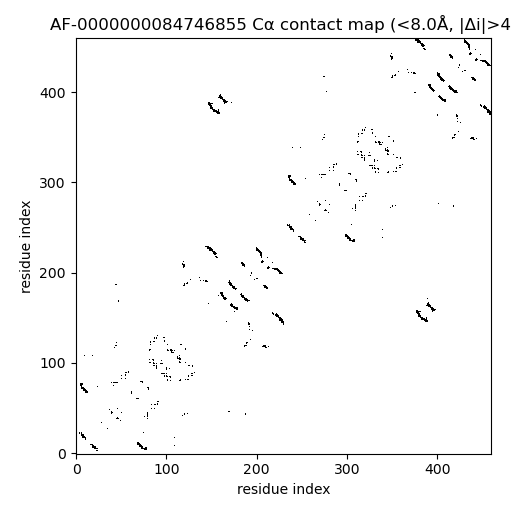? -14.609 27.406 5.625 1 96.31 137 LEU B CA 1
ATOM 2992 C C . LEU B 1 137 ? -14.102 26.266 6.488 1 96.31 137 LEU B C 1
ATOM 2994 O O . LEU B 1 137 ? -14.648 25.156 6.438 1 96.31 137 LEU B O 1
ATOM 2998 N N . TYR B 1 138 ? -13.062 26.469 7.223 1 95.5 138 TYR B N 1
ATOM 2999 C CA . TYR B 1 138 ? -12.539 25.438 8.109 1 95.5 138 TYR B CA 1
ATOM 3000 C C . TYR B 1 138 ? -13.594 25.016 9.125 1 95.5 138 TYR B C 1
ATOM 3002 O O . TYR B 1 138 ? -13.812 23.812 9.336 1 95.5 138 TYR B O 1
ATOM 3010 N N . HIS B 1 139 ? -14.258 25.984 9.75 1 94.5 139 HIS B N 1
ATOM 3011 C CA . HIS B 1 139 ? -15.25 25.688 10.781 1 94.5 139 HIS B CA 1
ATOM 3012 C C . HIS B 1 139 ? -16.406 24.891 10.219 1 94.5 139 HIS B C 1
ATOM 3014 O O . HIS B 1 139 ? -16.938 24 10.891 1 94.5 139 HIS B O 1
ATOM 3020 N N . GLN B 1 140 ? -16.781 25.172 9.023 1 95.81 140 GLN B N 1
ATOM 3021 C CA . GLN B 1 140 ? -17.891 24.469 8.375 1 95.81 140 GLN B CA 1
ATOM 3022 C C . GLN B 1 140 ? -17.562 23.016 8.125 1 95.81 140 GLN B C 1
ATOM 3024 O O . GLN B 1 140 ? -18.438 22.156 8.125 1 95.81 140 GLN B O 1
ATOM 3029 N N . HIS B 1 141 ? -16.25 22.75 7.98 1 93.31 141 HIS B N 1
ATOM 3030 C CA . HIS B 1 141 ? -15.867 21.406 7.523 1 93.31 141 HIS B CA 1
ATOM 3031 C C . HIS B 1 141 ? -15.023 20.688 8.57 1 93.31 141 HIS B C 1
ATOM 3033 O O . HIS B 1 141 ? -14.398 19.672 8.266 1 93.31 141 HIS B O 1
ATOM 3039 N N . GLN B 1 142 ? -14.953 21.172 9.742 1 88.38 142 GLN B N 1
ATOM 3040 C CA . GLN B 1 142 ? -14.07 20.625 10.773 1 88.38 142 GLN B CA 1
ATOM 3041 C C . GLN B 1 142 ? -14.43 19.172 11.094 1 88.38 142 GLN B C 1
ATOM 3043 O O . GLN B 1 142 ? -13.578 18.406 11.547 1 88.38 142 GLN B O 1
ATOM 3048 N N . ALA B 1 143 ? -15.672 18.734 10.797 1 86.69 143 ALA B N 1
ATOM 3049 C CA . ALA B 1 143 ? -16.141 17.375 11.086 1 86.69 143 ALA B CA 1
ATOM 3050 C C . ALA B 1 143 ? -16.141 16.516 9.828 1 86.69 143 ALA B C 1
ATOM 3052 O O . ALA B 1 143 ? -16.766 15.453 9.797 1 86.69 143 ALA B O 1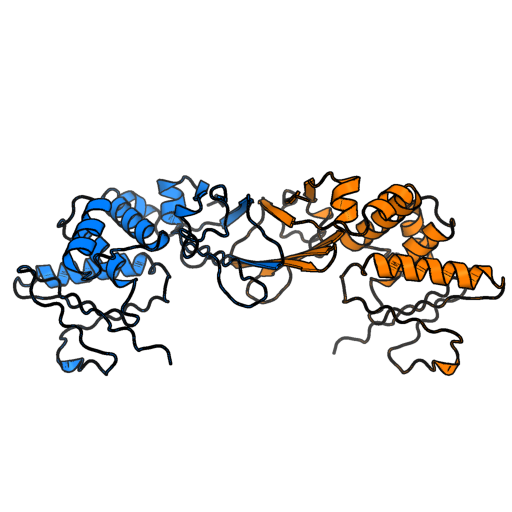
ATOM 3053 N N . LEU B 1 144 ? -15.453 16.922 8.859 1 88.38 144 LEU B N 1
ATOM 3054 C CA . LEU B 1 144 ? -15.422 16.203 7.586 1 88.38 144 LEU B CA 1
ATOM 3055 C C . LEU B 1 144 ? -14.766 14.836 7.746 1 88.38 144 LEU B C 1
ATOM 3057 O O . LEU B 1 144 ? -13.734 14.719 8.406 1 88.38 144 LEU B O 1
ATOM 3061 N N . GLN B 1 145 ? -15.398 13.836 7.25 1 84.25 145 GLN B N 1
ATOM 3062 C CA . GLN B 1 145 ? -14.836 12.5 7.141 1 84.25 145 GLN B CA 1
ATOM 3063 C C . GLN B 1 145 ? -14.43 12.188 5.703 1 84.25 145 GLN B C 1
ATOM 3065 O O . GLN B 1 145 ? -15.117 12.57 4.758 1 84.25 145 GLN B O 1
ATOM 3070 N N . SER B 1 146 ? -13.266 11.602 5.57 1 86.94 146 SER B N 1
ATOM 3071 C CA . SER B 1 146 ? -12.766 11.266 4.242 1 86.94 146 SER B CA 1
ATOM 3072 C C . SER B 1 146 ? -12.336 9.805 4.164 1 86.94 146 SER B C 1
ATOM 3074 O O . SER B 1 146 ? -11.875 9.234 5.156 1 86.94 146 SER B O 1
ATOM 3076 N N . THR B 1 147 ? -12.578 9.25 3.031 1 85.69 147 THR B N 1
ATOM 3077 C CA . THR B 1 147 ? -12.141 7.887 2.748 1 85.69 147 THR B CA 1
ATOM 3078 C C . THR B 1 147 ? -11.125 7.871 1.613 1 85.69 147 THR B C 1
ATOM 3080 O O . THR B 1 147 ? -11.344 8.477 0.562 1 85.69 147 THR B O 1
ATOM 3083 N N . LEU B 1 148 ? -10.023 7.285 1.901 1 88.56 148 LEU B N 1
ATOM 3084 C CA . LEU B 1 148 ? -9.062 7.07 0.824 1 88.56 148 LEU B CA 1
ATOM 3085 C C . LEU B 1 148 ? -9.547 5.973 -0.121 1 88.56 148 LEU B C 1
ATOM 3087 O O . LEU B 1 148 ? -9.711 4.82 0.289 1 88.56 148 LEU B O 1
ATOM 3091 N N . ASN B 1 149 ? -9.734 6.359 -1.382 1 89.25 149 ASN B N 1
ATOM 3092 C CA . ASN B 1 149 ? -10.328 5.387 -2.297 1 89.25 149 ASN B CA 1
ATOM 3093 C C . ASN B 1 149 ? -9.32 4.93 -3.352 1 89.25 149 ASN B C 1
ATOM 3095 O O . ASN B 1 149 ? -9.539 3.916 -4.02 1 89.25 149 ASN B O 1
ATOM 3099 N N . THR B 1 150 ? -8.336 5.73 -3.508 1 90.88 150 THR B N 1
ATOM 3100 C CA . THR B 1 150 ? -7.316 5.371 -4.488 1 90.88 150 THR B CA 1
ATOM 3101 C C . THR B 1 150 ? -5.922 5.699 -3.963 1 90.88 150 THR B C 1
ATOM 3103 O O . THR B 1 150 ? -5.711 6.758 -3.371 1 90.88 150 THR B O 1
ATOM 3106 N N . LEU B 1 151 ? -5.012 4.84 -4.086 1 90.19 151 LEU B N 1
ATOM 3107 C CA . LEU B 1 151 ? -3.604 5.004 -3.748 1 90.19 151 LEU B CA 1
ATOM 3108 C C . LEU B 1 151 ? -2.711 4.535 -4.891 1 90.19 151 LEU B C 1
ATOM 3110 O O . LEU B 1 151 ? -2.869 3.42 -5.391 1 90.19 151 LEU B O 1
ATOM 3114 N N . ARG B 1 152 ? -1.886 5.391 -5.379 1 91 152 ARG B N 1
ATOM 3115 C CA . ARG B 1 152 ? -0.945 5.031 -6.434 1 91 152 ARG B CA 1
ATOM 3116 C C . ARG B 1 152 ? 0.483 5.398 -6.047 1 91 152 ARG B C 1
ATOM 3118 O O . ARG B 1 152 ? 0.756 6.543 -5.676 1 91 152 ARG B O 1
ATOM 3125 N N . LEU B 1 153 ? 1.352 4.508 -6.008 1 90.19 153 LEU B N 1
ATOM 3126 C CA . LEU B 1 153 ? 2.791 4.699 -5.871 1 90.19 153 LEU B CA 1
ATOM 3127 C C . LEU B 1 153 ? 3.502 4.422 -7.191 1 90.19 153 LEU B C 1
ATOM 3129 O O . LEU B 1 153 ? 3.32 3.355 -7.785 1 90.19 153 LEU B O 1
ATOM 3133 N N . SER B 1 154 ? 4.227 5.414 -7.645 1 91.69 154 SER B N 1
ATOM 3134 C CA . SER B 1 154 ? 4.871 5.25 -8.945 1 91.69 154 SER B CA 1
ATOM 3135 C C . SER B 1 154 ? 6.363 5.562 -8.867 1 91.69 154 SER B C 1
ATOM 3137 O O . SER B 1 154 ? 6.777 6.453 -8.117 1 91.69 154 SER B O 1
ATOM 3139 N N . HIS B 1 155 ? 7.074 4.82 -9.656 1 89.38 155 HIS B N 1
ATOM 3140 C CA . HIS B 1 155 ? 8.492 5.051 -9.875 1 89.38 155 HIS B CA 1
ATOM 3141 C C . HIS B 1 155 ? 9.297 4.84 -8.594 1 89.38 155 HIS B C 1
ATOM 3143 O O . HIS B 1 155 ? 10.125 5.68 -8.234 1 89.38 155 HIS B O 1
ATOM 3149 N N . ALA B 1 156 ? 9.016 3.834 -7.859 1 82.19 156 ALA B N 1
ATOM 3150 C CA . ALA B 1 156 ? 9.758 3.441 -6.668 1 82.19 156 ALA B CA 1
ATOM 3151 C C . ALA B 1 156 ? 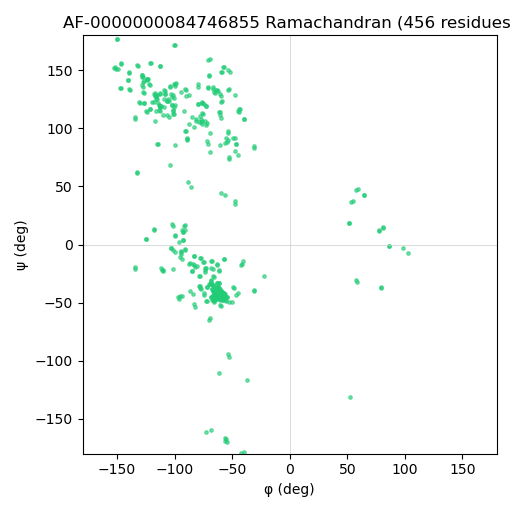9.914 1.926 -6.59 1 82.19 156 ALA B C 1
ATOM 3153 O O . ALA B 1 156 ? 9.102 1.183 -7.145 1 82.19 156 ALA B O 1
ATOM 3154 N N . PRO B 1 157 ? 11.023 1.532 -6.016 1 80.69 157 PRO B N 1
ATOM 3155 C CA . PRO B 1 157 ? 11.18 0.092 -5.805 1 80.69 157 PRO B CA 1
ATOM 3156 C C . PRO B 1 157 ? 10.281 -0.441 -4.691 1 80.69 157 PRO B C 1
ATOM 3158 O O . PRO B 1 157 ? 10.609 -0.305 -3.51 1 80.69 157 PRO B O 1
ATOM 3161 N N . LEU B 1 158 ? 9.219 -1.085 -5.051 1 82.56 158 LEU B N 1
ATOM 3162 C CA . LEU B 1 158 ? 8.18 -1.452 -4.094 1 82.56 158 LEU B CA 1
ATOM 3163 C C . LEU B 1 158 ? 8.328 -2.908 -3.664 1 82.56 158 LEU B C 1
ATOM 3165 O O . LEU B 1 158 ? 7.477 -3.436 -2.941 1 82.56 158 LEU B O 1
ATOM 3169 N N . ASN B 1 159 ? 9.438 -3.549 -4.078 1 80.25 159 ASN B N 1
ATOM 3170 C CA . ASN B 1 159 ? 9.648 -4.926 -3.646 1 80.25 159 ASN B CA 1
ATOM 3171 C C . ASN B 1 159 ? 9.891 -5.012 -2.143 1 80.25 159 ASN B C 1
ATOM 3173 O O . ASN B 1 159 ? 10.617 -4.191 -1.579 1 80.25 159 ASN B O 1
ATOM 3177 N N . ASP B 1 160 ? 9.219 -5.988 -1.559 1 78.19 160 ASP B N 1
ATOM 3178 C CA . ASP B 1 160 ? 9.422 -6.289 -0.145 1 78.19 160 ASP B CA 1
ATOM 3179 C C . ASP B 1 160 ? 9.133 -5.066 0.724 1 78.19 160 ASP B C 1
ATOM 3181 O O . ASP B 1 160 ? 9.945 -4.699 1.578 1 78.19 160 ASP B O 1
ATOM 3185 N N . CYS B 1 161 ? 8.055 -4.418 0.475 1 78.88 161 CYS B N 1
ATOM 3186 C CA . CYS B 1 161 ? 7.691 -3.252 1.27 1 78.88 161 CYS B CA 1
ATOM 3187 C C . CYS B 1 161 ? 6.336 -3.453 1.94 1 78.88 161 CYS B C 1
ATOM 3189 O O . CYS B 1 161 ? 5.559 -4.32 1.535 1 78.88 161 CYS B O 1
ATOM 3191 N N . VAL B 1 162 ? 6.188 -2.729 2.982 1 79.19 162 VAL B N 1
ATOM 3192 C CA . VAL B 1 162 ? 4.906 -2.658 3.678 1 79.19 162 VAL B CA 1
ATOM 3193 C C . VAL B 1 162 ? 4.379 -1.226 3.648 1 79.19 162 VAL B C 1
ATOM 3195 O O . VAL B 1 162 ? 5.109 -0.282 3.955 1 79.19 162 VAL B O 1
ATOM 3198 N N . ILE B 1 163 ? 3.195 -1.081 3.119 1 81.62 163 ILE B N 1
ATOM 3199 C CA . ILE B 1 163 ? 2.521 0.213 3.092 1 81.62 163 ILE B CA 1
ATOM 3200 C C . ILE B 1 163 ? 1.413 0.24 4.141 1 81.62 163 ILE B C 1
ATOM 3202 O O . ILE B 1 163 ? 0.528 -0.62 4.141 1 81.62 163 ILE B O 1
ATOM 3206 N N . ARG B 1 164 ? 1.494 1.179 4.992 1 80 164 ARG B N 1
ATOM 3207 C CA . ARG B 1 164 ? 0.496 1.32 6.047 1 80 164 ARG B CA 1
ATOM 3208 C C . ARG B 1 164 ? -0.266 2.633 5.906 1 80 164 ARG B C 1
ATOM 3210 O O . ARG B 1 164 ? 0.339 3.693 5.723 1 80 164 ARG B O 1
ATOM 3217 N N . VAL B 1 165 ? -1.576 2.508 5.906 1 81.62 165 VAL B N 1
ATOM 3218 C CA . VAL B 1 165 ? -2.451 3.676 5.879 1 81.62 165 VAL B CA 1
ATOM 3219 C C . VAL B 1 165 ? -3.223 3.773 7.195 1 81.62 165 VAL B C 1
ATOM 3221 O O . VAL B 1 165 ? -3.998 2.879 7.535 1 81.62 165 VAL B O 1
ATOM 3224 N N . ASP B 1 166 ? -2.955 4.789 7.875 1 76.25 166 ASP B N 1
ATOM 3225 C CA . ASP B 1 166 ? -3.668 5.055 9.117 1 76.25 166 ASP B CA 1
ATOM 3226 C C . ASP B 1 166 ? -4.48 6.34 9.023 1 76.25 166 ASP B C 1
ATOM 3228 O O . ASP B 1 166 ? -3.936 7.406 8.727 1 76.25 166 ASP B O 1
ATOM 3232 N N . CYS B 1 167 ? -5.758 6.012 9.117 1 67.81 167 CYS B N 1
ATOM 3233 C CA . CYS B 1 167 ? -6.629 7.18 9.07 1 67.81 167 CYS B CA 1
ATOM 3234 C C . CYS B 1 167 ? -7.16 7.516 10.453 1 67.81 167 CYS B C 1
ATOM 3236 O O . CYS B 1 167 ? -7.891 6.723 11.055 1 67.81 167 CYS B O 1
ATOM 3238 N N . GLN B 1 168 ? -6.234 7.934 11.227 1 56.84 168 GLN B N 1
ATOM 3239 C CA . GLN B 1 168 ? -6.719 8.453 12.5 1 56.84 168 GLN B CA 1
ATOM 3240 C C . GLN B 1 168 ? -7.059 9.938 12.391 1 56.84 168 GLN B C 1
ATOM 3242 O O . GLN B 1 168 ? -6.262 10.727 11.883 1 56.84 168 GLN B O 1
ATOM 3247 N N . ASP B 1 169 ? -8.188 10.18 12.805 1 53.41 169 ASP B N 1
ATOM 3248 C CA . ASP B 1 169 ? -8.609 11.57 12.633 1 53.41 169 ASP B CA 1
ATOM 3249 C C . ASP B 1 169 ? -8.43 12.016 11.18 1 53.41 169 ASP B C 1
ATOM 3251 O O . ASP B 1 169 ? -8.789 11.289 10.25 1 53.41 169 ASP B O 1
ATOM 3255 N N . VAL B 1 170 ? -7.797 13.18 10.914 1 46.09 170 VAL B N 1
ATOM 3256 C CA . VAL B 1 170 ? -7.73 13.805 9.602 1 46.09 170 VAL B CA 1
ATOM 3257 C C . VAL B 1 170 ? -6.418 13.438 8.914 1 46.09 170 VAL B C 1
ATOM 3259 O O . VAL B 1 170 ? -6.156 13.859 7.789 1 46.09 170 VAL B O 1
ATOM 3262 N N . CYS B 1 171 ? -5.605 12.586 9.625 1 45.72 171 CYS B N 1
ATOM 3263 C CA . CYS B 1 171 ? -4.242 12.445 9.133 1 45.72 171 CYS B CA 1
ATOM 3264 C C . CYS B 1 171 ? -4.023 11.062 8.523 1 45.72 171 CYS B C 1
ATOM 3266 O O . CYS B 1 171 ? -4.434 10.055 9.094 1 45.72 171 CYS B O 1
ATOM 3268 N N . VAL B 1 172 ? -3.854 11.055 7.27 1 45.66 172 VAL B N 1
ATOM 3269 C CA . VAL B 1 172 ? -3.467 9.82 6.609 1 45.66 172 VAL B CA 1
ATOM 3270 C C . VAL B 1 172 ? -1.946 9.688 6.605 1 45.66 172 VAL B C 1
ATOM 3272 O O . VAL B 1 172 ? -1.237 10.602 6.184 1 45.66 172 VAL B O 1
ATOM 3275 N N . HIS B 1 173 ? -1.438 8.758 7.551 1 43.22 173 HIS B N 1
ATOM 3276 C CA . HIS B 1 173 ? -0.016 8.438 7.539 1 43.22 173 HIS B CA 1
ATOM 3277 C C . HIS B 1 173 ? 0.263 7.219 6.664 1 43.22 173 HIS B C 1
ATOM 3279 O O . HIS B 1 173 ? -0.446 6.211 6.746 1 43.22 173 HIS B O 1
ATOM 3285 N N . GLN B 1 174 ? 0.996 7.41 5.582 1 48.38 174 GLN B N 1
ATOM 3286 C CA . GLN B 1 174 ? 1.447 6.258 4.805 1 48.38 174 GLN B CA 1
ATOM 3287 C C . GLN B 1 174 ? 2.951 6.051 4.953 1 48.38 174 GLN B C 1
ATOM 3289 O O . GLN B 1 174 ? 3.721 7.016 4.957 1 48.38 174 GLN B O 1
ATOM 3294 N N . ALA B 1 175 ? 3.344 4.875 5.504 1 49.56 175 ALA B N 1
ATOM 3295 C CA . ALA B 1 175 ? 4.766 4.551 5.582 1 49.56 175 ALA B CA 1
ATOM 3296 C C . ALA B 1 175 ? 5.102 3.348 4.707 1 49.56 175 ALA B C 1
ATOM 3298 O O . ALA B 1 175 ? 4.316 2.402 4.609 1 49.56 175 ALA B O 1
ATOM 3299 N N . LEU B 1 176 ? 6.012 3.578 3.779 1 50.84 176 LEU B N 1
ATOM 3300 C CA . LEU B 1 176 ? 6.625 2.459 3.074 1 50.84 176 LEU B CA 1
ATOM 3301 C C . LEU B 1 176 ? 7.801 1.895 3.867 1 50.84 176 LEU B C 1
ATOM 3303 O O . LEU B 1 176 ? 8.688 2.643 4.289 1 50.84 176 LEU B O 1
ATOM 3307 N N . ILE B 1 177 ? 7.617 0.665 4.41 1 51.97 177 ILE B N 1
ATOM 3308 C CA . ILE B 1 177 ? 8.609 0.015 5.254 1 51.97 177 ILE B CA 1
ATOM 3309 C C . ILE B 1 177 ? 9.234 -1.16 4.504 1 51.97 177 ILE B C 1
ATOM 3311 O O . ILE B 1 177 ? 8.547 -1.883 3.783 1 51.97 177 ILE B O 1
ATOM 3315 N N . LYS B 1 178 ? 10.562 -1.037 4.488 1 55.53 178 LYS B N 1
ATOM 3316 C CA . LYS B 1 178 ? 11.195 -2.297 4.113 1 55.53 178 LYS B CA 1
ATOM 3317 C C . LYS B 1 178 ? 10.922 -3.381 5.152 1 55.53 178 LYS B C 1
ATOM 3319 O O . LYS B 1 178 ? 10.859 -3.098 6.352 1 55.53 178 LYS B O 1
ATOM 3324 N N . VAL B 1 179 ? 10.516 -4.621 4.828 1 52.88 179 VAL B N 1
ATOM 3325 C CA . VAL B 1 179 ? 10.203 -5.758 5.691 1 52.88 179 VAL B CA 1
ATOM 3326 C C . VAL B 1 179 ? 11.219 -5.848 6.824 1 52.88 179 VAL B C 1
ATOM 3328 O O . VAL B 1 179 ? 10.93 -6.395 7.891 1 52.88 179 VAL B O 1
ATOM 3331 N N . LYS B 1 180 ? 12.375 -5.18 6.844 1 56.12 180 LYS B N 1
ATOM 3332 C CA . LYS B 1 180 ? 13.312 -5.27 7.965 1 56.12 180 LYS B CA 1
ATOM 3333 C C . LYS B 1 180 ? 13.07 -4.148 8.969 1 56.12 180 LYS B C 1
ATOM 3335 O O . LYS B 1 180 ? 13.938 -3.84 9.781 1 56.12 180 LYS B O 1
ATOM 3340 N N . GLY B 1 181 ? 11.984 -3.438 8.875 1 60.31 181 GLY B N 1
ATOM 3341 C CA . GLY B 1 181 ? 11.492 -2.641 9.984 1 60.31 181 GLY B CA 1
ATOM 3342 C C . GLY B 1 181 ? 11.781 -1.159 9.828 1 60.31 181 GLY B C 1
ATOM 3343 O O . GLY B 1 181 ? 11.258 -0.337 10.586 1 60.31 181 GLY B O 1
ATOM 3344 N N . LYS B 1 182 ? 12.531 -0.743 8.867 1 66.94 182 LYS B N 1
ATOM 3345 C CA . LYS B 1 182 ? 12.836 0.681 8.773 1 66.94 182 LYS B CA 1
ATOM 3346 C C . LYS B 1 182 ? 11.797 1.41 7.922 1 66.94 182 LYS B C 1
ATOM 3348 O O . LYS B 1 182 ? 11.43 0.941 6.844 1 66.94 182 LYS B O 1
ATOM 3353 N N . VAL B 1 183 ? 11.273 2.492 8.539 1 74.19 183 VAL B N 1
ATOM 3354 C CA . VAL B 1 183 ? 10.359 3.334 7.781 1 74.19 183 VAL B CA 1
ATOM 3355 C C . VAL B 1 183 ? 11.133 4.164 6.762 1 74.19 183 VAL B C 1
ATOM 3357 O O . VAL B 1 183 ? 12.086 4.863 7.117 1 74.19 183 VAL B O 1
ATOM 3360 N N . TRP B 1 184 ? 10.758 3.969 5.496 1 76.12 184 TRP B N 1
ATOM 3361 C CA . TRP B 1 184 ? 11.43 4.691 4.418 1 76.12 184 TRP B CA 1
ATOM 3362 C C . TRP B 1 184 ? 10.82 6.078 4.234 1 76.12 184 TRP B C 1
ATOM 3364 O O . TRP B 1 184 ? 11.539 7.047 3.979 1 76.12 184 TRP B O 1
ATOM 3374 N N . MET B 1 185 ? 9.508 6.086 4.285 1 79.94 185 MET B N 1
ATOM 3375 C CA . MET B 1 185 ? 8.852 7.371 4.082 1 79.94 185 MET B CA 1
ATOM 3376 C C . MET B 1 185 ? 7.512 7.418 4.816 1 79.94 185 MET B C 1
ATOM 3378 O O . MET B 1 185 ? 6.922 6.375 5.105 1 79.94 185 MET B O 1
ATOM 3382 N N . SER B 1 186 ? 7.195 8.578 5.133 1 81.31 186 SER B N 1
ATOM 3383 C CA . SER B 1 186 ? 5.895 8.844 5.734 1 81.31 186 SER B CA 1
ATOM 3384 C C . SER B 1 186 ? 5.359 10.211 5.328 1 81.31 186 SER B C 1
ATOM 3386 O O . SER B 1 186 ? 6.105 11.039 4.797 1 81.31 186 SER B O 1
ATOM 3388 N N . PHE B 1 187 ? 4.141 10.367 5.355 1 85.38 187 PHE B N 1
ATOM 3389 C CA . PHE B 1 187 ? 3.529 11.672 5.145 1 85.38 187 PHE B CA 1
ATOM 3390 C C . PHE B 1 187 ? 2.221 11.789 5.918 1 85.38 187 PHE B C 1
ATOM 3392 O O . PHE B 1 187 ? 1.553 10.789 6.172 1 85.38 187 PHE B O 1
ATOM 3399 N N . TRP B 1 188 ? 1.943 13.031 6.27 1 84 188 TRP B N 1
ATOM 3400 C CA . TRP B 1 188 ? 0.75 13.336 7.055 1 84 188 TRP B CA 1
ATOM 3401 C C . TRP B 1 188 ? -0.072 14.438 6.387 1 84 188 TRP B C 1
ATOM 3403 O O . TRP B 1 188 ? 0.482 15.414 5.879 1 84 188 TRP B O 1
ATOM 3413 N N . PHE B 1 189 ? -1.407 14.203 6.355 1 87.06 189 PHE B N 1
ATOM 3414 C CA . PHE B 1 189 ? -2.359 15.188 5.855 1 87.06 189 PHE B CA 1
ATOM 3415 C C . PHE B 1 189 ? -3.521 15.359 6.828 1 87.06 189 PHE B C 1
ATOM 3417 O O . PHE B 1 189 ? -3.775 14.492 7.66 1 87.06 189 PHE B O 1
ATOM 3424 N N . ASN B 1 190 ? -4.039 16.5 6.723 1 87.44 190 ASN B N 1
ATOM 3425 C CA . ASN B 1 190 ? -5.34 16.75 7.336 1 87.44 190 ASN B CA 1
ATOM 3426 C C . ASN B 1 190 ? -6.461 16.703 6.305 1 87.44 190 ASN B C 1
ATOM 3428 O O . ASN B 1 190 ? -6.438 17.453 5.32 1 87.44 190 ASN B O 1
ATOM 3432 N N . VAL B 1 191 ? -7.465 15.922 6.516 1 88.25 191 VAL B N 1
ATOM 3433 C CA . VAL B 1 191 ? -8.461 15.594 5.5 1 88.25 191 VAL B CA 1
ATOM 3434 C C . VAL B 1 191 ? -9.289 16.828 5.164 1 88.25 191 VAL B C 1
ATOM 3436 O O . VAL B 1 191 ? -9.773 16.984 4.039 1 88.25 191 VAL B O 1
ATOM 3439 N N . VAL B 1 192 ? -9.461 17.672 6.121 1 90.88 192 VAL B N 1
ATOM 3440 C CA . VAL B 1 192 ? -10.219 18.891 5.879 1 90.88 192 VAL B CA 1
ATOM 3441 C C . VAL B 1 192 ? -9.516 19.734 4.812 1 90.88 192 VAL B C 1
ATOM 3443 O O . VAL B 1 192 ? -10.156 20.203 3.861 1 90.88 192 VAL B O 1
ATOM 3446 N N . PHE B 1 193 ? -8.219 19.859 4.941 1 93.19 193 PHE B N 1
ATOM 3447 C CA . PHE B 1 193 ? -7.473 20.703 4.016 1 93.19 193 PHE B CA 1
ATOM 3448 C C . PHE B 1 193 ? -7.258 19.984 2.686 1 93.19 193 PHE B C 1
ATOM 3450 O O . PHE B 1 193 ? -7.148 20.625 1.639 1 93.19 193 PHE B O 1
ATOM 3457 N N . VAL B 1 194 ? -7.234 18.641 2.75 1 92.44 194 VAL B N 1
ATOM 3458 C CA . VAL B 1 194 ? -7.203 17.875 1.507 1 92.44 194 VAL B CA 1
ATOM 3459 C C . VAL B 1 194 ? -8.453 18.172 0.686 1 92.44 194 VAL B C 1
ATOM 3461 O O . VAL B 1 194 ? -8.383 18.344 -0.534 1 92.44 194 VAL B O 1
ATOM 3464 N N . PHE B 1 195 ? -9.539 18.297 1.391 1 93.81 195 PHE B N 1
ATOM 3465 C CA . PHE B 1 195 ? -10.797 18.625 0.738 1 93.81 195 PHE B CA 1
ATOM 3466 C C . PHE B 1 195 ? -10.812 20.062 0.274 1 93.81 195 PHE B C 1
ATOM 3468 O O . PHE B 1 195 ? -11.086 20.344 -0.896 1 93.81 195 PHE B O 1
ATOM 3475 N N . LEU B 1 196 ? -10.453 20.984 1.108 1 95 196 LEU B N 1
ATOM 3476 C CA . LEU B 1 196 ? -10.609 22.406 0.851 1 95 196 LEU B CA 1
ATOM 3477 C C . LEU B 1 196 ? -9.578 22.906 -0.153 1 95 196 LEU B C 1
ATOM 3479 O O . LEU B 1 196 ? -9.883 23.734 -1.011 1 95 196 LEU B O 1
ATOM 3483 N N . ILE B 1 197 ? -8.344 22.453 -0.023 1 95 197 ILE B N 1
ATOM 3484 C CA . ILE B 1 197 ? -7.234 22.984 -0.812 1 95 197 ILE B CA 1
ATOM 3485 C C . ILE B 1 197 ? -7.02 22.109 -2.045 1 95 197 ILE B C 1
ATOM 3487 O O . ILE B 1 197 ? -6.91 22.609 -3.164 1 95 197 ILE B O 1
ATOM 3491 N N . ASN B 1 198 ? -7.047 20.75 -1.91 1 94.25 198 ASN B N 1
ATOM 3492 C CA . ASN B 1 198 ? -6.645 19.828 -2.967 1 94.25 198 ASN B CA 1
ATOM 3493 C C . ASN B 1 198 ? -7.855 19.234 -3.693 1 94.25 198 ASN B C 1
ATOM 3495 O O . ASN B 1 198 ? -7.703 18.516 -4.68 1 94.25 198 ASN B O 1
ATOM 3499 N N . LYS B 1 199 ? -9.039 19.531 -3.248 1 95.56 199 LYS B N 1
ATOM 3500 C CA . LYS B 1 199 ? -10.266 19 -3.846 1 95.56 199 LYS B CA 1
ATOM 3501 C C . LYS B 1 199 ? -10.227 17.469 -3.93 1 95.56 199 LYS B C 1
ATOM 3503 O O . LYS B 1 199 ? -10.539 16.891 -4.973 1 95.56 199 LYS B O 1
ATOM 3508 N N . ASN B 1 200 ? -9.664 16.875 -2.945 1 93.12 200 ASN B N 1
ATOM 3509 C CA . ASN B 1 200 ? -9.672 15.43 -2.699 1 93.12 200 ASN B CA 1
ATOM 3510 C C . ASN B 1 200 ? -8.672 14.703 -3.602 1 93.12 200 ASN B C 1
ATOM 3512 O O . ASN B 1 200 ? -8.742 13.484 -3.744 1 93.12 200 ASN B O 1
ATOM 3516 N N . GLN B 1 201 ? -7.832 15.453 -4.234 1 94.5 201 GLN B N 1
ATOM 3517 C CA . GLN B 1 201 ? -6.781 14.875 -5.062 1 94.5 201 GLN B CA 1
ATOM 3518 C C . GLN B 1 201 ? -5.402 15.367 -4.629 1 94.5 201 GLN B C 1
ATOM 3520 O O . GLN B 1 201 ? -5.094 16.547 -4.754 1 94.5 201 GLN B O 1
ATOM 3525 N N . VAL B 1 202 ? -4.594 14.453 -4.117 1 93.81 202 VAL B N 1
ATOM 3526 C CA . VAL B 1 202 ? -3.275 14.828 -3.623 1 93.81 202 VAL B CA 1
ATOM 3527 C C . VAL B 1 202 ? -2.193 14.133 -4.441 1 93.81 202 VAL B C 1
ATOM 3529 O O . VAL B 1 202 ? -2.291 12.93 -4.711 1 93.81 202 VAL B O 1
ATOM 3532 N N . VAL B 1 203 ? -1.256 14.844 -4.895 1 93.88 203 VAL B N 1
ATOM 3533 C CA . VAL B 1 203 ? -0.061 14.305 -5.539 1 93.88 203 VAL B CA 1
ATOM 3534 C C . VAL B 1 203 ? 1.183 14.766 -4.781 1 93.88 203 VAL B C 1
ATOM 3536 O O . VAL B 1 203 ? 1.406 15.961 -4.602 1 93.88 203 VAL B O 1
ATOM 3539 N N . LEU B 1 204 ? 1.907 13.828 -4.23 1 92.12 204 LEU B N 1
ATOM 3540 C CA . LEU B 1 204 ? 3.15 14.117 -3.521 1 92.12 204 LEU B CA 1
ATOM 3541 C C . LEU B 1 204 ? 4.355 13.633 -4.32 1 92.12 204 LEU B C 1
ATOM 3543 O O . LEU B 1 204 ? 4.332 12.539 -4.887 1 92.12 204 LEU B O 1
ATOM 3547 N N . ARG B 1 205 ? 5.305 14.523 -4.398 1 92.25 205 ARG B N 1
ATOM 3548 C CA . ARG B 1 205 ? 6.59 14.164 -4.984 1 92.25 205 ARG B CA 1
ATOM 3549 C C . ARG B 1 205 ? 7.625 13.875 -3.9 1 92.25 205 ARG B C 1
ATOM 3551 O O . ARG B 1 205 ? 7.328 13.992 -2.709 1 92.25 205 ARG B O 1
ATOM 3558 N N . LYS B 1 206 ? 8.758 13.383 -4.324 1 87.88 206 LYS B N 1
ATOM 3559 C CA . LYS B 1 206 ? 9.805 12.977 -3.395 1 87.88 206 LYS B CA 1
ATOM 3560 C C . LYS B 1 206 ? 10.078 14.07 -2.363 1 87.88 206 LYS B C 1
ATOM 3562 O O . LYS B 1 206 ? 10.242 13.781 -1.175 1 87.88 206 LYS B O 1
ATOM 3567 N N . GLN B 1 207 ? 10.023 15.32 -2.734 1 87.88 207 GLN B N 1
ATOM 3568 C CA . GLN B 1 207 ? 10.344 16.453 -1.869 1 87.88 207 GLN B CA 1
ATOM 3569 C C . GLN B 1 207 ? 9.234 16.703 -0.859 1 87.88 207 GLN B C 1
ATOM 3571 O O . GLN B 1 207 ? 9.422 17.438 0.117 1 87.88 207 GLN B O 1
ATOM 3576 N N . ASP B 1 208 ? 8.086 16.125 -1.095 1 90.12 208 ASP B N 1
ATOM 3577 C CA . ASP B 1 208 ? 6.93 16.328 -0.227 1 90.12 208 ASP B CA 1
ATOM 3578 C C . ASP B 1 208 ? 6.824 15.234 0.824 1 90.12 208 ASP B C 1
ATOM 3580 O O . ASP B 1 208 ? 5.938 15.266 1.68 1 90.12 208 ASP B O 1
ATOM 3584 N N . LEU B 1 209 ? 7.719 14.219 0.676 1 86.81 209 LEU B N 1
ATOM 3585 C CA . LEU B 1 209 ? 7.645 13.047 1.533 1 86.81 209 LEU B CA 1
ATOM 3586 C C . LEU B 1 209 ? 8.648 13.141 2.676 1 86.81 209 LEU B C 1
ATOM 3588 O O . LEU B 1 209 ? 9.781 13.594 2.477 1 86.81 209 LEU B O 1
ATOM 3592 N N . ASP B 1 210 ? 8.172 12.719 3.854 1 82.44 210 ASP B N 1
ATOM 3593 C CA . ASP B 1 210 ? 9.031 12.758 5.031 1 82.44 210 ASP B CA 1
ATOM 3594 C C . ASP B 1 210 ? 10.141 11.711 4.941 1 82.44 210 ASP B C 1
ATOM 3596 O O . ASP B 1 210 ? 9.906 10.602 4.465 1 82.44 210 ASP B O 1
ATOM 3600 N N . LEU B 1 211 ? 11.328 11.953 5.434 1 77.75 211 LEU B N 1
ATOM 3601 C CA . LEU B 1 211 ? 12.477 11.07 5.609 1 77.75 211 LEU B CA 1
ATOM 3602 C C . LEU B 1 211 ? 13.227 10.883 4.293 1 77.75 211 LEU B C 1
ATOM 3604 O O . LEU B 1 211 ? 14.453 10.758 4.285 1 77.75 211 LEU B O 1
ATOM 3608 N N . ILE B 1 212 ? 12.453 10.828 3.141 1 77.06 212 ILE B N 1
ATOM 3609 C CA . ILE B 1 212 ? 13.148 10.445 1.919 1 77.06 212 ILE B CA 1
ATOM 3610 C C . ILE B 1 212 ? 13.406 11.68 1.059 1 77.06 212 ILE B C 1
ATOM 3612 O O . ILE B 1 212 ? 14.031 11.594 0.004 1 77.06 212 ILE B O 1
ATOM 3616 N N . TYR B 1 213 ? 12.945 12.727 1.512 1 73.12 213 TYR B N 1
ATOM 3617 C CA . TYR B 1 213 ? 13.031 13.93 0.694 1 73.12 213 TYR B CA 1
ATOM 3618 C C . TYR B 1 213 ? 14.477 14.234 0.324 1 73.12 213 TYR B C 1
ATOM 3620 O O . TYR B 1 213 ? 14.742 14.906 -0.677 1 73.12 213 TYR B O 1
ATOM 3628 N N . GLU B 1 214 ? 15.375 13.547 0.996 1 71.44 214 GLU B N 1
ATOM 3629 C CA . GLU B 1 214 ? 16.781 13.75 0.65 1 71.44 214 GLU B CA 1
ATOM 3630 C C . GLU B 1 214 ? 17.469 12.438 0.303 1 71.44 214 GLU B C 1
ATOM 3632 O O . GLU B 1 214 ? 18.672 12.398 0.077 1 71.44 214 GLU B O 1
ATOM 3637 N N . ASN B 1 215 ? 16.703 11.414 0.272 1 71.12 215 ASN B N 1
ATOM 3638 C CA . ASN B 1 215 ? 17.281 10.094 0.029 1 71.12 215 ASN B CA 1
ATOM 3639 C C . ASN B 1 215 ? 17.562 9.867 -1.453 1 71.12 215 ASN B C 1
ATOM 3641 O O . ASN B 1 215 ? 16.641 9.867 -2.27 1 71.12 215 ASN B O 1
ATOM 3645 N N . LYS B 1 216 ? 18.75 9.609 -1.861 1 72.38 216 LYS B N 1
ATOM 3646 C CA . LYS B 1 216 ? 19.172 9.453 -3.25 1 72.38 216 LYS B CA 1
ATOM 3647 C C . LYS B 1 216 ? 18.781 8.094 -3.801 1 72.38 216 LYS B C 1
ATOM 3649 O O . LYS B 1 216 ? 18.766 7.887 -5.016 1 72.38 216 LYS B O 1
ATOM 3654 N N . ALA B 1 217 ? 18.344 7.168 -2.947 1 70.38 217 ALA B N 1
ATOM 3655 C CA . ALA B 1 217 ? 17.969 5.828 -3.389 1 70.38 217 ALA B CA 1
ATOM 3656 C C . ALA B 1 217 ? 16.625 5.855 -4.125 1 70.38 217 ALA B C 1
ATOM 3658 O O . ALA B 1 217 ? 16.344 4.965 -4.93 1 70.38 217 ALA B O 1
ATOM 3659 N N . PHE B 1 218 ? 15.906 6.902 -3.871 1 78.25 218 PHE B N 1
ATOM 3660 C CA . PHE B 1 218 ? 14.625 7.043 -4.539 1 78.25 218 PHE B CA 1
ATOM 3661 C C . PHE B 1 218 ? 14.727 7.984 -5.734 1 78.25 218 PHE B C 1
ATOM 3663 O O . PHE B 1 218 ? 15.438 8.992 -5.672 1 78.25 218 PHE B O 1
ATOM 3670 N N . SER B 1 219 ? 14.094 7.504 -6.77 1 82 219 SER B N 1
ATOM 3671 C CA . SER B 1 219 ? 14.055 8.328 -7.973 1 82 219 SER B CA 1
ATOM 3672 C C . SER B 1 219 ? 13.398 9.672 -7.699 1 82 219 SER B C 1
ATOM 3674 O O . SER B 1 219 ? 12.508 9.781 -6.855 1 82 219 SER B O 1
ATOM 3676 N N . HIS B 1 220 ? 13.844 10.664 -8.406 1 85.56 220 HIS B N 1
ATOM 3677 C CA . HIS B 1 220 ? 13.227 11.977 -8.312 1 85.56 220 HIS B CA 1
ATOM 3678 C C . HIS B 1 220 ? 11.812 11.969 -8.883 1 85.56 220 HIS B C 1
ATOM 3680 O O . HIS B 1 220 ? 11.016 12.867 -8.602 1 85.56 220 HIS B O 1
ATOM 3686 N N . ASP B 1 221 ? 11.555 10.852 -9.625 1 87.38 221 ASP B N 1
ATOM 3687 C CA . ASP B 1 221 ? 10.25 10.758 -10.281 1 87.38 221 ASP B CA 1
ATOM 3688 C C . ASP B 1 221 ? 9.25 10.016 -9.398 1 87.38 221 ASP B C 1
ATOM 3690 O O . ASP B 1 221 ? 8.086 9.852 -9.766 1 87.38 221 ASP B O 1
ATOM 3694 N N . PHE B 1 222 ? 9.742 9.688 -8.203 1 89 222 PHE B N 1
ATOM 3695 C CA . PHE B 1 222 ? 8.828 8.992 -7.305 1 89 222 PHE B CA 1
ATOM 3696 C C . PHE B 1 222 ? 7.633 9.867 -6.957 1 89 222 PHE B C 1
ATOM 3698 O O . PHE B 1 222 ? 7.789 11.039 -6.625 1 89 222 PHE B O 1
ATOM 3705 N N . THR B 1 223 ? 6.398 9.258 -7.059 1 91.56 223 THR B N 1
ATOM 3706 C CA . THR B 1 223 ? 5.184 10.016 -6.781 1 91.56 223 THR B CA 1
ATOM 3707 C C . THR B 1 223 ? 4.18 9.164 -6.012 1 91.56 223 THR B C 1
ATOM 3709 O O . THR B 1 223 ? 4.09 7.949 -6.227 1 91.56 223 THR B O 1
ATOM 3712 N N . VAL B 1 224 ? 3.521 9.797 -5.102 1 91.06 224 VAL B N 1
ATOM 3713 C CA . VAL B 1 224 ? 2.379 9.227 -4.398 1 91.06 224 VAL B CA 1
ATOM 3714 C C . VAL B 1 224 ? 1.108 9.984 -4.777 1 91.06 224 VAL B C 1
ATOM 3716 O O . VAL B 1 224 ? 1.048 11.203 -4.656 1 91.06 224 VAL B O 1
ATOM 3719 N N . GLN B 1 225 ? 0.172 9.273 -5.344 1 92.88 225 GLN B N 1
ATOM 3720 C CA . GLN B 1 225 ? -1.11 9.875 -5.684 1 92.88 225 GLN B CA 1
ATOM 3721 C C . GLN B 1 225 ? -2.236 9.297 -4.836 1 92.88 225 GLN B C 1
ATOM 3723 O O . GLN B 1 225 ? -2.354 8.078 -4.703 1 92.88 225 GLN B O 1
ATOM 3728 N N . LEU B 1 226 ? -3.016 10.164 -4.258 1 92.19 226 LEU B N 1
ATOM 3729 C CA . LEU B 1 226 ? -4.117 9.781 -3.381 1 92.19 226 LEU B CA 1
ATOM 3730 C C . LEU B 1 226 ? -5.418 10.445 -3.822 1 92.19 226 LEU B C 1
ATOM 3732 O O . LEU B 1 226 ? -5.434 11.633 -4.156 1 92.19 226 LEU B O 1
ATOM 3736 N N . LEU B 1 227 ? -6.414 9.68 -3.926 1 92.88 227 LEU B N 1
ATOM 3737 C CA . LEU B 1 227 ? -7.758 10.195 -4.16 1 92.88 227 LEU B CA 1
ATOM 3738 C C . LEU B 1 227 ? -8.68 9.875 -2.988 1 92.88 227 LEU B C 1
ATOM 3740 O O . LEU B 1 227 ? -8.719 8.734 -2.521 1 92.88 227 LEU B O 1
ATOM 3744 N N . PHE B 1 228 ? -9.32 10.898 -2.51 1 90.81 228 PHE B N 1
ATOM 3745 C CA . PHE B 1 228 ? -10.234 10.766 -1.377 1 90.81 228 PHE B CA 1
ATOM 3746 C C . PHE B 1 228 ? -11.672 11.016 -1.807 1 90.81 228 PHE B C 1
ATOM 3748 O O . PHE B 1 228 ? -11.914 11.586 -2.871 1 90.81 228 PHE B O 1
ATOM 3755 N N . SER B 1 229 ? -12.531 10.453 -1.105 1 89.25 229 SER B N 1
ATOM 3756 C CA . SER B 1 229 ? -13.953 10.758 -1.242 1 89.25 229 SER B CA 1
ATOM 3757 C C . SER B 1 229 ? -14.57 11.117 0.102 1 89.25 229 SER B C 1
ATOM 3759 O O . SER B 1 229 ? -14.102 10.672 1.15 1 89.25 229 SER B O 1
ATOM 3761 N N . ASN B 1 230 ? -15.445 12.141 0.034 1 86.38 230 ASN B N 1
ATOM 3762 C CA . ASN B 1 230 ? -16.141 12.57 1.246 1 86.38 230 ASN B CA 1
ATOM 3763 C C . ASN B 1 230 ? -17.625 12.242 1.188 1 86.38 230 ASN B C 1
ATOM 3765 O O . ASN B 1 230 ? -18.203 12.172 0.105 1 86.38 230 ASN B O 1
#

Sequence (460 aa):
MAYPGEGLESYYRNSFDLVKNRSEKLYDLSKFEHAANYPFLDHQAPPFRTLIAFCKDTWEWLSTDVHHVVVIHCKAGKGRTGTVIACLLLHLGEARDAVEAMAIYADKRTRDQKGITIPSQKRYVGYYEYMLHHPALYHQHQALQSTLNTLRLSHAPLNDCVIRVDCQDVCVHQALIKVKGKVWMSFWFNVVFVFLINKNQVVLRKQDLDLIYENKAFSHDFTVQLLFSNMAYPGEGLESYYRNSFDLVKNRSEKLYDLSKFEHAANYPFLDHQAPPFRTLIAFCKDTWEWLSTDVHHVVVIHCKAGKGRTGTVIACLLLHLGEARDAVEAMAIYADKRTRDQKGITIPSQKRYVGYYEYMLHHPALYHQHQALQSTLNTLRLSHAPLNDCVIRVDCQDVCVHQALIKVKGKVWMSFWFNVVFVFLINKNQVVLRKQDLDLIYENKAFSHDFTVQLLFSN

Secondary structure (DSSP, 8-state):
--------EEEESSS----B---SS---GGG-S--------TTPPPPHHHHHHHHHHHHHHHHH-TT--EEEE-SS-SSHHHHHHHHHHHHTTS-SSHHHHHHHHHHHH-TT------HHHHHHHHHHHHHHH-HHHHHHHTT---EEEEEEEESS--TTEEEEE--SSS------EETTS-B--B----HHHHHHTTTTEEEEEGGGSBTTTT-TTS-TT-EEEEEEE-/--------BEEESSS----B---SS---GGG-S--------TTPPPPHHHHHHHHHHHHHHHHH-TT--EEE--SS-SSHHHHHHHHHHHHTTS-SSHHHHHHHHHHHH-TT------HHHHHHHHHHHHHHH-HHHHHHHTT---EEEEEEEESS--TTEEEEEEEETTEEEEEEEETTS-EEEEE---HHHHHHHHTTEEEEEGGGSBTTTT-TTS-TT-EEEEEEE-

InterPro domains:
  IPR000387 Tyrosine-specific protein phosphatases domain [PS50056] (70-125)
  IPR003595 Protein-tyrosine phosphatase, catalytic [SM00404] (29-133)
  IPR014020 Tensin phosphatase, C2 domain [PF10409] (163-229)
  IPR016130 Protein-tyrosine phosphatase, active site [PS00383] (72-82)
  IPR029021 Protein-tyrosine phosphatase-like [G3DSA:3.90.190.10] (1-162)
  IPR029021 Protein-tyrosine phosphatase-like [SSF52799] (13-133)
  IPR029023 Tensin-type phosphatase domain [PS51181] (1-135)
  IPR035892 C2 domain superfamily [SSF49562] (170-229)
  IPR051281 Dual-specificity lipid and protein phosphatase [PTHR12305] (2-165)
  IPR057023 Swiss Army Knife protein, DSP-PTPase phosphatase domain [PF22784] (38-101)

Radius of gyration: 29.69 Å; Cα contacts (8 Å, |Δi|>4): 816; chains: 2; bounding box: 43×92×65 Å

Foldseek 3Di:
DPPQAQWQWQKPAPPLDDRPSDGQDDPPCVVPPDDDDQDDDPLDAGQLVVLVVVLVVVVVQCVVDSPGIDIDTDRSRDARVLLSQLLNCVSNVVAPALVRSQQVQLVSPDPPSDTHQFLQSSVSSRVSRVCVVPVVLCVVCVVPDKDWDDKDKPQWDLPQFFFAQDPVQNFGFGFRDRVVGDGQWTHGDGVSCCCVPVVQKDKDFCCNIGNRNPPPNGDRRIIMIIGMDD/DPPQAQWQWQWPAPPLDDRPRDTQDDPPCVVPPDDDDQDDDPLDAGDLVVLVVVLVVVCVQCVVDSPGIDIDTDRSRDARVLLSQLLNCVSNVVAPALVRSQQVQLVRPDPPSPTHQFLQSSVSSRVSRVCVVPVVLCVVCVVPDKDWDDKDKPQWDLPQWDWDFDDDAQWTWTFTDRVVGDTQWIHIDGNSCCCVPVVQKDKDFCCNIGNRVPPPNGDRRIIMIIGMDD

pLDDT: mean 72.98, std 22.25, range [17.3, 98.19]

Organism: Rhizopus delemar (strain RA 99-880 / ATCC MYA-4621 / FGSC 9543 / NRRL 43880) (NCBI:txid246409)